Protein AF-A0A258K3G7-F1 (afdb_monomer_lite)

Structure (mmCIF, N/CA/C/O backbone):
data_AF-A0A258K3G7-F1
#
_entry.id   AF-A0A258K3G7-F1
#
loop_
_atom_site.group_PDB
_atom_site.id
_atom_site.type_symbol
_atom_site.label_atom_id
_atom_site.label_alt_id
_atom_site.label_comp_id
_atom_site.label_asym_id
_atom_site.label_entity_id
_atom_site.label_seq_id
_atom_site.pdbx_PDB_ins_code
_atom_site.Cartn_x
_atom_site.Cartn_y
_atom_site.Cartn_z
_atom_site.occupancy
_atom_site.B_iso_or_equiv
_atom_site.auth_seq_id
_atom_site.auth_comp_id
_atom_site.auth_asym_id
_atom_site.auth_atom_id
_atom_site.pdbx_PDB_model_num
ATOM 1 N N . MET A 1 1 ? 13.818 -11.674 21.798 1.00 24.27 1 MET A N 1
ATOM 2 C CA . MET A 1 1 ? 12.627 -12.262 22.446 1.00 24.27 1 MET A CA 1
ATOM 3 C C . MET A 1 1 ? 11.881 -11.131 23.137 1.00 24.27 1 MET A C 1
ATOM 5 O O . MET A 1 1 ? 12.417 -10.583 24.090 1.00 24.27 1 MET A O 1
ATOM 9 N N . GLY A 1 2 ? 10.735 -10.702 22.603 1.00 35.34 2 GLY A N 1
ATOM 10 C CA . GLY A 1 2 ? 9.877 -9.705 23.254 1.00 35.34 2 GLY A CA 1
ATOM 11 C C . GLY A 1 2 ? 8.913 -10.396 24.219 1.00 35.34 2 GLY A C 1
ATOM 12 O O . GLY A 1 2 ? 8.380 -11.451 23.889 1.00 35.34 2 GLY A O 1
ATOM 13 N N . ALA A 1 3 ? 8.723 -9.847 25.419 1.00 34.47 3 ALA A N 1
ATOM 14 C CA . ALA A 1 3 ? 7.771 -10.385 26.387 1.00 34.47 3 ALA A CA 1
ATOM 15 C C . ALA A 1 3 ? 6.338 -9.956 26.033 1.00 34.47 3 ALA A C 1
ATOM 17 O O . ALA A 1 3 ? 6.088 -8.784 25.748 1.00 34.47 3 ALA A O 1
ATOM 18 N N . VAL A 1 4 ? 5.387 -10.893 26.094 1.00 50.47 4 VAL A N 1
ATOM 19 C CA . VAL A 1 4 ? 3.956 -10.594 25.944 1.00 50.47 4 VAL A CA 1
ATOM 20 C C . VAL A 1 4 ? 3.478 -9.867 27.200 1.00 50.47 4 VAL A C 1
ATOM 22 O O . VAL A 1 4 ? 3.640 -10.368 28.316 1.00 50.47 4 VAL A O 1
ATOM 25 N N . LYS A 1 5 ? 2.855 -8.695 27.042 1.00 55.78 5 LYS A N 1
ATOM 26 C CA . LYS A 1 5 ? 2.140 -8.031 28.140 1.00 55.78 5 LYS A CA 1
ATOM 27 C C . LYS A 1 5 ? 0.898 -8.863 28.472 1.00 55.78 5 LYS A C 1
ATOM 29 O O . LYS A 1 5 ? -0.152 -8.658 27.882 1.00 55.78 5 LYS A O 1
ATOM 34 N N . GLN A 1 6 ? 1.022 -9.797 29.417 1.00 59.62 6 GLN A N 1
ATOM 35 C CA . GLN A 1 6 ? -0.018 -10.767 29.815 1.00 59.62 6 GLN A CA 1
ATOM 36 C C . GLN A 1 6 ? -1.412 -10.141 30.029 1.00 59.62 6 GLN A C 1
ATOM 38 O O . GLN A 1 6 ? -2.421 -10.747 29.690 1.00 59.62 6 GLN A O 1
ATOM 43 N N . LYS A 1 7 ? -1.473 -8.904 30.541 1.00 62.50 7 LYS A N 1
ATOM 44 C CA . LYS A 1 7 ? -2.731 -8.171 30.768 1.00 62.50 7 LYS A CA 1
ATOM 45 C C . LYS A 1 7 ? -3.399 -7.626 29.498 1.00 62.50 7 LYS A C 1
ATOM 47 O O . LYS A 1 7 ? -4.586 -7.347 29.523 1.00 62.50 7 LYS A O 1
ATOM 52 N N . GLN A 1 8 ? -2.648 -7.474 28.408 1.00 65.69 8 GLN A N 1
ATOM 53 C CA . GLN A 1 8 ? -3.107 -6.947 27.115 1.00 65.69 8 GLN A CA 1
ATOM 54 C C . GLN A 1 8 ? -3.177 -8.043 26.042 1.00 65.69 8 GLN A C 1
ATOM 56 O O . GLN A 1 8 ? -3.197 -7.760 24.846 1.00 65.69 8 GLN A O 1
ATOM 61 N N . HIS A 1 9 ? -3.180 -9.309 26.467 1.00 73.88 9 HIS A N 1
ATOM 62 C CA . HIS A 1 9 ? -3.226 -10.450 25.567 1.00 73.88 9 HIS A CA 1
ATOM 63 C C . HIS A 1 9 ? -4.454 -10.354 24.653 1.00 73.88 9 HIS A C 1
ATOM 65 O O . HIS A 1 9 ? -5.573 -10.212 25.135 1.00 73.88 9 HIS A O 1
ATOM 71 N N . PHE A 1 10 ? -4.215 -10.399 23.341 1.00 79.94 10 PHE A N 1
ATOM 72 C CA . PHE A 1 10 ? -5.225 -10.308 22.282 1.00 79.94 10 PHE A CA 1
ATOM 73 C C . PHE A 1 10 ? -6.012 -9.004 22.167 1.00 79.94 10 PHE A C 1
ATOM 75 O O . PHE A 1 10 ? -6.838 -8.925 21.271 1.00 79.94 10 PHE A O 1
ATOM 82 N N . LEU A 1 11 ? -5.704 -7.961 22.942 1.00 77.25 11 LEU A N 1
ATOM 83 C CA . LEU A 1 11 ? -6.427 -6.679 22.890 1.00 77.25 11 LEU A CA 1
ATOM 84 C C . LEU A 1 11 ? -6.026 -5.757 21.721 1.00 77.25 11 LEU A C 1
ATOM 86 O O . LEU A 1 11 ? -6.507 -4.629 21.629 1.00 77.25 11 LEU A O 1
ATOM 90 N N . GLY A 1 12 ? -5.165 -6.235 20.823 1.00 74.62 12 GLY A N 1
ATOM 91 C CA . GLY A 1 12 ? -4.580 -5.452 19.737 1.00 74.62 12 GLY A CA 1
ATOM 92 C C . GLY A 1 12 ? -3.230 -4.837 20.109 1.00 74.62 12 GLY A C 1
ATOM 93 O O . GLY A 1 12 ? -2.820 -4.838 21.273 1.00 74.62 12 GLY A O 1
ATOM 94 N N . ALA A 1 13 ? -2.506 -4.365 19.098 1.00 63.78 13 ALA A N 1
ATOM 95 C CA . ALA A 1 13 ? -1.185 -3.763 19.255 1.00 63.78 13 ALA A CA 1
ATOM 96 C C . ALA A 1 13 ? -0.819 -2.906 18.037 1.00 63.78 13 ALA A C 1
ATOM 98 O O . ALA A 1 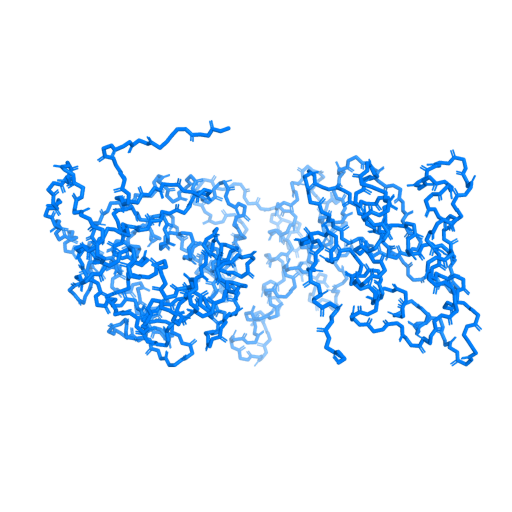13 ? -1.283 -3.169 16.929 1.00 63.78 13 ALA A O 1
ATOM 99 N N . ASP A 1 14 ? 0.065 -1.934 18.245 1.00 56.53 14 ASP A N 1
ATOM 100 C CA . ASP A 1 14 ? 0.797 -1.285 17.158 1.00 56.53 14 ASP A CA 1
ATOM 101 C C . ASP A 1 14 ? 1.883 -2.234 16.624 1.00 56.53 14 ASP A C 1
ATOM 103 O O . ASP A 1 14 ? 2.657 -2.802 17.404 1.00 56.53 14 ASP A O 1
ATOM 107 N N . ILE A 1 15 ? 1.897 -2.446 15.306 1.00 52.53 15 ILE A N 1
ATOM 108 C CA . ILE A 1 15 ? 2.850 -3.301 14.589 1.00 52.53 15 ILE A CA 1
ATOM 109 C C . ILE A 1 15 ? 3.230 -2.592 13.288 1.00 52.53 15 ILE A C 1
ATOM 111 O O . ILE A 1 15 ? 2.388 -2.427 12.408 1.00 52.53 15 ILE A O 1
ATOM 115 N N . ASP A 1 16 ? 4.490 -2.167 13.176 1.00 48.25 16 ASP A N 1
ATOM 116 C CA . ASP A 1 16 ? 5.057 -1.457 12.016 1.00 48.25 16 ASP A CA 1
ATOM 117 C C . ASP A 1 16 ? 4.177 -0.304 11.502 1.00 48.25 16 ASP A C 1
ATOM 119 O O . ASP A 1 16 ? 4.033 -0.081 10.299 1.00 48.25 16 ASP A O 1
ATOM 123 N N . GLY A 1 17 ? 3.553 0.421 12.434 1.00 41.38 17 GLY A N 1
ATOM 124 C CA . GLY A 1 17 ? 2.680 1.552 12.142 1.00 41.38 17 GLY A CA 1
ATOM 125 C C . GLY A 1 17 ? 1.256 1.217 11.709 1.00 41.38 17 GLY A C 1
ATOM 126 O O . GLY A 1 17 ? 0.490 2.104 11.330 1.00 41.38 17 GLY A O 1
ATOM 127 N N . TYR A 1 18 ? 0.880 -0.054 11.793 1.00 49.91 18 TYR A N 1
ATOM 128 C CA . TYR A 1 18 ? -0.493 -0.515 11.658 1.00 49.91 18 TYR A CA 1
ATOM 129 C C . TYR A 1 18 ? -1.047 -0.884 13.025 1.00 49.91 18 TYR A C 1
ATOM 131 O O . TYR A 1 18 ? -0.359 -1.471 13.860 1.00 49.91 18 TYR A O 1
ATOM 139 N N . TRP A 1 19 ? -2.332 -0.605 13.240 1.00 61.09 19 TRP A N 1
ATOM 140 C CA . TRP A 1 19 ? -3.005 -1.077 14.442 1.00 61.09 19 TRP A CA 1
ATOM 141 C C . TRP A 1 19 ? -3.653 -2.431 14.176 1.00 61.09 19 TRP A C 1
ATOM 143 O O . TRP A 1 19 ? -4.655 -2.520 13.454 1.00 61.09 19 TRP A O 1
ATOM 153 N N . ALA A 1 20 ? -3.101 -3.480 14.785 1.00 72.12 20 ALA A N 1
ATOM 154 C CA . ALA A 1 20 ? -3.717 -4.795 14.823 1.00 72.12 20 ALA A CA 1
ATOM 155 C C . ALA A 1 20 ? -4.981 -4.728 15.702 1.00 72.12 20 ALA A C 1
ATOM 157 O O . ALA A 1 20 ? -4.872 -4.407 16.891 1.00 72.12 20 ALA A O 1
ATOM 158 N N . PRO A 1 21 ? -6.181 -5.010 15.157 1.00 73.69 21 PRO A N 1
ATOM 159 C CA . PRO A 1 21 ? -7.409 -5.033 15.945 1.00 73.69 21 PRO A CA 1
ATOM 160 C C . PRO A 1 21 ? -7.351 -6.081 17.061 1.00 73.69 21 PRO A C 1
ATOM 162 O O . PRO A 1 21 ? -6.560 -7.024 17.001 1.00 73.69 21 PRO A O 1
ATOM 165 N N . SER A 1 22 ? -8.220 -5.936 18.065 1.00 82.38 22 SER A N 1
ATOM 166 C CA . SER A 1 22 ? -8.377 -6.979 19.078 1.00 82.38 22 SER A CA 1
ATOM 167 C C . SER A 1 22 ? -8.800 -8.291 18.416 1.00 82.38 22 SER A C 1
ATOM 169 O O . SER A 1 22 ? -9.716 -8.321 17.592 1.00 82.38 22 SER A O 1
ATOM 171 N N . ILE A 1 23 ? -8.119 -9.368 18.789 1.00 87.25 23 ILE A N 1
ATOM 172 C CA . ILE A 1 23 ? -8.393 -10.740 18.354 1.00 87.25 23 ILE A CA 1
ATOM 173 C C . ILE A 1 23 ? -8.880 -11.602 19.524 1.00 87.25 23 ILE A C 1
ATOM 175 O O . ILE A 1 23 ? -8.804 -12.828 19.469 1.00 87.25 23 ILE A O 1
ATOM 179 N N . ASP A 1 24 ? -9.362 -10.976 20.601 1.00 88.25 24 ASP A N 1
ATOM 180 C CA . ASP A 1 24 ? -10.015 -11.700 21.685 1.00 88.25 24 ASP A CA 1
ATOM 181 C C . ASP A 1 24 ? -11.343 -12.319 21.214 1.00 88.25 24 ASP A C 1
ATOM 183 O O . ASP A 1 24 ? -12.024 -11.808 20.320 1.00 88.25 24 ASP A O 1
ATOM 187 N N . ALA A 1 25 ? -11.728 -13.431 21.840 1.00 88.25 25 ALA A N 1
ATOM 188 C CA . ALA A 1 25 ? -12.890 -14.211 21.434 1.00 88.25 25 ALA A CA 1
ATOM 189 C C . ALA A 1 25 ? -14.202 -13.406 21.423 1.00 88.25 25 ALA A C 1
ATOM 191 O O . ALA A 1 25 ? -15.060 -13.643 20.568 1.00 88.25 25 ALA A O 1
ATOM 192 N N . ALA A 1 26 ? -14.388 -12.476 22.367 1.00 85.88 26 ALA A N 1
ATOM 193 C CA . ALA A 1 26 ? -15.618 -11.697 22.466 1.00 85.88 26 ALA A CA 1
ATOM 194 C C . ALA A 1 26 ? -15.691 -10.653 21.346 1.00 85.88 26 ALA A C 1
ATOM 196 O O . ALA A 1 26 ? -16.732 -10.537 20.690 1.00 85.88 26 ALA A O 1
ATOM 197 N N . GLN A 1 27 ? -14.588 -9.949 21.079 1.00 82.75 27 GLN A N 1
ATOM 198 C CA . GLN A 1 27 ? -14.530 -8.968 19.998 1.00 82.75 27 GLN A CA 1
ATOM 199 C C . GLN A 1 27 ? -14.632 -9.630 18.617 1.00 82.75 27 GLN A C 1
ATOM 201 O O . GLN A 1 27 ? -15.410 -9.166 17.785 1.00 82.75 27 GLN A O 1
ATOM 206 N N . LEU A 1 28 ? -13.961 -10.767 18.390 1.00 88.38 28 LEU A N 1
ATOM 207 C CA . LEU A 1 28 ? -14.083 -11.515 17.133 1.00 88.38 28 LEU A CA 1
ATOM 208 C C . LEU A 1 28 ? -15.541 -11.909 16.839 1.00 88.38 28 LEU A C 1
ATOM 210 O O . LEU A 1 28 ? -16.031 -11.695 15.728 1.00 88.38 28 LEU A O 1
ATOM 214 N N . LYS A 1 29 ? -16.258 -12.430 17.843 1.00 88.25 29 LYS A N 1
ATOM 215 C CA . LYS A 1 29 ? -17.682 -12.792 17.716 1.00 88.25 29 LYS A CA 1
ATOM 216 C C . LYS A 1 29 ? -18.556 -11.563 17.457 1.00 88.25 29 LYS A C 1
ATOM 218 O O . LYS A 1 29 ? -19.436 -11.616 16.599 1.00 88.25 29 LYS A O 1
ATOM 223 N N . LYS A 1 30 ? -18.294 -10.452 18.155 1.00 84.62 30 LYS A N 1
ATOM 224 C CA . LYS A 1 30 ? -19.000 -9.176 17.960 1.00 84.62 30 LYS A CA 1
ATOM 225 C C . LYS A 1 30 ? -18.816 -8.620 16.545 1.00 84.62 30 LYS A C 1
ATOM 227 O O . LYS A 1 30 ? -19.781 -8.139 15.960 1.00 84.62 30 LYS A O 1
ATOM 232 N N . ASP A 1 31 ? -17.623 -8.759 15.975 1.00 81.88 31 ASP A N 1
ATOM 233 C CA . ASP A 1 31 ? -17.304 -8.334 14.606 1.00 81.88 31 ASP A CA 1
ATOM 234 C C . ASP A 1 31 ? -17.783 -9.336 13.538 1.00 81.88 31 ASP A C 1
ATOM 236 O O . ASP A 1 31 ? -17.403 -9.244 12.366 1.00 81.88 31 ASP A O 1
ATOM 240 N N . GLY A 1 32 ? -18.599 -10.324 13.920 1.00 87.50 32 GLY A N 1
ATOM 241 C CA . GLY A 1 32 ? -19.203 -11.293 13.008 1.00 87.50 32 GLY A CA 1
ATOM 242 C C . GLY A 1 32 ? -18.212 -12.300 12.426 1.00 87.50 32 GLY A C 1
ATOM 243 O O . GLY A 1 32 ? -18.451 -12.837 11.343 1.00 87.50 32 GLY A O 1
ATOM 244 N N . TRP A 1 33 ? -17.077 -12.542 13.086 1.00 91.62 33 TRP A N 1
ATOM 245 C CA . TRP A 1 33 ? -16.173 -13.612 12.683 1.00 91.62 33 TRP A CA 1
ATOM 246 C C . TRP A 1 33 ? -16.719 -14.976 13.110 1.00 91.62 33 TRP A C 1
ATOM 248 O O . TRP A 1 33 ? -16.974 -15.240 14.283 1.00 91.62 33 TRP A O 1
ATOM 258 N N . THR A 1 34 ? -16.858 -15.862 12.132 1.00 93.00 34 THR A N 1
ATOM 259 C CA . THR A 1 34 ? -17.157 -17.286 12.309 1.00 93.00 34 THR A CA 1
ATOM 260 C C . THR A 1 34 ? -15.905 -18.122 12.066 1.00 93.00 34 THR A C 1
ATOM 262 O O . THR A 1 34 ? -14.943 -17.640 11.454 1.00 93.00 34 THR A O 1
ATOM 265 N N . LYS A 1 35 ? -15.940 -19.396 12.476 1.00 92.81 35 LYS A N 1
ATOM 266 C CA . LYS A 1 35 ? -14.863 -20.356 12.207 1.00 92.81 35 LYS A CA 1
ATOM 267 C C . LYS A 1 35 ? -14.519 -20.420 10.716 1.00 92.81 35 LYS A C 1
ATOM 269 O O . LYS A 1 35 ? -13.343 -20.375 10.363 1.00 92.81 35 LYS A O 1
ATOM 274 N N . ASP A 1 36 ? -15.530 -20.421 9.853 1.00 92.00 36 ASP A N 1
ATOM 275 C CA . ASP A 1 36 ? -15.345 -20.498 8.404 1.00 92.00 36 ASP A CA 1
ATOM 276 C C . ASP A 1 36 ? -14.707 -19.222 7.853 1.00 92.00 36 ASP A C 1
ATOM 278 O O . ASP A 1 36 ? -13.703 -19.287 7.148 1.00 92.00 36 ASP A O 1
ATOM 282 N N . THR A 1 37 ? -15.213 -18.046 8.244 1.00 92.44 37 THR A N 1
ATOM 283 C CA . THR A 1 37 ? -14.664 -16.766 7.760 1.00 92.44 37 THR A CA 1
ATOM 284 C C . THR A 1 37 ? -13.244 -16.500 8.263 1.00 92.44 37 THR A C 1
ATOM 286 O O . THR A 1 37 ? -12.428 -15.974 7.515 1.00 92.44 37 THR A O 1
ATOM 289 N N . LEU A 1 38 ? -12.910 -16.890 9.500 1.00 92.69 38 LEU A N 1
ATOM 290 C CA . LEU A 1 38 ? -11.546 -16.774 10.032 1.00 92.69 38 LEU A CA 1
ATOM 291 C C . LEU A 1 38 ? -10.601 -17.758 9.338 1.00 92.69 38 LEU A C 1
ATOM 293 O O . LEU A 1 38 ? -9.483 -17.392 8.986 1.00 92.69 38 LEU A O 1
ATOM 297 N N . THR A 1 39 ? -11.067 -18.982 9.078 1.00 93.19 39 THR A N 1
ATOM 298 C CA . THR A 1 39 ? -10.295 -19.974 8.319 1.00 93.19 39 THR A CA 1
ATOM 299 C C . THR A 1 39 ? -10.036 -19.483 6.897 1.00 93.19 39 THR A C 1
ATOM 301 O O . THR A 1 39 ? -8.902 -19.556 6.423 1.00 93.19 39 THR A O 1
ATOM 304 N N . GLN A 1 40 ? -11.049 -18.924 6.230 1.00 88.81 40 GLN A N 1
ATOM 305 C CA . GLN A 1 40 ? -10.908 -18.326 4.903 1.00 88.81 40 GLN A CA 1
ATOM 306 C C . GLN A 1 40 ? -9.926 -17.151 4.923 1.00 88.81 40 GLN A C 1
ATOM 308 O O . GLN A 1 40 ? -9.043 -17.085 4.071 1.00 88.81 40 GLN A O 1
ATOM 313 N N . PHE A 1 41 ? -10.018 -16.271 5.923 1.00 88.06 41 PHE A N 1
ATOM 314 C CA . PHE A 1 41 ? -9.089 -15.155 6.087 1.00 88.06 41 PHE A CA 1
ATOM 315 C C . PHE A 1 41 ? -7.642 -15.627 6.278 1.00 88.06 41 PHE A C 1
ATOM 317 O O . PHE A 1 41 ? -6.749 -15.116 5.613 1.00 88.06 41 PHE A O 1
ATOM 324 N N . PHE A 1 42 ? -7.403 -16.646 7.109 1.00 90.69 42 PHE A N 1
ATOM 325 C CA . PHE A 1 42 ? -6.067 -17.231 7.307 1.00 90.69 42 PHE A CA 1
ATOM 326 C C . PHE A 1 42 ? -5.553 -18.015 6.097 1.00 90.69 42 PHE A C 1
ATOM 328 O O . PHE A 1 42 ? -4.355 -18.259 6.004 1.00 90.69 42 PHE A O 1
ATOM 335 N N . THR A 1 43 ? -6.437 -18.415 5.183 1.00 84.12 43 THR A N 1
ATOM 336 C CA . THR A 1 43 ? -6.056 -19.141 3.963 1.00 84.12 43 THR A CA 1
ATOM 337 C C . THR A 1 43 ? -5.755 -18.178 2.816 1.00 84.12 43 THR A C 1
ATOM 339 O O . THR A 1 43 ? -4.728 -18.302 2.160 1.00 84.12 43 THR A O 1
ATOM 342 N N . ASN A 1 44 ? -6.632 -17.198 2.588 1.00 79.44 44 ASN A N 1
ATOM 343 C CA . ASN A 1 44 ? -6.625 -16.370 1.379 1.00 79.44 44 ASN A CA 1
ATOM 344 C C . ASN A 1 44 ? -6.183 -14.926 1.638 1.00 79.44 44 ASN A C 1
ATOM 346 O O . ASN A 1 44 ? -6.095 -14.129 0.705 1.00 79.44 44 ASN A O 1
ATOM 350 N N . GLY A 1 45 ? -6.037 -14.539 2.905 1.00 75.50 45 GLY A N 1
ATOM 351 C CA . GLY A 1 45 ? -5.874 -13.144 3.301 1.00 75.50 45 GLY A CA 1
ATOM 352 C C . GLY A 1 45 ? -7.114 -12.291 3.048 1.00 75.50 45 GLY A C 1
ATOM 353 O O . GLY A 1 45 ? -7.077 -11.095 3.273 1.00 75.50 45 GLY A O 1
ATOM 354 N N . SER A 1 46 ? -8.223 -12.857 2.580 1.00 80.25 46 SER A N 1
ATOM 355 C CA . SER A 1 46 ? -9.409 -12.090 2.206 1.00 80.25 46 SER A CA 1
ATOM 356 C C . SER A 1 46 ? -10.687 -12.865 2.488 1.00 80.25 46 SER A C 1
ATOM 358 O O . SER A 1 46 ? -10.749 -14.088 2.348 1.00 80.25 46 SER A O 1
ATOM 360 N N . VAL A 1 47 ? -11.714 -12.126 2.900 1.00 84.12 47 VAL A N 1
ATOM 361 C CA . VAL A 1 47 ? -13.085 -12.612 3.050 1.00 84.12 47 VAL A CA 1
ATOM 362 C C . VAL A 1 47 ? -13.989 -11.665 2.260 1.00 84.12 47 VAL A C 1
ATOM 364 O O . VAL A 1 47 ? -14.093 -10.484 2.626 1.00 84.12 47 VAL A O 1
ATOM 367 N N . PRO A 1 48 ? -14.631 -12.149 1.181 1.00 77.19 48 PRO A N 1
ATOM 368 C CA . PRO A 1 48 ? -15.524 -11.342 0.360 1.00 77.19 48 PRO A CA 1
ATOM 369 C C . PRO A 1 48 ? -16.595 -10.637 1.194 1.00 77.19 48 PRO A C 1
ATOM 371 O O . PRO A 1 48 ? -17.229 -11.248 2.053 1.00 77.19 48 PRO A O 1
ATOM 374 N N . GLY A 1 49 ? -16.776 -9.338 0.957 1.00 69.56 49 GLY A N 1
ATOM 375 C CA . GLY A 1 49 ? -17.769 -8.522 1.661 1.00 69.56 49 GLY A CA 1
ATOM 376 C C . GLY A 1 49 ? -17.445 -8.224 3.130 1.00 69.56 49 GLY A C 1
ATOM 377 O O . GLY A 1 49 ? -18.257 -7.587 3.796 1.00 69.56 49 GLY A O 1
ATOM 378 N N . LYS A 1 50 ? -16.280 -8.652 3.643 1.00 79.56 50 LYS A N 1
ATOM 379 C CA . LYS A 1 50 ? -15.845 -8.382 5.023 1.00 79.56 50 LYS A CA 1
ATOM 380 C C . LYS A 1 50 ? -14.558 -7.565 5.070 1.00 79.56 50 LYS A C 1
ATOM 382 O O . LYS A 1 50 ? -14.594 -6.419 5.503 1.00 79.56 50 LYS A O 1
ATOM 387 N N . THR A 1 51 ? -13.423 -8.143 4.663 1.00 76.25 51 THR A N 1
ATOM 388 C CA . THR A 1 51 ? -12.108 -7.475 4.727 1.00 76.25 51 THR A CA 1
ATOM 389 C C . THR A 1 51 ? -11.022 -8.227 3.939 1.00 76.25 51 THR A C 1
ATOM 391 O O . THR A 1 51 ? -11.227 -9.373 3.533 1.00 76.25 51 THR A O 1
ATOM 394 N N . GLU A 1 52 ? -9.868 -7.592 3.737 1.00 75.94 52 GLU A N 1
ATOM 395 C CA . GLU A 1 52 ? -8.627 -8.183 3.219 1.00 75.94 52 GLU A CA 1
ATOM 396 C C . GLU A 1 52 ? -7.434 -7.760 4.095 1.00 75.94 52 GLU A C 1
ATOM 398 O O . GLU A 1 52 ? -7.466 -6.722 4.753 1.00 75.94 52 GLU A O 1
ATOM 403 N N . VAL A 1 53 ? -6.394 -8.593 4.126 1.00 67.12 53 VAL A N 1
ATOM 404 C CA . VAL A 1 53 ? -5.110 -8.317 4.764 1.00 67.12 53 VAL A CA 1
ATOM 405 C C . VAL A 1 53 ? -4.340 -7.218 4.041 1.00 67.12 53 VAL A C 1
ATOM 407 O O . VAL A 1 53 ? -4.164 -7.230 2.828 1.00 67.12 53 VAL A O 1
ATOM 410 N N . PHE A 1 54 ? -3.785 -6.306 4.822 1.00 57.94 54 PHE A N 1
ATOM 411 C CA . PHE A 1 54 ? -2.849 -5.278 4.382 1.00 57.94 54 PHE A CA 1
ATOM 412 C C . PHE A 1 54 ? -1.808 -5.063 5.488 1.00 57.94 54 PHE A C 1
ATOM 414 O O . PHE A 1 54 ? -1.958 -5.580 6.602 1.00 57.94 54 PHE A O 1
ATOM 421 N N . GLY A 1 55 ? -0.735 -4.332 5.178 1.00 59.38 55 GLY A N 1
ATOM 422 C CA . GLY A 1 55 ? 0.365 -4.109 6.120 1.00 59.38 55 GLY A CA 1
ATOM 423 C C . GLY A 1 55 ? 1.014 -5.422 6.602 1.00 59.38 55 GLY A C 1
ATOM 424 O O . GLY A 1 55 ? 0.978 -6.420 5.879 1.00 59.38 55 GLY A O 1
ATOM 425 N N . PRO A 1 56 ? 1.560 -5.467 7.832 1.00 59.91 56 PRO A N 1
ATOM 426 C CA . PRO A 1 56 ? 2.239 -6.646 8.384 1.00 59.91 56 PRO A CA 1
ATOM 427 C C . PRO A 1 56 ? 1.370 -7.906 8.435 1.00 59.91 56 PRO A C 1
ATOM 429 O O . PRO A 1 56 ? 1.872 -9.021 8.314 1.00 59.91 56 PRO A O 1
ATOM 432 N N . MET A 1 57 ? 0.045 -7.763 8.563 1.00 75.88 57 MET A N 1
ATOM 433 C CA . MET A 1 57 ? -0.861 -8.917 8.559 1.00 75.88 57 MET A CA 1
ATOM 434 C C . MET A 1 57 ? -0.896 -9.617 7.192 1.00 75.88 57 MET A C 1
ATOM 436 O O . MET A 1 57 ? -1.139 -10.825 7.129 1.00 75.88 57 MET A O 1
ATOM 440 N N . ALA A 1 58 ? -0.631 -8.892 6.098 1.00 64.06 58 ALA A N 1
ATOM 441 C CA . ALA A 1 58 ? -0.514 -9.501 4.777 1.00 64.06 58 ALA A CA 1
ATOM 442 C C . ALA A 1 58 ? 0.673 -10.464 4.711 1.00 64.06 58 ALA A C 1
ATOM 444 O O . ALA A 1 58 ? 0.512 -11.562 4.183 1.00 64.06 58 ALA A O 1
ATOM 445 N N . GLU A 1 59 ? 1.809 -10.107 5.313 1.00 60.16 59 GLU A N 1
ATOM 446 C CA . GLU A 1 59 ? 2.962 -11.005 5.436 1.00 60.16 59 GLU A CA 1
ATOM 447 C C . GLU A 1 59 ? 2.635 -12.194 6.342 1.00 60.16 59 GLU A C 1
ATOM 449 O O . GLU A 1 59 ? 2.855 -13.337 5.963 1.00 60.16 59 GLU A O 1
ATOM 454 N N . VAL A 1 60 ? 2.013 -11.968 7.505 1.00 72.19 60 VAL A N 1
ATOM 455 C CA . VAL A 1 60 ? 1.644 -13.062 8.423 1.00 72.19 60 VAL A CA 1
ATOM 456 C C . VAL A 1 60 ? 0.724 -14.087 7.752 1.00 72.19 60 VAL A C 1
ATOM 458 O O . VAL A 1 60 ? 0.903 -15.292 7.943 1.00 72.19 60 VAL A O 1
ATOM 461 N N . VAL A 1 61 ? -0.253 -13.648 6.952 1.00 70.81 61 VAL A N 1
ATOM 462 C CA . VAL A 1 61 ? -1.105 -14.596 6.224 1.00 70.81 61 VAL A CA 1
ATOM 463 C C . VAL A 1 61 ? -0.357 -15.251 5.070 1.00 70.81 61 VAL A C 1
ATOM 465 O O . VAL A 1 61 ? -0.326 -16.479 5.011 1.00 70.81 61 VAL A O 1
ATOM 468 N N . ARG A 1 62 ? 0.252 -14.468 4.175 1.00 62.75 62 ARG A N 1
ATOM 469 C CA . ARG A 1 62 ? 0.855 -14.988 2.936 1.00 62.75 62 ARG A CA 1
ATOM 470 C C . ARG A 1 62 ? 2.110 -15.820 3.187 1.00 62.75 62 ARG A C 1
ATOM 472 O O . ARG A 1 62 ? 2.332 -16.782 2.465 1.00 62.75 62 ARG A O 1
ATOM 479 N N . GLU A 1 63 ? 2.866 -15.494 4.232 1.00 64.31 63 GLU A N 1
ATOM 480 C CA . GLU A 1 63 ? 4.170 -16.089 4.541 1.00 64.31 63 GLU A CA 1
ATOM 481 C C . GLU A 1 63 ? 4.126 -17.104 5.699 1.00 64.31 63 GLU A C 1
ATOM 483 O O . GLU A 1 63 ? 5.126 -17.761 5.984 1.00 64.31 63 GLU A O 1
ATOM 488 N N . SER A 1 64 ? 2.982 -17.266 6.380 1.00 83.56 64 SER A N 1
ATOM 489 C CA . SER A 1 64 ? 2.846 -18.215 7.498 1.00 83.56 64 SER A CA 1
ATOM 490 C C . SER A 1 64 ? 1.487 -18.915 7.533 1.00 83.56 64 SER A C 1
ATOM 492 O O . SER A 1 64 ? 1.406 -20.114 7.253 1.00 83.56 64 SER A O 1
ATOM 494 N N . LEU A 1 65 ? 0.397 -18.199 7.832 1.00 81.62 65 LEU A N 1
ATOM 495 C CA . LEU A 1 65 ? -0.896 -18.840 8.120 1.00 81.62 65 LEU A CA 1
ATOM 496 C C . LEU A 1 65 ? -1.490 -19.584 6.911 1.00 81.62 65 LEU A C 1
ATOM 498 O O . LEU A 1 65 ? -2.160 -20.609 7.091 1.00 81.62 65 LEU A O 1
ATOM 502 N N . ALA A 1 66 ? -1.194 -19.138 5.687 1.00 78.75 66 ALA A N 1
ATOM 503 C CA . ALA A 1 66 ? -1.605 -19.805 4.453 1.00 78.75 66 ALA A CA 1
ATOM 504 C C . ALA A 1 66 ? -0.916 -21.171 4.242 1.00 78.75 66 ALA A C 1
ATOM 506 O O . ALA A 1 66 ? -1.494 -22.051 3.601 1.00 78.75 66 ALA A O 1
ATOM 507 N N . TYR A 1 67 ? 0.251 -21.417 4.851 1.00 83.50 67 TYR A N 1
ATOM 508 C CA . TYR A 1 67 ? 0.999 -22.680 4.712 1.00 83.50 67 TYR A CA 1
ATOM 509 C C . TYR A 1 67 ? 0.651 -23.748 5.749 1.00 83.50 67 TYR A C 1
ATOM 511 O O . TYR A 1 67 ? 1.041 -24.905 5.600 1.00 83.50 67 TYR A O 1
ATOM 519 N N . LEU A 1 68 ? -0.090 -23.386 6.796 1.00 86.69 68 LEU A N 1
ATOM 520 C CA . LEU A 1 68 ? -0.549 -24.333 7.809 1.00 86.69 68 LEU A CA 1
ATOM 521 C C . LEU A 1 68 ? -1.398 -25.455 7.195 1.00 86.69 68 LEU A C 1
ATOM 523 O O . LEU A 1 68 ? -2.045 -25.290 6.156 1.00 86.69 68 LEU A O 1
ATOM 527 N N . THR A 1 69 ? -1.450 -26.612 7.853 1.00 94.19 69 THR A N 1
ATOM 528 C CA . THR A 1 69 ? -2.411 -27.641 7.445 1.00 94.19 69 THR A CA 1
ATOM 529 C C . THR A 1 69 ? -3.840 -27.161 7.737 1.00 94.19 69 THR A C 1
ATOM 531 O O . THR A 1 69 ? -4.047 -26.315 8.614 1.00 94.19 69 THR A O 1
ATOM 534 N N . PRO A 1 70 ? -4.869 -27.689 7.048 1.00 90.94 70 PRO A N 1
ATOM 535 C CA . PRO A 1 70 ? -6.257 -27.388 7.398 1.00 90.94 70 PRO A CA 1
ATOM 536 C C . PRO A 1 70 ? -6.577 -27.679 8.874 1.00 90.94 70 PRO A C 1
ATOM 538 O O . PRO A 1 70 ? -7.324 -26.925 9.499 1.00 90.94 70 PRO A O 1
ATOM 541 N N . ALA A 1 71 ? -5.976 -28.731 9.441 1.00 91.38 71 ALA A N 1
ATOM 542 C CA . ALA A 1 71 ? -6.125 -29.082 10.848 1.00 91.38 71 ALA A CA 1
ATOM 543 C C . ALA A 1 71 ? -5.510 -28.016 11.769 1.00 91.38 71 ALA A C 1
ATOM 545 O O . ALA A 1 71 ? -6.192 -27.551 12.682 1.00 91.38 71 ALA A O 1
ATOM 546 N N . ASP A 1 72 ? -4.284 -27.566 11.486 1.00 92.81 72 ASP A N 1
ATOM 547 C CA . ASP A 1 72 ? -3.599 -26.540 12.286 1.00 92.81 72 ASP A CA 1
ATOM 548 C C . ASP A 1 72 ? -4.296 -25.180 12.191 1.00 92.81 72 ASP A C 1
ATOM 550 O O . ASP A 1 72 ? -4.503 -24.518 13.209 1.00 92.81 72 ASP A O 1
ATOM 554 N N . ARG A 1 73 ? -4.748 -24.775 10.995 1.00 93.00 73 ARG A N 1
ATOM 555 C CA . ARG A 1 73 ? -5.578 -23.565 10.837 1.00 93.00 73 ARG A CA 1
ATOM 556 C C . ARG A 1 73 ? -6.853 -23.659 11.659 1.00 93.00 73 ARG A C 1
ATOM 558 O O . ARG A 1 73 ? -7.171 -22.731 12.396 1.00 93.00 73 ARG A O 1
ATOM 565 N N . SER A 1 74 ? -7.568 -24.780 11.565 1.00 89.00 74 SER A N 1
ATOM 566 C CA . SER A 1 74 ? -8.783 -25.000 12.352 1.00 89.00 74 SER A CA 1
ATOM 567 C C . SER A 1 74 ? -8.489 -24.975 13.856 1.00 89.00 74 SER A C 1
ATOM 569 O O . SER A 1 74 ? -9.289 -24.422 14.613 1.00 89.00 74 SER A O 1
ATOM 571 N N . ALA A 1 75 ? -7.351 -25.517 14.299 1.00 92.62 75 ALA A N 1
ATOM 572 C CA . ALA A 1 75 ? -6.928 -25.481 15.696 1.00 92.62 75 ALA A CA 1
ATOM 573 C C . ALA A 1 75 ? -6.635 -24.049 16.169 1.00 92.62 75 ALA A C 1
ATOM 575 O O . ALA A 1 75 ? -7.133 -23.661 17.222 1.00 92.62 75 ALA A O 1
ATOM 576 N N . LEU A 1 76 ? -5.926 -23.234 15.379 1.00 92.88 76 LEU A N 1
ATOM 577 C CA . LEU A 1 76 ? -5.693 -21.817 15.691 1.00 92.88 76 LEU A CA 1
ATOM 578 C C . LEU A 1 76 ? -6.992 -21.015 15.747 1.00 92.88 76 LEU A C 1
ATOM 580 O O . LEU A 1 76 ? -7.197 -20.239 16.676 1.00 92.88 76 LEU A O 1
ATOM 584 N N . VAL A 1 77 ? -7.886 -21.213 14.777 1.00 93.31 77 VAL A N 1
ATOM 585 C CA . VAL A 1 77 ? -9.186 -20.531 14.758 1.00 93.31 77 VAL A CA 1
ATOM 586 C C . VAL A 1 77 ? -10.028 -20.936 15.968 1.00 93.31 77 VAL A C 1
ATOM 588 O O . VAL A 1 77 ? -10.638 -20.078 16.601 1.00 93.31 77 VAL A O 1
ATOM 591 N N . THR A 1 78 ? -10.023 -22.223 16.324 1.00 92.31 78 THR A N 1
ATOM 592 C CA . THR A 1 78 ? -10.702 -22.725 17.529 1.00 92.31 78 THR A CA 1
ATOM 593 C C . THR A 1 78 ? -10.086 -22.100 18.780 1.00 92.31 78 THR A C 1
ATOM 595 O O . THR A 1 78 ? -10.804 -21.544 19.600 1.00 92.31 78 THR A O 1
ATOM 598 N N . TYR A 1 79 ? -8.755 -22.081 18.883 1.00 91.19 79 TYR A N 1
ATOM 599 C CA . TYR A 1 79 ? -8.048 -21.449 19.992 1.00 91.19 79 TYR A CA 1
ATOM 600 C C . TYR A 1 79 ? -8.407 -19.964 20.140 1.00 91.19 79 TYR A C 1
ATOM 602 O O . TYR A 1 79 ? -8.677 -19.527 21.254 1.00 91.19 79 TYR A O 1
ATOM 610 N N . LEU A 1 80 ? -8.478 -19.190 19.053 1.00 90.44 80 LEU A N 1
ATOM 611 C CA . LEU A 1 80 ? -8.852 -17.770 19.113 1.00 90.44 80 LEU A CA 1
ATOM 612 C C . LEU A 1 80 ? -10.318 -17.553 19.515 1.00 90.44 80 LEU A C 1
ATOM 614 O O . LEU A 1 80 ? -10.606 -16.663 20.312 1.00 90.44 80 LEU A O 1
ATOM 618 N N . LEU A 1 81 ? -11.244 -18.361 18.990 1.00 90.00 81 LEU A N 1
ATOM 619 C CA . LEU A 1 81 ? -12.680 -18.217 19.264 1.00 90.00 81 LEU A CA 1
ATOM 620 C C . LEU A 1 81 ? -13.110 -18.769 20.633 1.00 90.00 81 LEU A C 1
ATOM 622 O O . LEU A 1 81 ? -14.140 -18.328 21.160 1.00 90.00 81 LEU A O 1
ATOM 626 N N . ASP A 1 82 ? -12.324 -19.683 21.204 1.00 88.38 82 ASP A N 1
ATOM 627 C CA . ASP A 1 82 ? -12.599 -20.336 22.491 1.00 88.38 82 ASP A CA 1
ATOM 628 C C . ASP A 1 82 ? -11.656 -19.868 23.613 1.00 88.38 82 ASP A C 1
ATOM 630 O O . ASP A 1 82 ? -11.799 -20.287 24.764 1.00 88.38 82 ASP A O 1
ATOM 634 N N . SER A 1 83 ? -10.704 -18.978 23.310 1.00 82.88 83 SER A N 1
ATOM 635 C CA . SER A 1 83 ? -9.812 -18.400 24.318 1.00 82.88 83 SER A CA 1
ATOM 636 C C . SER A 1 83 ? -10.602 -17.658 25.402 1.00 82.88 83 SER A C 1
ATOM 638 O O . SER A 1 83 ? -11.523 -16.897 25.083 1.00 82.88 83 SER A O 1
ATOM 640 N N . PRO A 1 84 ? -10.239 -17.820 26.690 1.00 74.69 84 PRO A N 1
ATOM 641 C CA . PRO A 1 84 ? -10.890 -17.094 27.769 1.00 74.69 84 PRO A CA 1
ATOM 642 C C . PRO A 1 84 ? -10.690 -15.581 27.593 1.00 74.69 84 PRO A C 1
ATOM 644 O O . PRO A 1 84 ? -9.618 -15.151 27.152 1.00 74.69 84 PRO A O 1
ATOM 647 N N . PRO A 1 85 ? -11.698 -14.761 27.946 1.00 65.75 85 PRO A N 1
ATOM 648 C CA . PRO A 1 85 ? -11.606 -13.318 27.793 1.00 65.75 85 PRO A CA 1
ATOM 649 C C . PRO A 1 85 ? -10.447 -12.757 28.636 1.00 65.75 85 PRO A C 1
ATOM 651 O O . PRO A 1 85 ? -10.209 -13.236 29.753 1.00 65.75 85 PRO A O 1
ATOM 654 N N . PRO A 1 86 ? -9.722 -11.738 28.140 1.00 67.06 86 PRO A N 1
ATOM 655 C CA . PRO A 1 86 ? -8.694 -11.056 28.918 1.00 67.06 86 PRO A CA 1
ATOM 656 C C . PRO A 1 86 ? -9.287 -10.486 30.215 1.00 67.06 86 PRO A C 1
ATOM 658 O O . PRO A 1 86 ? -10.412 -9.995 30.230 1.00 67.06 86 PRO A O 1
ATOM 661 N N . LYS A 1 87 ? -8.541 -10.558 31.325 1.00 59.94 87 LYS A N 1
ATOM 662 C CA . LYS A 1 87 ? -9.052 -10.162 32.654 1.00 59.94 87 LYS A CA 1
ATOM 663 C C . LYS A 1 87 ? -9.238 -8.648 32.818 1.00 59.94 87 LYS A C 1
ATOM 665 O O . LYS A 1 87 ? -10.070 -8.240 33.616 1.00 59.94 87 LYS A O 1
ATOM 670 N N . ASP A 1 88 ? -8.504 -7.852 32.039 1.00 63.06 88 ASP A N 1
ATOM 671 C CA . ASP A 1 88 ? -8.462 -6.389 32.120 1.00 63.06 88 ASP A CA 1
ATOM 672 C C . ASP A 1 88 ? -8.776 -5.766 30.741 1.00 63.06 88 ASP A C 1
ATOM 674 O O . ASP A 1 88 ? -7.938 -5.079 30.157 1.00 63.06 88 ASP A O 1
ATOM 678 N N . VAL A 1 89 ? -9.964 -6.034 30.178 1.00 57.72 89 VAL A N 1
ATOM 679 C CA . VAL A 1 89 ? -10.432 -5.338 28.962 1.00 57.72 89 VAL A CA 1
ATOM 680 C C . VAL A 1 89 ? -10.809 -3.901 29.347 1.00 57.72 89 VAL A C 1
ATOM 682 O O . VAL A 1 89 ? -11.708 -3.730 30.175 1.00 57.72 89 VAL A O 1
ATOM 685 N N . PRO A 1 90 ? -10.166 -2.856 28.788 1.00 55.66 90 PRO A N 1
ATOM 686 C CA . PRO A 1 90 ? -10.612 -1.484 28.997 1.00 55.66 90 PRO A CA 1
ATOM 687 C C . PRO A 1 90 ? -12.079 -1.349 28.586 1.00 55.66 90 PRO A C 1
ATOM 689 O O . PRO A 1 90 ? -12.487 -1.887 27.554 1.00 55.66 90 PRO A O 1
ATOM 692 N N . ALA A 1 91 ? -12.880 -0.642 29.387 1.00 51.44 91 ALA A N 1
ATOM 693 C CA . ALA A 1 91 ? -14.262 -0.369 29.018 1.00 51.44 91 ALA A CA 1
ATOM 694 C C . ALA A 1 91 ? -14.288 0.292 27.628 1.00 51.44 91 ALA A C 1
ATOM 696 O O . ALA A 1 91 ? -13.463 1.177 27.379 1.00 51.44 91 ALA A O 1
ATOM 697 N N . PRO A 1 92 ? -15.204 -0.110 26.724 1.00 49.47 92 PRO A N 1
ATOM 698 C CA . PRO A 1 92 ? -15.363 0.569 25.450 1.00 49.47 92 PRO A CA 1
ATOM 699 C C . PRO A 1 92 ? -15.549 2.059 25.721 1.00 49.47 92 PRO A C 1
ATOM 701 O O . PRO A 1 92 ? -16.513 2.454 26.382 1.00 49.47 92 PRO A O 1
ATOM 704 N N . GLN A 1 93 ? -14.618 2.885 25.244 1.00 46.78 93 GLN A N 1
ATOM 705 C CA . GLN A 1 93 ? -14.824 4.325 25.253 1.00 46.78 93 GLN A CA 1
ATOM 706 C C . GLN A 1 93 ? -16.115 4.565 24.458 1.00 46.78 93 GLN A C 1
ATOM 708 O O . GLN A 1 93 ? -16.261 4.044 23.350 1.00 46.78 93 GLN A O 1
ATOM 713 N N . ALA A 1 94 ? -17.093 5.271 25.024 1.00 46.31 94 ALA A N 1
ATOM 714 C CA . ALA A 1 94 ? -18.288 5.617 24.265 1.00 46.31 94 ALA A CA 1
ATOM 715 C C . ALA A 1 94 ? -17.845 6.425 23.039 1.00 46.31 94 ALA A C 1
ATOM 717 O O . ALA A 1 94 ? -17.083 7.379 23.184 1.00 46.31 94 ALA A O 1
ATOM 718 N N . ALA A 1 95 ? -18.259 6.006 21.841 1.00 53.78 95 ALA A N 1
ATOM 719 C CA . ALA A 1 95 ? -17.987 6.760 20.626 1.00 53.78 95 ALA A CA 1
ATOM 720 C C . ALA A 1 95 ? -18.618 8.142 20.766 1.00 53.78 95 ALA A C 1
ATOM 722 O O . ALA A 1 95 ? -19.843 8.274 20.787 1.00 53.78 95 ALA A O 1
ATOM 723 N N . SER A 1 96 ? -17.781 9.166 20.897 1.00 55.97 96 SER A N 1
ATOM 724 C CA . SER A 1 96 ? -18.254 10.537 20.771 1.00 55.97 96 SER A CA 1
ATOM 725 C C . SER A 1 96 ? -18.669 10.742 19.314 1.00 55.97 96 SER A C 1
ATOM 727 O O . SER A 1 96 ? -17.882 10.425 18.419 1.00 55.97 96 SER A O 1
ATOM 729 N N . PRO A 1 97 ? -19.884 11.236 19.032 1.00 65.31 97 PRO A N 1
ATOM 730 C CA . PRO A 1 97 ? -20.241 11.600 17.669 1.00 65.31 97 PRO A CA 1
ATOM 731 C C . PRO A 1 97 ? -19.276 12.683 17.172 1.00 65.31 97 PRO A C 1
ATOM 733 O O . PRO A 1 97 ? -18.866 13.551 17.948 1.00 65.31 97 PRO A O 1
ATOM 736 N N . LEU A 1 98 ? -18.908 12.647 15.885 1.00 76.94 98 LEU A N 1
ATOM 737 C CA . LEU A 1 98 ? -18.201 13.783 15.294 1.00 76.94 98 LEU A CA 1
ATOM 738 C C . LEU A 1 98 ? -19.030 15.049 15.488 1.00 76.94 98 LEU A C 1
ATOM 740 O O . LEU A 1 98 ? -20.258 15.021 15.363 1.00 76.94 98 LEU A O 1
ATOM 744 N N . ALA A 1 99 ? -18.344 16.164 15.726 1.00 81.06 99 ALA A N 1
ATOM 745 C CA . ALA A 1 99 ? -19.003 17.455 15.741 1.00 81.06 99 ALA A CA 1
ATOM 746 C C . ALA A 1 99 ? -19.740 17.676 14.397 1.00 81.06 99 ALA A C 1
ATOM 748 O O . ALA A 1 99 ? -19.184 17.331 13.344 1.00 81.06 99 ALA A O 1
ATOM 749 N N . PRO A 1 100 ? -20.987 18.188 14.400 1.00 77.06 100 PRO A N 1
ATOM 750 C CA . PRO A 1 100 ? -21.846 18.223 13.212 1.00 77.06 100 PRO A CA 1
ATOM 751 C C . PRO A 1 100 ? -21.199 18.867 11.981 1.00 77.06 100 PRO A C 1
ATOM 753 O O . PRO A 1 100 ? -21.341 18.368 10.865 1.00 77.06 100 PRO A O 1
ATOM 756 N N . GLU A 1 101 ? -20.443 19.941 12.177 1.00 75.12 101 GLU A N 1
ATOM 757 C CA . GLU A 1 101 ? -19.718 20.652 11.128 1.00 75.12 101 GLU A CA 1
ATOM 758 C C . GLU A 1 101 ? -18.576 19.823 10.525 1.00 75.12 101 GLU A C 1
ATOM 760 O O . GLU A 1 101 ? -18.343 19.871 9.314 1.00 75.12 101 GLU A O 1
ATOM 765 N N . VAL A 1 102 ? -17.893 19.017 11.346 1.00 77.38 102 VAL A N 1
ATOM 766 C CA . VAL A 1 102 ? -16.861 18.078 10.888 1.00 77.38 102 VAL A CA 1
ATOM 767 C C . VAL A 1 102 ? -17.516 16.943 10.111 1.00 77.38 102 VAL A C 1
ATOM 769 O O . VAL A 1 102 ? -17.063 16.589 9.025 1.00 77.38 102 VAL A O 1
ATOM 772 N N . PHE A 1 103 ? -18.628 16.415 10.625 1.00 81.06 103 PHE A N 1
ATOM 773 C CA . PHE A 1 103 ? -19.382 15.364 9.955 1.00 81.06 103 PHE A CA 1
ATOM 774 C C . PHE A 1 103 ? -19.865 15.814 8.572 1.00 81.06 103 PHE A C 1
ATOM 776 O O . PHE A 1 103 ? -19.669 15.094 7.598 1.00 81.06 103 PHE A O 1
ATOM 783 N N . GLN A 1 104 ? -20.453 17.008 8.454 1.00 74.25 104 GLN A N 1
ATOM 784 C CA . GLN A 1 104 ? -20.971 17.508 7.177 1.00 74.25 104 GLN A CA 1
ATOM 785 C C . GLN A 1 104 ? -19.867 17.734 6.138 1.00 74.25 104 GLN A C 1
ATOM 787 O O . GLN A 1 104 ? -20.005 17.289 4.994 1.00 74.25 104 GLN A O 1
ATOM 792 N N . ARG A 1 105 ? -18.755 18.383 6.515 1.00 76.38 105 ARG A N 1
ATOM 793 C CA . ARG A 1 105 ? -17.651 18.625 5.569 1.00 76.38 105 ARG A CA 1
ATOM 794 C C . ARG A 1 105 ? -16.954 17.326 5.157 1.00 76.38 105 ARG A C 1
ATOM 796 O O . ARG A 1 105 ? -16.641 17.152 3.980 1.00 76.38 105 ARG A O 1
ATOM 803 N N . ALA A 1 106 ? -16.777 16.391 6.091 1.00 79.75 106 ALA A N 1
ATOM 804 C CA . ALA A 1 106 ? -16.185 15.091 5.810 1.00 79.75 106 ALA A CA 1
ATOM 805 C C . ALA A 1 106 ? -17.111 14.215 4.957 1.00 79.75 106 ALA A C 1
ATOM 807 O O . ALA A 1 106 ? -16.638 13.576 4.024 1.00 79.75 106 ALA A O 1
ATOM 808 N N . ALA A 1 107 ? -18.427 14.246 5.199 1.00 73.44 107 ALA A N 1
ATOM 809 C CA . ALA A 1 107 ? -19.419 13.562 4.370 1.00 73.44 107 ALA A CA 1
ATOM 810 C C . ALA A 1 107 ? -19.385 14.068 2.926 1.00 73.44 107 ALA A C 1
ATOM 812 O O . ALA A 1 107 ? -19.368 13.271 1.991 1.00 73.44 107 ALA A O 1
ATOM 813 N N . LYS A 1 108 ? -19.318 15.391 2.732 1.00 67.25 108 LYS A N 1
ATOM 814 C CA . LYS A 1 108 ? -19.156 15.975 1.399 1.00 67.25 108 LYS A CA 1
ATOM 815 C C . LYS A 1 108 ? -17.858 15.506 0.741 1.00 67.25 108 LYS A C 1
ATOM 817 O O . LYS A 1 108 ? -17.890 15.023 -0.386 1.00 67.25 108 LYS A O 1
ATOM 822 N N . SER A 1 109 ? -16.741 15.590 1.463 1.00 74.06 109 SER A N 1
ATOM 823 C CA . SER A 1 109 ? -15.449 15.107 0.968 1.00 74.06 109 SER A CA 1
ATOM 824 C C . SER A 1 109 ? -15.496 13.613 0.616 1.00 74.06 109 SER A C 1
ATOM 826 O O . SER A 1 109 ? -14.958 13.201 -0.407 1.00 74.06 109 SER A O 1
ATOM 828 N N . TYR A 1 110 ? -16.203 12.798 1.398 1.00 79.25 110 TYR A N 1
ATOM 829 C CA . TYR A 1 110 ? -16.373 11.371 1.141 1.00 79.25 110 TYR A CA 1
ATOM 830 C C . TYR A 1 110 ? -17.155 11.116 -0.150 1.00 79.25 110 TYR A C 1
ATOM 832 O O . TYR A 1 110 ? -16.752 10.276 -0.954 1.00 79.25 110 TYR A O 1
ATOM 840 N N . ILE A 1 111 ? -18.245 11.854 -0.375 1.00 70.19 111 ILE A N 1
ATOM 841 C CA . ILE A 1 111 ? -19.021 11.770 -1.618 1.00 70.19 111 ILE A CA 1
ATOM 842 C C . ILE A 1 111 ? -18.161 12.148 -2.830 1.00 70.19 111 ILE A C 1
ATOM 844 O O . ILE A 1 111 ? -18.192 11.444 -3.837 1.00 70.19 111 ILE A O 1
ATOM 848 N N . ASP A 1 112 ? -17.351 13.199 -2.706 1.00 64.38 112 ASP A N 1
ATOM 849 C CA . ASP A 1 112 ? -16.535 13.725 -3.804 1.00 64.38 112 ASP A CA 1
ATOM 850 C C . ASP A 1 112 ? -15.307 12.837 -4.127 1.00 64.38 112 ASP A C 1
ATOM 852 O O . ASP A 1 112 ? -14.807 12.852 -5.256 1.00 64.38 112 ASP A O 1
ATOM 856 N N . ASN A 1 113 ? -14.800 12.067 -3.153 1.00 69.00 113 ASN A N 1
ATOM 857 C CA . ASN A 1 113 ? -13.523 11.346 -3.273 1.00 69.00 113 ASN A CA 1
ATOM 858 C C . ASN A 1 113 ? -13.632 9.815 -3.191 1.00 69.00 113 ASN A C 1
ATOM 860 O O . ASN A 1 113 ? -12.882 9.115 -3.867 1.00 69.00 113 ASN A O 1
ATOM 864 N N . CYS A 1 114 ? -14.524 9.282 -2.356 1.00 79.81 114 CYS A N 1
ATOM 865 C CA . CYS A 1 114 ? -14.498 7.876 -1.933 1.00 79.81 114 CYS A CA 1
ATOM 866 C C . CYS A 1 114 ? -15.747 7.098 -2.375 1.00 79.81 114 CYS A C 1
ATOM 868 O O . CYS A 1 114 ? -15.662 5.916 -2.724 1.00 79.81 114 CYS A O 1
ATOM 870 N N . ALA A 1 115 ? -16.909 7.757 -2.379 1.00 70.81 115 ALA A N 1
ATOM 871 C CA . ALA A 1 115 ? -18.192 7.154 -2.729 1.00 70.81 115 ALA A CA 1
ATOM 872 C C . ALA A 1 115 ? -18.275 6.566 -4.152 1.00 70.81 115 ALA A C 1
ATOM 874 O O . ALA A 1 115 ? -18.988 5.572 -4.296 1.00 70.81 115 ALA A O 1
ATOM 875 N N . PRO A 1 116 ? -17.559 7.072 -5.183 1.00 79.31 116 PRO A N 1
ATOM 876 C CA . PRO A 1 116 ? -17.568 6.442 -6.506 1.00 79.31 116 PRO A CA 1
ATOM 877 C C . PRO A 1 116 ? -17.144 4.966 -6.500 1.00 79.31 116 PRO A C 1
ATOM 879 O O . PRO A 1 116 ? -17.629 4.197 -7.324 1.00 79.31 116 PRO A O 1
ATOM 882 N N . CYS A 1 117 ? -16.288 4.558 -5.554 1.00 73.12 117 CYS A N 1
ATOM 883 C CA . CYS A 1 117 ? -15.860 3.164 -5.405 1.00 73.12 117 CYS A CA 1
ATOM 884 C C . CYS A 1 117 ? -16.554 2.462 -4.228 1.00 73.12 117 CYS A C 1
ATOM 886 O O . CYS A 1 117 ? -17.027 1.336 -4.369 1.00 73.12 117 CYS A O 1
ATOM 888 N N . HIS A 1 118 ? -16.626 3.110 -3.059 1.00 84.62 118 HIS A N 1
ATOM 889 C CA . HIS A 1 118 ? -17.132 2.484 -1.826 1.00 84.62 118 HIS A CA 1
ATOM 890 C C . HIS A 1 118 ? -18.652 2.627 -1.625 1.00 84.62 118 HIS A C 1
ATOM 892 O O . HIS A 1 118 ? -19.210 2.042 -0.692 1.00 84.62 118 HIS A O 1
ATOM 898 N N . GLY A 1 119 ? -19.328 3.376 -2.500 1.00 77.81 119 GLY A N 1
ATOM 899 C CA . GLY A 1 119 ? -20.747 3.707 -2.403 1.00 77.81 119 GLY A CA 1
ATOM 900 C C . GLY A 1 119 ? -21.045 4.737 -1.309 1.00 77.81 119 GLY A C 1
ATOM 901 O O . GLY A 1 119 ? -20.327 4.853 -0.324 1.00 77.81 119 GLY A O 1
ATOM 902 N N . SER A 1 120 ? -22.151 5.473 -1.430 1.00 78.31 120 SER A N 1
ATOM 903 C CA . SER A 1 120 ? -22.561 6.481 -0.430 1.00 78.31 120 SER A CA 1
ATOM 904 C C . SER A 1 120 ? -22.818 5.894 0.968 1.00 78.31 120 SER A C 1
ATOM 906 O O . SER A 1 120 ? -22.668 6.578 1.979 1.00 78.31 120 SER A O 1
ATOM 908 N N . GLY A 1 121 ? -23.192 4.613 1.028 1.00 78.69 121 GLY A N 1
ATOM 909 C CA . GLY A 1 121 ? -23.404 3.852 2.260 1.00 78.69 121 GLY A CA 1
ATOM 910 C C . GLY A 1 121 ? -22.174 3.103 2.784 1.00 78.69 121 GLY A C 1
ATOM 911 O O . GLY A 1 121 ? -22.328 2.305 3.709 1.00 78.69 121 GLY A O 1
ATOM 912 N N . GLY A 1 122 ? -20.997 3.266 2.166 1.00 80.38 122 GLY A N 1
ATOM 913 C CA . GLY A 1 122 ? -19.777 2.550 2.554 1.00 80.38 122 GLY A CA 1
ATOM 914 C C . GLY A 1 122 ? -19.862 1.028 2.404 1.00 80.38 122 GLY A C 1
ATOM 915 O O . GLY A 1 122 ? -19.116 0.308 3.065 1.00 80.38 122 GLY A O 1
ATOM 916 N N . ALA A 1 123 ? -20.788 0.522 1.588 1.00 84.56 123 ALA A N 1
ATOM 917 C CA . ALA A 1 123 ? -21.043 -0.909 1.429 1.00 84.56 123 ALA A CA 1
ATOM 918 C C . ALA A 1 123 ? -20.038 -1.606 0.497 1.00 84.56 123 ALA A C 1
ATOM 920 O O . ALA A 1 123 ? -19.893 -2.824 0.568 1.00 84.56 123 ALA A O 1
ATOM 921 N N . GLY A 1 124 ? -19.334 -0.850 -0.350 1.00 87.25 124 GLY A N 1
ATOM 922 C CA . GLY A 1 124 ? -18.419 -1.409 -1.341 1.00 87.25 124 GLY A CA 1
ATOM 923 C C . GLY A 1 124 ? -19.122 -2.253 -2.411 1.00 87.25 124 GLY A C 1
ATOM 924 O O . GLY A 1 124 ? -20.316 -2.107 -2.675 1.00 87.25 124 GLY A O 1
ATOM 925 N N . SER A 1 125 ? -18.351 -3.128 -3.052 1.00 82.88 125 SER A N 1
ATOM 926 C CA . SER A 1 125 ? -18.793 -4.084 -4.072 1.00 82.88 125 SER A CA 1
ATOM 927 C C . SER A 1 125 ? -17.934 -5.358 -4.015 1.00 82.88 125 SER A C 1
ATOM 929 O O . SER A 1 125 ? -17.054 -5.486 -3.172 1.00 82.88 125 SER A O 1
ATOM 931 N N . ALA A 1 126 ? -18.131 -6.314 -4.928 1.00 77.75 126 ALA A N 1
ATOM 932 C CA . ALA A 1 126 ? -17.290 -7.517 -4.976 1.00 77.75 126 ALA A CA 1
ATOM 933 C C . ALA A 1 126 ? -15.789 -7.204 -5.170 1.00 77.75 126 ALA A C 1
ATOM 935 O O . ALA A 1 126 ? -14.944 -7.922 -4.643 1.00 77.75 126 ALA A O 1
ATOM 936 N N . ALA A 1 127 ? -15.474 -6.119 -5.887 1.00 78.00 127 ALA A N 1
ATOM 937 C CA . ALA A 1 127 ? -14.108 -5.682 -6.174 1.00 78.00 127 ALA A CA 1
ATOM 938 C C . ALA A 1 127 ? -13.632 -4.516 -5.288 1.00 78.00 127 ALA A C 1
ATOM 940 O O . ALA A 1 127 ? -12.489 -4.087 -5.429 1.00 78.00 127 ALA A O 1
ATOM 941 N N . ILE A 1 128 ? -14.471 -4.013 -4.372 1.00 79.69 128 ILE A N 1
ATOM 942 C CA . ILE A 1 128 ? -14.148 -2.894 -3.474 1.00 79.69 128 ILE A CA 1
ATOM 943 C C . ILE A 1 128 ? -14.615 -3.226 -2.050 1.00 79.69 128 ILE A C 1
ATOM 945 O O . ILE A 1 128 ? -15.812 -3.429 -1.854 1.00 79.69 128 ILE A O 1
ATOM 949 N N . PRO A 1 129 ? -13.743 -3.234 -1.030 1.00 84.88 129 PRO A N 1
ATOM 950 C CA . PRO A 1 129 ? -14.139 -3.643 0.313 1.00 84.88 129 PRO A CA 1
ATOM 951 C C . PRO A 1 129 ? -15.183 -2.701 0.931 1.00 84.88 129 PRO A C 1
ATOM 953 O O . PRO A 1 129 ? -15.189 -1.485 0.694 1.00 84.88 129 PRO A O 1
ATOM 956 N N . ALA A 1 130 ? -16.044 -3.270 1.779 1.00 89.25 130 ALA A N 1
ATOM 957 C CA . ALA A 1 130 ? -16.948 -2.501 2.622 1.00 89.25 130 ALA A CA 1
ATOM 958 C C . ALA A 1 130 ? -16.146 -1.687 3.651 1.00 89.25 130 ALA A C 1
ATOM 960 O O . ALA A 1 130 ? -15.180 -2.177 4.237 1.00 89.25 130 ALA A O 1
ATOM 961 N N . LEU A 1 131 ? -16.558 -0.441 3.881 1.00 92.62 131 LEU A N 1
ATOM 962 C CA . LEU A 1 131 ? -16.076 0.409 4.976 1.00 92.62 131 LEU A CA 1
ATOM 963 C C . LEU A 1 131 ? -17.014 0.324 6.186 1.00 92.62 131 LEU A C 1
ATOM 965 O O . LEU A 1 131 ? -16.584 0.426 7.336 1.00 92.62 131 LEU A O 1
ATOM 969 N N . LYS A 1 132 ? -18.307 0.108 5.930 1.00 88.38 132 LYS A N 1
ATOM 970 C CA . LYS A 1 132 ? -19.311 -0.160 6.957 1.00 88.38 132 LYS A CA 1
ATOM 971 C C . LYS A 1 132 ? -19.019 -1.496 7.646 1.00 88.38 132 LYS A C 1
ATOM 973 O O . LYS A 1 132 ? -18.914 -2.525 6.987 1.00 88.38 132 LYS A O 1
ATOM 978 N N . GLY A 1 133 ? -18.909 -1.474 8.971 1.00 80.88 133 GLY A N 1
ATOM 979 C CA . GLY A 1 133 ? -18.638 -2.635 9.818 1.00 80.88 133 GLY A CA 1
ATOM 980 C C . GLY A 1 133 ? -17.244 -3.238 9.643 1.00 80.88 133 GLY A C 1
ATOM 981 O O . GLY A 1 133 ? -17.000 -4.334 10.141 1.00 80.88 133 GLY A O 1
ATOM 982 N N . ASN A 1 134 ? -16.337 -2.569 8.925 1.00 85.50 134 ASN A N 1
ATOM 983 C CA . ASN A 1 134 ? -15.013 -3.111 8.659 1.00 85.50 134 ASN A CA 1
ATOM 984 C C . ASN A 1 134 ? -14.122 -2.989 9.910 1.00 85.50 134 ASN A C 1
ATOM 986 O O . ASN A 1 134 ? -13.845 -1.864 10.332 1.00 85.50 134 ASN A O 1
ATOM 990 N N . PRO A 1 135 ? -13.602 -4.102 10.468 1.00 78.06 135 PRO A N 1
ATOM 991 C CA . PRO A 1 135 ? -12.782 -4.071 11.681 1.00 78.06 135 PRO A CA 1
ATOM 992 C C . PRO A 1 135 ? -11.498 -3.245 11.549 1.00 78.06 135 PRO A C 1
ATOM 994 O O . PRO A 1 135 ? -11.030 -2.673 12.530 1.00 78.06 135 PRO A O 1
ATOM 997 N N . ALA A 1 136 ? -10.934 -3.143 10.340 1.00 78.88 136 ALA A N 1
ATOM 998 C CA . ALA A 1 136 ? -9.782 -2.284 10.072 1.00 78.88 136 ALA A CA 1
ATOM 999 C C . ALA A 1 136 ? -10.129 -0.797 10.198 1.00 78.88 136 ALA A C 1
ATOM 1001 O O . ALA A 1 136 ? -9.295 -0.002 10.627 1.00 78.88 136 ALA A O 1
ATOM 1002 N N . VAL A 1 137 ? -11.362 -0.435 9.834 1.00 88.00 137 VAL A N 1
ATOM 1003 C CA . VAL A 1 137 ? -11.883 0.924 9.962 1.00 88.00 137 VAL A CA 1
ATOM 1004 C C . VAL A 1 137 ? -12.231 1.194 11.420 1.00 88.00 137 VAL A C 1
ATOM 1006 O O . VAL A 1 137 ? -11.780 2.193 11.959 1.00 88.00 137 VAL A O 1
ATOM 1009 N N . THR A 1 138 ? -12.963 0.304 12.092 1.00 81.69 138 THR A N 1
ATOM 1010 C CA . THR A 1 138 ? -13.492 0.532 13.451 1.00 81.69 138 THR A CA 1
ATOM 1011 C C . THR A 1 138 ? -12.527 0.196 14.587 1.00 81.69 138 THR A C 1
ATOM 1013 O O . THR A 1 138 ? -12.932 0.209 15.748 1.00 81.69 138 THR A O 1
ATOM 1016 N N . ALA A 1 139 ? -11.266 -0.109 14.277 1.00 71.50 139 ALA A N 1
ATOM 1017 C CA . ALA A 1 139 ? -10.237 -0.406 15.266 1.00 71.50 139 ALA A CA 1
ATOM 1018 C C . ALA A 1 139 ? -10.045 0.737 16.283 1.00 71.50 139 ALA A C 1
ATOM 1020 O O . ALA A 1 139 ? -10.361 1.890 15.993 1.00 71.50 139 ALA A O 1
ATOM 1021 N N . ALA A 1 140 ? -9.500 0.438 17.467 1.00 66.56 140 ALA A N 1
ATOM 1022 C CA . ALA A 1 140 ? -9.319 1.431 18.533 1.00 66.56 140 ALA A CA 1
ATOM 1023 C C . ALA A 1 140 ? -8.518 2.661 18.062 1.00 66.56 140 ALA A C 1
ATOM 1025 O O . ALA A 1 140 ? -8.973 3.793 18.229 1.00 66.56 140 ALA A O 1
ATOM 1026 N N . GLU A 1 141 ? -7.399 2.438 17.372 1.00 67.75 141 GLU A N 1
ATOM 1027 C CA . GLU A 1 141 ? -6.580 3.502 16.785 1.00 67.75 141 GLU A CA 1
ATOM 1028 C C . GLU A 1 141 ? -6.934 3.769 15.307 1.00 67.75 141 GLU A C 1
ATOM 1030 O O . GLU A 1 141 ? -7.357 2.853 14.592 1.00 67.75 141 GLU A O 1
ATOM 1035 N N . PRO A 1 142 ? -6.762 5.011 14.814 1.00 73.44 142 PRO A N 1
ATOM 1036 C CA . PRO A 1 142 ? -7.153 5.416 13.462 1.00 73.44 142 PRO A CA 1
ATOM 1037 C C . PRO A 1 142 ? -6.065 5.180 12.397 1.00 73.44 142 PRO A C 1
ATOM 1039 O O . PRO A 1 142 ? -6.197 5.667 11.276 1.00 73.44 142 PRO A O 1
ATOM 1042 N N . TYR A 1 143 ? -4.984 4.458 12.707 1.00 71.88 143 TYR A N 1
ATOM 1043 C CA . TYR A 1 143 ? -3.803 4.382 11.831 1.00 71.88 143 TYR A CA 1
ATOM 1044 C C . TYR A 1 143 ? -4.106 3.718 10.486 1.00 71.88 143 TYR A C 1
ATOM 1046 O O . TYR A 1 143 ? -3.686 4.214 9.446 1.00 71.88 143 TYR A O 1
ATOM 1054 N N . ASN A 1 144 ? -4.916 2.656 10.491 1.00 74.88 144 ASN A N 1
ATOM 1055 C CA . ASN A 1 144 ? -5.276 1.921 9.278 1.00 74.88 144 ASN A CA 1
ATOM 1056 C C . ASN A 1 144 ? -5.973 2.818 8.231 1.00 74.88 144 ASN A C 1
ATOM 1058 O O . ASN A 1 144 ? -5.458 2.918 7.118 1.00 74.88 144 ASN A O 1
ATOM 1062 N N . PRO A 1 145 ? -7.093 3.515 8.534 1.00 85.44 145 PRO A N 1
ATOM 1063 C CA . PRO A 1 145 ? -7.709 4.410 7.557 1.00 85.44 145 PRO A CA 1
ATOM 1064 C C . PRO A 1 145 ? -6.804 5.585 7.164 1.00 85.44 145 PRO A C 1
ATOM 1066 O O . PRO A 1 145 ? -6.817 5.963 5.997 1.00 85.44 145 PRO A O 1
ATOM 1069 N N . ILE A 1 146 ? -5.984 6.129 8.073 1.00 78.25 146 ILE A N 1
ATOM 1070 C CA . ILE A 1 146 ? -5.028 7.199 7.730 1.00 78.25 146 ILE A CA 1
ATOM 1071 C C . ILE A 1 146 ? -4.021 6.708 6.682 1.00 78.25 146 ILE A C 1
ATOM 1073 O O . ILE A 1 146 ? -3.866 7.337 5.636 1.00 78.25 146 ILE A O 1
ATOM 1077 N N . MET A 1 147 ? -3.379 5.566 6.929 1.00 66.94 147 MET A N 1
ATOM 1078 C CA . MET A 1 147 ? -2.362 5.005 6.038 1.00 66.94 147 MET A CA 1
ATOM 1079 C C . MET A 1 147 ? -2.932 4.612 4.679 1.00 66.94 147 MET A C 1
ATOM 1081 O O . MET A 1 147 ? -2.299 4.858 3.658 1.00 66.94 147 MET A O 1
ATOM 1085 N N . VAL A 1 148 ? -4.142 4.060 4.648 1.00 79.50 148 VAL A N 1
ATOM 1086 C CA . VAL A 1 148 ? -4.808 3.669 3.401 1.00 79.50 148 VAL A CA 1
ATOM 1087 C C . VAL A 1 148 ? -5.244 4.891 2.582 1.00 79.50 148 VAL A C 1
ATOM 1089 O O . VAL A 1 148 ? -5.073 4.895 1.366 1.00 79.50 148 VAL A O 1
ATOM 1092 N N . ILE A 1 149 ? -5.749 5.956 3.219 1.00 85.38 149 ILE A N 1
ATOM 1093 C CA . ILE A 1 149 ? -6.098 7.207 2.521 1.00 85.38 149 ILE A CA 1
ATOM 1094 C C . ILE A 1 149 ? -4.837 7.886 1.974 1.00 85.38 149 ILE A C 1
ATOM 1096 O O . ILE A 1 149 ? -4.825 8.346 0.832 1.00 85.38 149 ILE A O 1
ATOM 1100 N N . LEU A 1 150 ? -3.765 7.935 2.766 1.00 67.81 150 LEU A N 1
ATOM 1101 C CA . LEU A 1 150 ? -2.506 8.536 2.345 1.00 67.81 150 LEU A CA 1
ATOM 1102 C C . LEU A 1 150 ? -1.824 7.701 1.254 1.00 67.81 150 LEU A C 1
ATOM 1104 O O . LEU A 1 150 ? -1.550 8.223 0.180 1.00 67.81 150 LEU A O 1
ATOM 1108 N N . GLY A 1 151 ? -1.546 6.424 1.501 1.00 62.28 151 GLY A N 1
ATOM 1109 C CA . GLY A 1 151 ? -0.717 5.575 0.639 1.00 62.28 151 GLY A CA 1
ATOM 1110 C C . GLY A 1 151 ? -1.449 4.870 -0.501 1.00 62.28 151 GLY A C 1
ATOM 1111 O O . GLY A 1 151 ? -0.805 4.469 -1.469 1.00 62.28 151 GLY A O 1
ATOM 1112 N N . GLY A 1 152 ? -2.774 4.734 -0.422 1.00 70.81 152 GLY A N 1
ATOM 1113 C CA . GLY A 1 152 ? -3.509 3.812 -1.285 1.00 70.81 152 GLY A CA 1
ATOM 1114 C C . GLY A 1 152 ? -3.176 2.347 -0.979 1.00 70.81 152 GLY A C 1
ATOM 1115 O O . GLY A 1 152 ? -2.465 2.030 -0.023 1.00 70.81 152 GLY A O 1
ATOM 1116 N N . LEU A 1 153 ? -3.701 1.436 -1.797 1.00 64.62 153 LEU A N 1
ATOM 1117 C CA . LEU A 1 153 ? -3.450 -0.004 -1.693 1.00 64.62 153 LEU A CA 1
ATOM 1118 C C . LEU A 1 153 ? -3.257 -0.614 -3.089 1.00 64.62 153 LEU A C 1
ATOM 1120 O O . LEU A 1 153 ? -3.991 -0.257 -4.014 1.00 64.62 153 LEU A O 1
ATOM 1124 N N . PRO A 1 154 ? -2.308 -1.550 -3.272 1.00 53.22 154 PRO A N 1
ATOM 1125 C CA . PRO A 1 154 ? -2.228 -2.331 -4.501 1.00 53.22 154 PRO A CA 1
ATOM 1126 C C . PRO A 1 154 ? -3.435 -3.274 -4.622 1.00 53.22 154 PRO A C 1
ATOM 1128 O O . PRO A 1 154 ? -4.131 -3.539 -3.646 1.00 53.22 154 PRO A O 1
ATOM 1131 N N . ALA A 1 155 ? -3.664 -3.814 -5.820 1.00 58.69 155 ALA A N 1
ATOM 1132 C CA . ALA A 1 155 ? -4.658 -4.869 -6.005 1.00 58.69 155 ALA A CA 1
ATOM 1133 C C . ALA A 1 155 ? -4.268 -6.1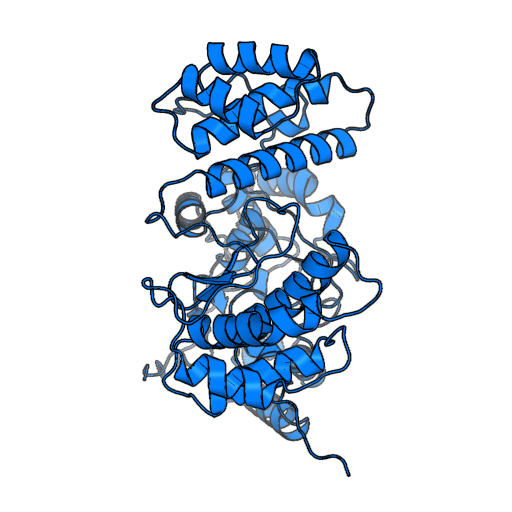31 -5.211 1.00 58.69 155 ALA A C 1
ATOM 1135 O O . ALA A 1 155 ? -3.085 -6.490 -5.145 1.00 58.69 155 ALA A O 1
ATOM 1136 N N . GLY A 1 156 ? -5.255 -6.822 -4.646 1.00 50.09 156 GLY A N 1
ATOM 1137 C CA . GLY A 1 156 ? -5.052 -8.002 -3.806 1.00 50.09 156 GLY A CA 1
ATOM 1138 C C . GLY A 1 156 ? -6.317 -8.852 -3.714 1.00 50.09 156 GLY A C 1
ATOM 1139 O O . GLY A 1 156 ? -7.423 -8.336 -3.831 1.00 50.09 156 GLY A O 1
ATOM 1140 N N . GLY A 1 157 ? -6.164 -10.176 -3.584 1.00 67.44 157 GLY A N 1
ATOM 1141 C CA . GLY A 1 157 ? -7.296 -11.098 -3.459 1.00 67.44 157 GLY A CA 1
ATOM 1142 C C . GLY A 1 157 ? -8.339 -10.908 -4.569 1.00 67.44 157 GLY A C 1
ATOM 1143 O O . GLY A 1 157 ? -8.045 -11.111 -5.746 1.00 67.44 157 GLY A O 1
ATOM 1144 N N . THR A 1 158 ? -9.560 -10.523 -4.182 1.00 66.12 158 THR A N 1
ATOM 1145 C CA . THR A 1 158 ? -10.654 -10.155 -5.100 1.00 66.12 158 THR A CA 1
ATOM 1146 C C . THR A 1 158 ? -10.829 -8.643 -5.282 1.00 66.12 158 THR A C 1
ATOM 1148 O O . THR A 1 158 ? -11.706 -8.232 -6.041 1.00 66.12 158 THR A O 1
ATOM 1151 N N . TYR A 1 159 ? -10.050 -7.811 -4.586 1.00 67.94 159 TYR A N 1
ATOM 1152 C CA . TYR A 1 159 ? -10.195 -6.358 -4.562 1.00 67.94 159 TYR A CA 1
ATOM 1153 C C . TYR A 1 159 ? -9.219 -5.643 -5.518 1.00 67.94 159 TYR A C 1
ATOM 1155 O O . TYR A 1 159 ? -8.060 -6.026 -5.700 1.00 67.94 159 TYR A O 1
ATOM 1163 N N . GLY A 1 160 ? -9.718 -4.585 -6.165 1.00 62.12 160 GLY A N 1
ATOM 1164 C CA . GLY A 1 160 ? -8.933 -3.713 -7.043 1.00 62.12 160 GLY A CA 1
ATOM 1165 C C . GLY A 1 160 ? -8.027 -2.746 -6.267 1.00 62.12 160 GLY A C 1
ATOM 1166 O O . GLY A 1 160 ? -8.167 -2.612 -5.051 1.00 62.12 160 GLY A O 1
ATOM 1167 N N . PRO A 1 161 ? -7.101 -2.048 -6.950 1.00 64.81 161 PRO A N 1
ATOM 1168 C CA . PRO A 1 161 ? -6.214 -1.099 -6.290 1.00 64.81 161 PRO A CA 1
ATOM 1169 C C . PRO A 1 161 ? -6.992 0.121 -5.772 1.00 64.81 161 PRO A C 1
ATOM 1171 O O . PRO A 1 161 ? -7.902 0.620 -6.440 1.00 64.81 161 PRO A O 1
ATOM 1174 N N . MET A 1 162 ? -6.592 0.642 -4.612 1.00 75.56 162 MET A N 1
ATOM 1175 C CA . MET A 1 162 ? -7.078 1.911 -4.071 1.00 75.56 162 MET A CA 1
ATOM 1176 C C . MET A 1 162 ? -6.060 3.025 -4.363 1.00 75.56 162 MET A C 1
ATOM 1178 O O . MET A 1 162 ? -4.884 2.865 -4.029 1.00 75.56 162 MET A O 1
ATOM 1182 N N . PRO A 1 163 ? -6.474 4.160 -4.955 1.00 64.94 163 PRO A N 1
ATOM 1183 C CA . PRO A 1 163 ? -5.566 5.274 -5.207 1.00 64.94 163 PRO A CA 1
ATOM 1184 C C . PRO A 1 163 ? -5.129 5.963 -3.906 1.00 64.94 163 PRO A C 1
ATOM 1186 O O . PRO A 1 163 ? -5.857 5.973 -2.915 1.00 64.94 163 PRO A O 1
ATOM 1189 N N . SER A 1 164 ? -3.950 6.585 -3.944 1.00 70.38 164 SER A N 1
ATOM 1190 C CA . SER A 1 164 ? -3.484 7.509 -2.907 1.00 70.38 164 SER A CA 1
ATOM 1191 C C . SER A 1 164 ? -4.237 8.840 -2.986 1.00 70.38 164 SER A C 1
ATOM 1193 O O . SER A 1 164 ? -4.491 9.358 -4.076 1.00 70.38 164 SER A O 1
ATOM 1195 N N . PHE A 1 165 ? -4.544 9.419 -1.824 1.00 71.62 165 PHE A N 1
ATOM 1196 C CA . PHE A 1 165 ? -5.113 10.763 -1.702 1.00 71.62 165 PHE A CA 1
ATOM 1197 C C . PHE A 1 165 ? -4.169 11.754 -1.014 1.00 71.62 165 PHE A C 1
ATOM 1199 O O . PHE A 1 165 ? -4.569 12.892 -0.769 1.00 71.62 165 PHE A O 1
ATOM 1206 N N . ALA A 1 166 ? -2.920 11.368 -0.731 1.00 64.38 166 ALA A N 1
ATOM 1207 C CA . ALA A 1 166 ? -1.959 12.234 -0.051 1.00 64.38 166 ALA A CA 1
ATOM 1208 C C . ALA A 1 166 ? -1.758 13.564 -0.791 1.00 64.38 166 ALA A C 1
ATOM 1210 O O . ALA A 1 166 ? -1.778 14.617 -0.166 1.00 64.38 166 ALA A O 1
ATOM 1211 N N . GLY A 1 167 ? -1.649 13.560 -2.119 1.00 57.12 167 GLY A N 1
ATOM 1212 C CA . GLY A 1 167 ? -1.551 14.812 -2.872 1.00 57.12 167 GLY A CA 1
ATOM 1213 C C . GLY A 1 167 ? -2.854 15.611 -2.965 1.00 57.12 167 GLY A C 1
ATOM 1214 O O . GLY A 1 167 ? -2.793 16.803 -3.237 1.00 57.12 167 GLY A O 1
ATOM 1215 N N . ARG A 1 168 ? -4.022 14.988 -2.747 1.00 60.66 168 ARG A N 1
ATOM 1216 C CA . ARG A 1 168 ? -5.352 15.598 -2.957 1.00 60.66 168 ARG A CA 1
ATOM 1217 C C . ARG A 1 168 ? -5.942 16.236 -1.713 1.00 60.66 168 ARG A C 1
ATOM 1219 O O . ARG A 1 168 ? -6.730 17.172 -1.836 1.00 60.66 168 ARG A O 1
ATOM 1226 N N . LEU A 1 169 ? -5.596 15.693 -0.554 1.00 72.00 169 LEU A N 1
ATOM 1227 C CA . LEU A 1 169 ? -6.191 16.039 0.724 1.00 72.00 169 LEU A CA 1
ATOM 1228 C C . LEU A 1 169 ? -5.112 16.532 1.684 1.00 72.00 169 LEU A C 1
ATOM 1230 O O . LEU A 1 169 ? -4.055 15.906 1.809 1.00 72.00 169 LEU A O 1
ATOM 1234 N N . ASP A 1 170 ? -5.388 17.633 2.377 1.00 71.94 170 ASP A N 1
ATOM 1235 C CA . ASP A 1 170 ? -4.549 18.093 3.481 1.00 71.94 170 ASP A CA 1
ATOM 1236 C C . ASP A 1 170 ? -4.708 17.194 4.724 1.00 71.94 170 ASP A C 1
ATOM 1238 O O . ASP A 1 170 ? -5.560 16.302 4.791 1.00 71.94 170 ASP A O 1
ATOM 1242 N N . ASP A 1 171 ? -3.858 17.410 5.726 1.00 75.00 171 ASP A N 1
ATOM 1243 C CA . ASP A 1 171 ? -3.834 16.571 6.925 1.00 75.00 171 ASP A CA 1
ATOM 1244 C C . ASP A 1 171 ? -5.134 16.632 7.737 1.00 75.00 171 ASP A C 1
ATOM 1246 O O . ASP A 1 171 ? -5.541 15.635 8.340 1.00 75.00 171 ASP A O 1
ATOM 1250 N N . GLN A 1 172 ? -5.820 17.777 7.720 1.00 82.69 172 GLN A N 1
ATOM 1251 C CA . GLN A 1 172 ? -7.102 17.942 8.395 1.00 82.69 172 GLN A CA 1
ATOM 1252 C C . GLN A 1 172 ? -8.214 17.206 7.643 1.00 82.69 172 GLN A C 1
ATOM 1254 O O . GLN A 1 172 ? -9.021 16.519 8.265 1.00 82.69 172 GLN A O 1
ATOM 1259 N N . GLN A 1 173 ? -8.234 17.285 6.316 1.00 84.56 173 GLN A N 1
ATOM 1260 C CA . GLN A 1 173 ? -9.201 16.601 5.461 1.00 84.56 173 GLN A CA 1
ATOM 1261 C C . GLN A 1 173 ? -9.067 15.079 5.555 1.00 84.56 173 GLN A C 1
ATOM 1263 O O . GLN A 1 173 ? -10.080 14.379 5.611 1.00 84.56 173 GLN A O 1
ATOM 1268 N N . VAL A 1 174 ? -7.839 14.558 5.616 1.00 84.25 174 VAL A N 1
ATOM 1269 C CA . VAL A 1 174 ? -7.591 13.124 5.835 1.00 84.25 174 VAL A CA 1
ATOM 1270 C C . VAL A 1 174 ? -8.042 12.699 7.234 1.00 84.25 174 VAL A C 1
ATOM 1272 O O . VAL A 1 174 ? -8.713 11.675 7.360 1.00 84.25 174 VAL A O 1
ATOM 1275 N N . ALA A 1 175 ? -7.734 13.480 8.277 1.00 83.38 175 ALA A N 1
ATOM 1276 C CA . ALA A 1 175 ? -8.182 13.185 9.640 1.00 83.38 175 ALA A CA 1
ATOM 1277 C C . ALA A 1 175 ? -9.717 13.190 9.748 1.00 83.38 175 ALA A C 1
ATOM 1279 O O . ALA A 1 175 ? -10.310 12.276 10.324 1.00 83.38 175 ALA A O 1
ATOM 1280 N N . ASP A 1 176 ? -10.367 14.178 9.137 1.00 89.56 176 ASP A N 1
ATOM 1281 C CA . ASP A 1 176 ? -11.821 14.305 9.102 1.00 89.56 176 ASP A CA 1
ATOM 1282 C C . ASP A 1 176 ? -12.475 13.134 8.354 1.00 89.56 176 ASP A C 1
ATOM 1284 O O . ASP A 1 176 ? -13.461 12.577 8.837 1.00 89.56 176 ASP A O 1
ATOM 1288 N N . LEU A 1 177 ? -11.915 12.713 7.213 1.00 94.25 177 LEU A N 1
ATOM 1289 C CA . LEU A 1 177 ? -12.390 11.546 6.463 1.00 94.25 177 LEU A CA 1
ATOM 1290 C C . LEU A 1 177 ? -12.192 10.241 7.230 1.00 94.25 177 LEU A C 1
ATOM 1292 O O . LEU A 1 177 ? -13.118 9.432 7.277 1.00 94.25 177 LEU A O 1
ATOM 1296 N N . ALA A 1 178 ? -11.024 10.046 7.849 1.00 91.88 178 ALA A N 1
ATOM 1297 C CA . ALA A 1 178 ? -10.751 8.884 8.686 1.00 91.88 178 ALA A CA 1
ATOM 1298 C C . ALA A 1 178 ? -11.764 8.803 9.836 1.00 91.88 178 ALA A C 1
ATOM 1300 O O . ALA A 1 178 ? -12.381 7.759 10.041 1.00 91.88 178 ALA A O 1
ATOM 1301 N N . ASN A 1 179 ? -12.010 9.914 10.533 1.00 90.12 179 ASN A N 1
ATOM 1302 C CA . ASN A 1 179 ? -13.010 9.979 11.595 1.00 90.12 179 ASN A CA 1
ATOM 1303 C C . ASN A 1 179 ? -14.430 9.737 11.059 1.00 90.12 179 ASN A C 1
ATOM 1305 O O . ASN A 1 179 ? -15.177 8.959 11.649 1.00 90.12 179 ASN A O 1
ATOM 1309 N N . TYR A 1 180 ? -14.789 10.323 9.915 1.00 91.62 180 TYR A N 1
ATOM 1310 C CA . TYR A 1 180 ? -16.099 10.124 9.299 1.00 91.62 180 TYR A CA 1
ATOM 1311 C C . TYR A 1 180 ? -16.373 8.654 8.983 1.00 91.62 180 TYR A C 1
ATOM 1313 O O . TYR A 1 180 ? -17.382 8.121 9.440 1.00 91.62 180 TYR A O 1
ATOM 1321 N N . VAL A 1 181 ? -15.473 7.960 8.275 1.00 94.06 181 VAL A N 1
ATOM 1322 C CA . VAL A 1 181 ? -15.683 6.538 7.940 1.00 94.06 181 VAL A CA 1
ATOM 1323 C C . VAL A 1 181 ? -15.686 5.645 9.183 1.00 94.06 181 VAL A C 1
ATOM 1325 O O . VAL A 1 181 ? -16.318 4.592 9.177 1.00 94.06 181 VAL A O 1
ATOM 1328 N N . ARG A 1 182 ? -15.030 6.068 10.270 1.00 90.88 182 ARG A N 1
ATOM 1329 C CA . ARG A 1 182 ? -14.993 5.362 11.561 1.00 90.88 182 ARG A CA 1
ATOM 1330 C C . ARG A 1 182 ? -16.292 5.439 12.351 1.00 90.88 182 ARG A C 1
ATOM 1332 O O . ARG A 1 182 ? -16.541 4.540 13.150 1.00 90.88 182 ARG A O 1
ATOM 1339 N N . THR A 1 183 ? -17.113 6.459 12.120 1.00 89.62 183 THR A N 1
ATOM 1340 C CA . THR A 1 183 ? -18.368 6.678 12.864 1.00 89.62 183 THR A CA 1
ATOM 1341 C C . THR A 1 183 ? -19.621 6.638 11.987 1.00 89.62 183 THR A C 1
ATOM 1343 O O . THR A 1 183 ? -20.740 6.569 12.494 1.00 89.62 183 THR A O 1
ATOM 1346 N N . ALA A 1 184 ? -19.471 6.740 10.665 1.00 84.94 184 ALA A N 1
ATOM 1347 C CA . ALA A 1 184 ? -20.584 6.704 9.724 1.00 84.94 184 ALA A CA 1
ATOM 1348 C C . ALA A 1 184 ? -21.223 5.310 9.663 1.00 84.94 184 ALA A C 1
ATOM 1350 O O . ALA A 1 184 ? -20.609 4.297 9.990 1.00 84.94 184 ALA A O 1
ATOM 1351 N N . TRP A 1 185 ? -22.484 5.255 9.228 1.00 88.38 185 TRP A N 1
ATOM 1352 C CA . TRP A 1 185 ? -23.218 4.004 8.987 1.00 88.38 185 TRP A CA 1
ATOM 1353 C C . TRP A 1 185 ? -23.307 3.055 10.198 1.00 88.38 185 TRP A C 1
ATOM 1355 O O . TRP A 1 185 ? -23.415 1.842 10.017 1.00 88.38 185 TRP A O 1
ATOM 1365 N N . HIS A 1 186 ? -23.314 3.615 11.414 1.00 83.25 186 HIS A N 1
ATOM 1366 C CA . HIS A 1 186 ? -23.277 2.897 12.699 1.00 83.25 186 HIS A CA 1
ATOM 1367 C C . HIS A 1 186 ? -21.955 2.183 13.002 1.00 83.25 186 HIS A C 1
ATOM 1369 O O . HIS A 1 186 ? -21.913 1.284 13.842 1.00 83.25 186 HIS A O 1
ATOM 1375 N N . ASN A 1 187 ? -20.868 2.593 12.352 1.00 84.88 187 ASN A N 1
ATOM 1376 C CA . ASN A 1 187 ? -19.538 2.177 12.755 1.00 84.88 187 ASN A CA 1
ATOM 1377 C C . ASN A 1 187 ? -19.243 2.665 14.184 1.00 84.88 187 ASN A C 1
ATOM 1379 O O . ASN A 1 187 ? -19.534 3.804 14.542 1.00 84.88 187 ASN A O 1
ATOM 1383 N N . GLY A 1 188 ? -18.684 1.778 15.009 1.00 77.88 188 GLY A N 1
ATOM 1384 C CA . GLY A 1 188 ? -18.398 2.034 16.425 1.00 77.88 188 GLY A CA 1
ATOM 1385 C C . GLY A 1 188 ? -16.976 2.523 16.707 1.00 77.88 188 GLY A C 1
ATOM 1386 O O . GLY A 1 188 ? -16.494 2.333 17.822 1.00 77.88 188 GLY A O 1
ATOM 1387 N N . GLY A 1 189 ? -16.277 3.069 15.708 1.00 77.62 189 GLY A N 1
ATOM 1388 C CA . GLY A 1 189 ? -14.927 3.604 15.881 1.00 77.62 189 GLY A CA 1
ATOM 1389 C C . GLY A 1 189 ? -14.926 4.931 16.645 1.00 77.62 189 GLY A C 1
ATOM 1390 O O . GLY A 1 189 ? -15.926 5.644 16.684 1.00 77.62 189 GLY A O 1
ATOM 1391 N N . GLN A 1 190 ? -13.786 5.283 17.240 1.00 76.88 190 GLN A N 1
ATOM 1392 C CA . GLN A 1 190 ? -13.597 6.593 17.870 1.00 76.88 190 GLN A CA 1
ATOM 1393 C C . GLN A 1 190 ? -13.133 7.627 16.836 1.00 76.88 190 GLN A C 1
ATOM 1395 O O . GLN A 1 190 ? -12.281 7.292 16.007 1.00 76.88 190 GLN A O 1
ATOM 1400 N N . PRO A 1 191 ? -13.609 8.884 16.880 1.00 81.25 191 PRO A N 1
ATOM 1401 C CA . PRO A 1 191 ? -13.097 9.955 16.028 1.00 81.25 191 PRO A CA 1
ATOM 1402 C C . PRO A 1 191 ? -11.788 10.541 16.596 1.00 81.25 191 PRO A C 1
ATOM 1404 O O . PRO A 1 191 ? -11.716 11.713 16.957 1.00 81.25 191 PRO A O 1
ATOM 1407 N N . ASN A 1 192 ? -10.760 9.704 16.741 1.00 74.06 192 ASN A N 1
ATOM 1408 C CA . ASN A 1 192 ? -9.478 10.037 17.371 1.00 74.06 192 ASN A CA 1
ATOM 1409 C C . ASN A 1 192 ? -8.334 10.317 16.378 1.00 74.06 192 ASN A C 1
ATOM 1411 O O . ASN A 1 192 ? -7.184 10.434 16.800 1.00 74.06 192 ASN A O 1
ATOM 1415 N N . ALA A 1 193 ? -8.614 10.455 15.078 1.00 76.81 193 ALA A N 1
ATOM 1416 C CA . ALA A 1 193 ? -7.633 10.962 14.119 1.00 76.81 193 ALA A CA 1
ATOM 1417 C C . ALA A 1 193 ? -7.456 12.480 14.283 1.00 76.81 193 ALA A C 1
ATOM 1419 O O . ALA A 1 193 ? -8.442 13.217 14.353 1.00 76.81 193 ALA A O 1
ATOM 1420 N N . SER A 1 194 ? -6.208 12.952 14.290 1.00 73.38 194 SER A N 1
ATOM 1421 C CA . SER A 1 194 ? -5.862 14.379 14.304 1.00 73.38 194 SER A CA 1
ATOM 1422 C C . SER A 1 194 ? -5.007 14.750 13.093 1.00 73.38 194 SER A C 1
ATOM 1424 O O . SER A 1 194 ? -4.248 13.925 12.586 1.00 73.38 194 SER A O 1
ATOM 1426 N N . ALA A 1 195 ? -5.059 16.014 12.667 1.00 66.75 195 ALA A N 1
ATOM 1427 C CA . ALA A 1 195 ? -4.194 16.511 11.595 1.00 66.75 195 ALA A CA 1
ATOM 1428 C C . ALA A 1 195 ? -2.700 16.329 11.924 1.00 66.75 195 ALA A C 1
ATOM 1430 O O . ALA A 1 195 ? -1.920 15.934 11.068 1.00 66.75 195 ALA A O 1
ATOM 1431 N N . SER A 1 196 ? -2.298 16.525 13.185 1.00 49.66 196 SER A N 1
ATOM 1432 C CA . SER A 1 196 ? -0.914 16.295 13.625 1.00 49.66 196 SER A CA 1
ATOM 1433 C C . SER A 1 196 ? -0.465 14.838 13.474 1.00 49.66 196 SER A C 1
ATOM 1435 O O . SER A 1 196 ? 0.681 14.581 13.114 1.00 49.66 196 SER A O 1
ATOM 1437 N N . MET A 1 197 ? -1.367 13.884 13.716 1.00 58.25 197 MET A N 1
ATOM 1438 C CA . MET A 1 197 ? -1.101 12.461 13.520 1.00 58.25 197 MET A CA 1
ATOM 1439 C C . MET A 1 197 ? -0.945 12.139 12.032 1.00 58.25 197 MET A C 1
ATOM 1441 O O . MET A 1 197 ? -0.014 11.433 11.656 1.00 58.25 197 MET A O 1
ATOM 1445 N N . VAL A 1 198 ? -1.806 12.696 11.176 1.00 65.31 198 VAL A N 1
ATOM 1446 C CA . VAL A 1 198 ? -1.696 12.532 9.719 1.00 65.31 198 VAL A CA 1
ATOM 1447 C C . VAL A 1 198 ? -0.397 13.143 9.190 1.00 65.31 198 VAL A C 1
ATOM 1449 O O 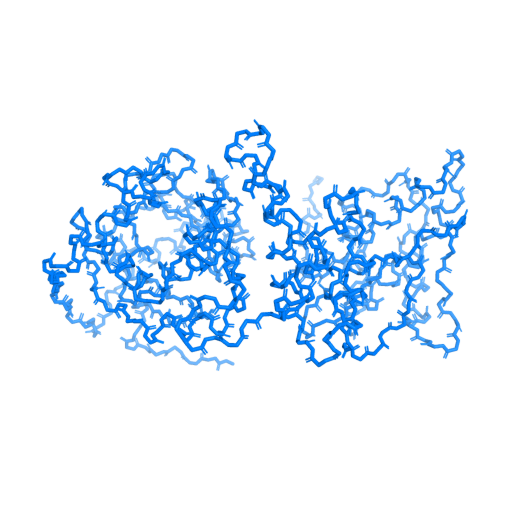. VAL A 1 198 ? 0.294 12.491 8.412 1.00 65.31 198 VAL A O 1
ATOM 1452 N N . ALA A 1 199 ? -0.016 14.336 9.655 1.00 56.19 199 ALA A N 1
ATOM 1453 C CA . ALA A 1 199 ? 1.241 14.984 9.284 1.00 56.19 199 ALA A CA 1
ATOM 1454 C C . ALA A 1 199 ? 2.460 14.114 9.641 1.00 56.19 199 ALA A C 1
ATOM 1456 O O . ALA A 1 199 ? 3.381 13.959 8.836 1.00 56.19 199 ALA A O 1
ATOM 1457 N N . ALA A 1 200 ? 2.446 13.493 10.827 1.00 50.41 200 ALA A N 1
ATOM 1458 C CA . ALA A 1 200 ? 3.497 12.574 11.257 1.00 50.41 200 ALA A CA 1
ATOM 1459 C C . ALA A 1 200 ? 3.583 11.333 10.351 1.00 50.41 200 ALA A C 1
ATOM 1461 O O . ALA A 1 200 ? 4.682 10.957 9.935 1.00 50.41 200 ALA A O 1
ATOM 1462 N N . TRP A 1 201 ? 2.442 10.737 9.988 1.00 56.00 201 TRP A N 1
ATOM 1463 C CA . TRP A 1 201 ? 2.377 9.611 9.047 1.00 56.00 201 TRP A CA 1
ATOM 1464 C C . TRP A 1 201 ? 2.840 9.992 7.643 1.00 56.00 201 TRP A C 1
ATOM 1466 O O . TRP A 1 201 ? 3.619 9.270 7.027 1.00 56.00 201 TRP A O 1
ATOM 1476 N N . ARG A 1 202 ? 2.433 11.161 7.151 1.00 63.59 202 ARG A N 1
ATOM 1477 C CA . ARG A 1 202 ? 2.853 11.688 5.850 1.00 63.59 202 ARG A CA 1
ATOM 1478 C C . ARG A 1 202 ? 4.373 11.868 5.772 1.00 63.59 202 ARG A C 1
ATOM 1480 O O . ARG A 1 202 ? 4.967 11.530 4.752 1.00 63.59 202 ARG A O 1
ATOM 1487 N N . ALA A 1 203 ? 4.996 12.346 6.851 1.00 51.91 203 ALA A N 1
ATOM 1488 C CA . ALA A 1 203 ? 6.444 12.527 6.936 1.00 51.91 203 ALA A CA 1
ATOM 1489 C C . ALA A 1 203 ? 7.222 11.202 7.053 1.00 51.91 203 ALA A C 1
ATOM 1491 O O . ALA A 1 203 ? 8.344 11.107 6.566 1.00 51.91 203 ALA A O 1
ATOM 1492 N N . THR A 1 204 ? 6.647 10.183 7.696 1.00 43.53 204 THR A N 1
ATOM 1493 C CA . THR A 1 204 ? 7.330 8.903 7.965 1.00 43.53 204 THR A CA 1
ATOM 1494 C C . THR A 1 204 ? 7.112 7.846 6.885 1.00 43.53 204 THR A C 1
ATOM 1496 O O . THR A 1 204 ? 7.996 7.024 6.657 1.00 43.53 204 THR A O 1
ATOM 1499 N N . ALA A 1 205 ? 5.978 7.873 6.182 1.00 45.16 205 ALA A N 1
ATOM 1500 C CA . ALA A 1 205 ? 5.613 6.864 5.189 1.00 45.16 205 ALA A CA 1
ATOM 1501 C C . ALA A 1 205 ? 6.077 7.182 3.749 1.00 45.16 205 ALA A C 1
ATOM 1503 O O . ALA A 1 205 ? 5.737 6.433 2.836 1.00 45.16 205 ALA A O 1
ATOM 1504 N N . ASN A 1 206 ? 6.847 8.265 3.529 1.00 46.03 206 ASN A N 1
ATOM 1505 C CA . ASN A 1 206 ? 7.327 8.715 2.205 1.00 46.03 206 ASN A CA 1
ATOM 1506 C C . ASN A 1 206 ? 6.223 8.705 1.134 1.00 46.03 206 ASN A C 1
ATOM 1508 O O . ASN A 1 206 ? 6.395 8.212 0.017 1.00 46.03 206 ASN A O 1
ATOM 1512 N N . VAL A 1 207 ? 5.053 9.215 1.511 1.00 45.25 207 VAL A N 1
ATOM 1513 C CA . VAL A 1 207 ? 3.846 9.101 0.700 1.00 45.25 207 VAL A CA 1
ATOM 1514 C C . VAL A 1 207 ? 3.938 10.041 -0.506 1.00 45.25 207 VAL A C 1
ATOM 1516 O O . VAL A 1 207 ? 4.241 11.222 -0.319 1.00 45.25 207 VAL A O 1
ATOM 1519 N N . PRO A 1 208 ? 3.679 9.578 -1.740 1.00 41.91 208 PRO A N 1
ATOM 1520 C CA . PRO A 1 208 ? 3.806 10.435 -2.912 1.00 41.91 208 PRO A CA 1
ATOM 1521 C C . PRO A 1 208 ? 2.826 11.624 -2.887 1.00 41.91 208 PRO A C 1
ATOM 1523 O O . PRO A 1 208 ? 1.632 11.448 -2.657 1.00 41.91 208 PRO A O 1
ATOM 1526 N N . VAL A 1 209 ? 3.312 12.841 -3.164 1.00 43.97 209 VAL A N 1
ATOM 1527 C CA . VAL A 1 209 ? 2.541 14.104 -3.050 1.00 43.97 209 VAL A CA 1
ATOM 1528 C C . VAL A 1 209 ? 1.717 14.449 -4.306 1.00 43.97 209 VAL A C 1
ATOM 1530 O O . VAL A 1 209 ? 1.208 15.559 -4.439 1.00 43.97 209 VAL A O 1
ATOM 1533 N N . TYR A 1 210 ? 1.559 13.530 -5.263 1.00 44.28 210 TYR A N 1
ATOM 1534 C CA . TYR A 1 210 ? 0.827 13.838 -6.497 1.00 44.28 210 TYR A CA 1
ATOM 1535 C C . TYR A 1 210 ? -0.701 13.807 -6.297 1.00 44.28 210 TYR A C 1
ATOM 1537 O O . TYR A 1 210 ? -1.238 12.877 -5.700 1.00 44.28 210 TYR A O 1
ATOM 1545 N N . GLY A 1 211 ? -1.408 14.820 -6.829 1.00 41.56 211 GLY A N 1
ATOM 1546 C CA . GLY A 1 211 ? -2.876 14.817 -6.959 1.00 41.56 211 GLY A CA 1
ATOM 1547 C C . GLY A 1 211 ? -3.667 15.977 -6.335 1.00 41.56 211 GLY A C 1
ATOM 1548 O O . GLY A 1 211 ? -4.792 15.731 -5.916 1.00 41.56 211 GLY A O 1
ATOM 1549 N N . THR A 1 212 ? -3.153 17.213 -6.266 1.00 46.72 212 THR A N 1
ATOM 1550 C CA . THR A 1 212 ? -3.894 18.339 -5.652 1.00 46.72 212 THR A CA 1
ATOM 1551 C C . THR A 1 212 ? -5.245 18.622 -6.318 1.00 46.72 212 THR A C 1
ATOM 1553 O O . THR A 1 212 ? -5.462 18.347 -7.498 1.00 46.72 212 THR A O 1
ATOM 1556 N N . GLN A 1 213 ? -6.160 19.240 -5.565 1.00 38.31 213 GLN A N 1
ATOM 1557 C CA . GLN A 1 213 ? -7.463 19.708 -6.054 1.00 38.31 213 GLN A CA 1
ATOM 1558 C C . GLN A 1 213 ? -7.330 20.666 -7.265 1.00 38.31 213 GLN A C 1
ATOM 1560 O O . GLN A 1 213 ? -8.206 20.695 -8.129 1.00 38.31 213 GLN A O 1
ATOM 1565 N N . GLN A 1 214 ? -6.198 21.376 -7.392 1.00 38.47 214 GLN A N 1
ATOM 1566 C CA . GLN A 1 214 ? -5.870 22.197 -8.568 1.00 38.47 214 GLN A CA 1
ATOM 1567 C C . GLN A 1 214 ? -5.558 21.354 -9.819 1.00 38.47 214 GLN A C 1
ATOM 1569 O O . GLN A 1 214 ? -6.003 21.688 -10.915 1.00 38.47 214 GLN A O 1
ATOM 1574 N N . ALA A 1 215 ? -4.883 20.209 -9.665 1.00 37.84 215 ALA A N 1
ATOM 1575 C CA . ALA A 1 215 ? -4.607 19.292 -10.775 1.00 37.84 215 ALA A CA 1
ATOM 1576 C C . ALA A 1 215 ? -5.889 18.661 -11.358 1.00 37.84 215 ALA A C 1
ATOM 1578 O O . ALA A 1 215 ? -5.928 18.338 -12.543 1.00 37.84 215 ALA A O 1
ATOM 1579 N N . SER A 1 216 ? -6.958 18.538 -10.559 1.00 38.28 216 SER A N 1
ATOM 1580 C CA . SER A 1 216 ? -8.263 18.030 -11.015 1.00 38.28 216 SER A CA 1
ATOM 1581 C C . SER A 1 216 ? -9.142 19.050 -11.751 1.00 38.28 216 SER A C 1
ATOM 1583 O O . SER A 1 216 ? -10.123 18.650 -12.370 1.00 38.28 216 SER A O 1
ATOM 1585 N N . ALA A 1 217 ? -8.804 20.344 -11.712 1.00 46.44 217 ALA A N 1
ATOM 1586 C CA . ALA A 1 217 ? -9.541 21.400 -12.417 1.00 46.44 217 ALA A CA 1
ATOM 1587 C C . ALA A 1 217 ? -8.875 21.834 -13.737 1.00 46.44 217 ALA A C 1
ATOM 1589 O O . ALA A 1 217 ? -9.402 22.704 -14.425 1.00 46.44 217 ALA A O 1
ATOM 1590 N N . PHE A 1 218 ? -7.695 21.289 -14.063 1.00 50.69 218 PHE A N 1
ATOM 1591 C CA . PHE A 1 218 ? -6.780 21.806 -15.097 1.00 50.69 218 PHE A CA 1
ATOM 1592 C C . PHE A 1 218 ? -6.390 23.283 -14.934 1.00 50.69 218 PHE A C 1
ATOM 1594 O O . PHE A 1 218 ? -5.750 23.852 -15.817 1.00 50.69 218 PHE A O 1
ATOM 1601 N N . ASP A 1 219 ? -6.704 23.886 -13.786 1.00 51.69 219 ASP A N 1
ATOM 1602 C CA . ASP A 1 219 ? -6.154 25.164 -13.360 1.00 51.69 219 ASP A CA 1
ATOM 1603 C C . ASP A 1 219 ? -4.782 24.875 -12.746 1.00 51.69 219 ASP A C 1
ATOM 1605 O O . ASP A 1 219 ? -4.617 24.705 -11.535 1.00 51.69 219 ASP A O 1
ATOM 1609 N N . CYS A 1 220 ? -3.817 24.645 -13.638 1.00 56.19 220 CYS A N 1
ATOM 1610 C CA . CYS A 1 220 ? -2.469 24.226 -13.287 1.00 56.19 220 CYS A CA 1
ATOM 1611 C C . CYS A 1 220 ? -1.898 25.151 -12.211 1.00 56.19 220 CYS A C 1
ATOM 1613 O O . CYS A 1 220 ? -1.966 26.373 -12.378 1.00 56.19 220 CYS A O 1
ATOM 1615 N N . PRO A 1 221 ? -1.355 24.605 -11.105 1.00 47.53 221 PRO A N 1
ATOM 1616 C CA . PRO A 1 221 ? -0.964 25.421 -9.970 1.00 47.53 221 PRO A CA 1
ATOM 1617 C C . PRO A 1 221 ? -0.025 26.533 -10.433 1.00 47.53 221 PRO A C 1
ATOM 1619 O O . PRO A 1 221 ? 0.987 26.271 -11.088 1.00 47.53 221 PRO A O 1
ATOM 1622 N N . LYS A 1 222 ? -0.336 27.782 -10.059 1.00 50.34 222 LYS A N 1
ATOM 1623 C CA . LYS A 1 222 ? 0.697 28.816 -10.013 1.00 50.34 222 LYS A CA 1
ATOM 1624 C C . LYS A 1 222 ? 1.770 28.277 -9.080 1.00 50.34 222 LYS A C 1
ATOM 1626 O O . LYS A 1 222 ? 1.482 27.922 -7.939 1.00 50.34 222 LYS A O 1
ATOM 1631 N N . VAL A 1 223 ? 2.962 28.123 -9.627 1.00 47.06 223 VAL A N 1
ATOM 1632 C CA . VAL A 1 223 ? 4.129 27.512 -8.999 1.00 47.06 223 VAL A CA 1
ATOM 1633 C C . VAL A 1 223 ? 4.249 27.979 -7.530 1.00 47.06 223 VAL A C 1
ATOM 1635 O O . VAL A 1 223 ? 4.389 29.174 -7.292 1.00 47.06 223 VAL A O 1
ATOM 1638 N N . GLY A 1 224 ? 4.093 27.068 -6.550 1.00 47.34 224 GLY A N 1
ATOM 1639 C CA . GLY A 1 224 ? 4.180 27.372 -5.101 1.00 47.34 224 GLY A CA 1
ATOM 1640 C C . GLY A 1 224 ? 2.898 27.739 -4.333 1.00 47.34 224 GLY A C 1
ATOM 1641 O O . GLY A 1 224 ? 2.953 28.566 -3.430 1.00 47.34 224 GLY A O 1
ATOM 1642 N N . GLY A 1 225 ? 1.745 27.148 -4.652 1.00 37.12 225 GLY A N 1
ATOM 1643 C CA . GLY A 1 225 ? 0.437 27.577 -4.125 1.00 37.12 225 GLY A CA 1
ATOM 1644 C C . GLY A 1 225 ? -0.031 27.037 -2.761 1.00 37.12 225 GLY A C 1
ATOM 1645 O O . GLY A 1 225 ? -1.225 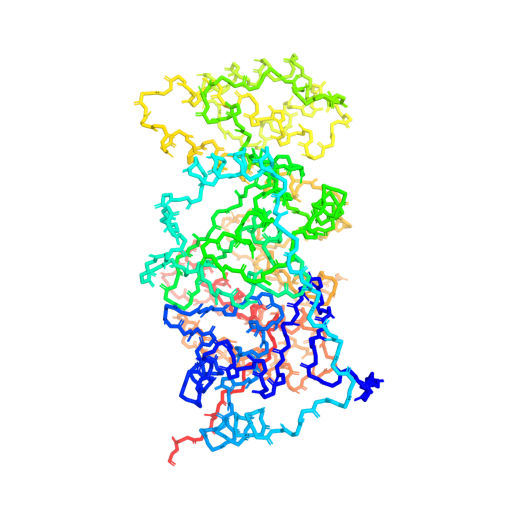27.137 -2.478 1.00 37.12 225 GLY A O 1
ATOM 1646 N N . GLY A 1 226 ? 0.831 26.446 -1.930 1.00 37.53 226 GLY A N 1
ATOM 1647 C CA . GLY A 1 226 ? 0.471 26.114 -0.545 1.00 37.53 226 GLY A CA 1
ATOM 1648 C C . GLY A 1 226 ? 0.735 27.302 0.391 1.00 37.53 226 GLY A C 1
ATOM 1649 O O . GLY A 1 226 ? 1.738 27.994 0.198 1.00 37.53 226 GLY A O 1
ATOM 1650 N N . PRO A 1 227 ? -0.094 27.562 1.423 1.00 30.72 227 PRO A N 1
ATOM 1651 C CA . PRO A 1 227 ? 0.256 28.542 2.449 1.00 30.72 227 PRO A CA 1
ATOM 1652 C C . PRO A 1 227 ? 1.628 28.187 3.049 1.00 30.72 227 PRO A C 1
ATOM 1654 O O . PRO A 1 227 ? 1.793 27.109 3.613 1.00 30.72 227 PRO A O 1
ATOM 1657 N N . ASN A 1 228 ? 2.603 29.090 2.900 1.00 40.91 228 ASN A N 1
ATOM 1658 C CA . ASN A 1 228 ? 4.012 28.955 3.311 1.00 40.91 228 ASN A CA 1
ATOM 1659 C C . ASN A 1 228 ? 4.920 28.023 2.472 1.00 40.91 228 ASN A C 1
ATOM 1661 O O . ASN A 1 228 ? 5.983 27.645 2.962 1.00 40.91 228 ASN A O 1
ATOM 1665 N N . SER A 1 229 ? 4.584 27.679 1.219 1.00 44.91 229 SER A N 1
ATOM 1666 C CA . SER A 1 229 ? 5.520 26.943 0.342 1.00 44.91 229 SER A CA 1
ATOM 1667 C C . SER A 1 229 ? 6.366 27.868 -0.543 1.00 44.91 229 SER A C 1
ATOM 1669 O O . SER A 1 229 ? 5.816 28.653 -1.313 1.00 44.91 229 SER A O 1
ATOM 1671 N N . THR A 1 230 ? 7.693 27.721 -0.516 1.00 53.34 230 THR A N 1
ATOM 1672 C CA . THR A 1 230 ? 8.584 28.201 -1.588 1.00 53.34 230 THR A CA 1
ATOM 1673 C C . THR A 1 230 ? 8.503 27.207 -2.746 1.00 53.34 230 THR A C 1
ATOM 1675 O O . THR A 1 230 ? 9.178 26.180 -2.737 1.00 53.34 230 THR A O 1
ATOM 1678 N N . GLY A 1 231 ? 7.586 27.442 -3.684 1.00 52.88 231 GLY A N 1
ATOM 1679 C CA . GLY A 1 231 ? 7.429 26.579 -4.855 1.00 52.88 231 GLY A CA 1
ATOM 1680 C C . GLY A 1 231 ? 8.634 26.580 -5.801 1.00 52.88 231 GLY A C 1
ATOM 1681 O O . GLY A 1 231 ? 9.559 27.365 -5.610 1.00 52.88 231 GLY A O 1
ATOM 1682 N N . PRO A 1 232 ? 8.600 25.723 -6.839 1.00 61.97 232 PRO A N 1
ATOM 1683 C CA . PRO A 1 232 ? 9.606 25.717 -7.901 1.00 61.97 232 PRO A CA 1
ATOM 1684 C C . PRO A 1 232 ? 9.771 27.099 -8.573 1.00 61.97 232 PRO A C 1
ATOM 1686 O O . PRO A 1 232 ? 8.843 27.911 -8.555 1.00 61.97 232 PRO A O 1
ATOM 1689 N N . ASP A 1 233 ? 10.927 27.377 -9.186 1.00 68.56 233 ASP A N 1
ATOM 1690 C CA . ASP A 1 233 ? 11.208 28.669 -9.835 1.00 68.56 233 ASP A CA 1
ATOM 1691 C C . ASP A 1 233 ? 10.212 28.940 -10.992 1.00 68.56 233 ASP A C 1
ATOM 1693 O O . ASP A 1 233 ? 10.182 28.198 -11.985 1.00 68.56 233 ASP A O 1
ATOM 1697 N N . PRO A 1 234 ? 9.405 30.021 -10.928 1.00 66.62 234 PRO A N 1
ATOM 1698 C CA . PRO A 1 234 ? 8.437 30.366 -11.968 1.00 66.62 234 PRO A CA 1
ATOM 1699 C C . PRO A 1 234 ? 9.034 30.585 -13.370 1.00 66.62 234 PRO A C 1
ATOM 1701 O O . PRO A 1 234 ? 8.370 30.294 -14.376 1.00 66.62 234 PRO A O 1
ATOM 1704 N N . GLN A 1 235 ? 10.265 31.097 -13.474 1.00 72.12 235 GLN A N 1
ATOM 1705 C CA . GLN A 1 235 ? 10.938 31.329 -14.758 1.00 72.12 235 GLN A CA 1
ATOM 1706 C C . GLN A 1 235 ? 11.412 30.013 -15.386 1.00 72.12 235 GLN A C 1
ATOM 1708 O O . GLN A 1 235 ? 11.227 29.804 -16.595 1.00 72.12 235 GLN A O 1
ATOM 1713 N N . ALA A 1 236 ? 11.940 29.101 -14.565 1.00 76.44 236 ALA A N 1
ATOM 1714 C CA . ALA A 1 236 ? 12.319 27.754 -14.985 1.00 76.44 236 ALA A CA 1
ATOM 1715 C C . ALA A 1 236 ? 11.094 26.981 -15.501 1.00 76.44 236 ALA A C 1
ATOM 1717 O O . ALA A 1 236 ? 11.098 26.464 -16.624 1.00 76.44 236 ALA A O 1
ATOM 1718 N N . VAL A 1 237 ? 9.994 26.998 -14.740 1.00 76.12 237 VAL A N 1
ATOM 1719 C CA . VAL A 1 237 ? 8.728 26.347 -15.118 1.00 76.12 237 VAL A CA 1
ATOM 1720 C C . VAL A 1 237 ? 8.160 26.913 -16.423 1.00 76.12 237 VAL A C 1
ATOM 1722 O O . VAL A 1 237 ? 7.728 26.151 -17.294 1.00 76.12 237 VAL A O 1
ATOM 1725 N N . THR A 1 238 ? 8.208 28.233 -16.619 1.00 77.75 238 THR A N 1
ATOM 1726 C CA . THR A 1 238 ? 7.738 28.876 -17.861 1.00 77.75 238 THR A CA 1
ATOM 1727 C C . THR A 1 238 ? 8.562 28.442 -19.078 1.00 77.75 238 THR A C 1
ATOM 1729 O O . THR A 1 238 ? 8.007 28.166 -20.146 1.00 77.75 238 THR A O 1
ATOM 1732 N N . SER A 1 239 ? 9.884 28.356 -18.933 1.00 81.31 239 SER A N 1
ATOM 1733 C CA . SER A 1 239 ? 10.790 27.950 -20.017 1.00 81.31 239 SER A CA 1
ATOM 1734 C C . SER A 1 239 ? 10.585 26.485 -20.408 1.00 81.31 239 SER A C 1
ATOM 1736 O O . SER A 1 239 ? 10.458 26.161 -21.592 1.00 81.31 239 SER A O 1
ATOM 1738 N N . LEU A 1 240 ? 10.437 25.608 -19.416 1.00 83.00 240 LEU A N 1
ATOM 1739 C CA . LEU A 1 240 ? 10.161 24.185 -19.621 1.00 83.00 240 LEU A CA 1
ATOM 1740 C C . LEU A 1 240 ? 8.779 23.943 -20.225 1.00 83.00 240 LEU A C 1
ATOM 1742 O O . LEU A 1 240 ? 8.637 23.093 -21.103 1.00 83.00 240 LEU A O 1
ATOM 1746 N N . THR A 1 241 ? 7.784 24.743 -19.838 1.00 82.75 241 THR A N 1
ATOM 1747 C CA . THR A 1 241 ? 6.451 24.703 -20.454 1.00 82.75 241 THR A CA 1
ATOM 1748 C C . THR A 1 241 ? 6.549 24.933 -21.963 1.00 82.75 241 THR A C 1
ATOM 1750 O O . THR A 1 241 ? 5.981 24.166 -22.739 1.00 82.75 241 THR A O 1
ATOM 1753 N N . LYS A 1 242 ? 7.329 25.929 -22.411 1.00 85.56 242 LYS A N 1
ATOM 1754 C CA . LYS A 1 242 ? 7.549 26.192 -23.846 1.00 85.56 242 LYS A CA 1
ATOM 1755 C C . LYS A 1 242 ? 8.271 25.040 -24.547 1.00 85.56 242 LYS A C 1
ATOM 1757 O O . LYS A 1 242 ? 7.875 24.660 -25.647 1.00 85.56 242 LYS A O 1
ATOM 1762 N N . MET A 1 243 ? 9.289 24.449 -23.914 1.00 84.19 243 MET A N 1
ATOM 1763 C CA . MET A 1 243 ? 9.979 23.269 -24.459 1.00 84.19 243 MET A CA 1
ATOM 1764 C C . MET A 1 243 ? 9.001 22.109 -24.679 1.00 84.19 243 MET A C 1
ATOM 1766 O O . MET A 1 243 ? 9.006 21.472 -25.735 1.00 84.19 243 MET A O 1
ATOM 1770 N N . MET A 1 244 ? 8.122 21.859 -23.707 1.00 86.88 244 MET A N 1
ATOM 1771 C CA . MET A 1 244 ? 7.114 20.807 -23.799 1.00 86.88 244 MET A CA 1
ATOM 1772 C C . MET A 1 244 ? 5.989 21.161 -24.793 1.00 86.88 244 MET A C 1
ATOM 1774 O O . MET A 1 244 ? 5.510 20.285 -25.512 1.00 86.88 244 MET A O 1
ATOM 1778 N N . GLN A 1 245 ? 5.604 22.425 -24.952 1.00 83.62 245 GLN A N 1
ATOM 1779 C CA . GLN A 1 245 ? 4.704 22.835 -26.043 1.00 83.62 245 GLN A CA 1
ATOM 1780 C C . GLN A 1 245 ? 5.331 22.589 -27.426 1.00 83.62 245 GLN A C 1
ATOM 1782 O O . GLN A 1 245 ? 4.641 22.154 -28.341 1.00 83.62 245 GLN A O 1
ATOM 1787 N N . GLY A 1 246 ? 6.652 22.758 -27.553 1.00 81.62 246 GLY A N 1
ATOM 1788 C CA . GLY A 1 246 ? 7.431 22.418 -28.751 1.00 81.62 246 GLY A CA 1
ATOM 1789 C C . GLY A 1 246 ? 7.666 20.917 -28.980 1.00 81.62 246 GLY A C 1
ATOM 1790 O O . GLY A 1 246 ? 8.424 20.554 -29.874 1.00 81.62 246 GLY A O 1
ATOM 1791 N N . GLY A 1 247 ? 7.048 20.037 -28.183 1.00 75.62 247 GLY A N 1
ATOM 1792 C CA . GLY A 1 247 ? 7.122 18.581 -28.351 1.00 75.62 247 GLY A CA 1
ATOM 1793 C C . GLY A 1 247 ? 8.243 17.883 -27.574 1.00 75.62 247 GLY A C 1
ATOM 1794 O O . GLY A 1 247 ? 8.343 16.658 -27.636 1.00 75.62 247 GLY A O 1
ATOM 1795 N N . GLN A 1 248 ? 9.056 18.604 -26.794 1.00 79.75 248 GLN A N 1
ATOM 1796 C CA . GLN A 1 248 ? 10.089 17.973 -25.969 1.00 79.75 248 GLN A CA 1
ATOM 1797 C C . GLN A 1 248 ? 9.452 17.144 -24.842 1.00 79.75 248 GLN A C 1
ATOM 1799 O O . GLN A 1 248 ? 8.637 17.647 -24.068 1.00 79.75 248 GLN A O 1
ATOM 1804 N N . ARG A 1 249 ? 9.819 15.865 -24.740 1.00 76.81 249 ARG A N 1
ATOM 1805 C CA . ARG A 1 249 ? 9.319 14.925 -23.716 1.00 76.81 249 ARG A CA 1
ATOM 1806 C C . ARG A 1 249 ? 10.430 14.129 -23.031 1.00 76.81 249 ARG A C 1
ATOM 1808 O O . ARG A 1 249 ? 10.141 13.329 -22.148 1.00 76.81 249 ARG A O 1
ATOM 1815 N N . GLN A 1 250 ? 11.691 14.318 -23.423 1.00 80.12 250 GLN A N 1
ATOM 1816 C CA . GLN A 1 250 ? 12.813 13.586 -22.837 1.00 80.12 250 GLN A CA 1
ATOM 1817 C C . GLN A 1 250 ? 13.087 14.082 -21.413 1.00 80.12 250 GLN A C 1
ATOM 1819 O O . GLN A 1 250 ? 13.601 15.183 -21.219 1.00 80.12 250 GLN A O 1
ATOM 1824 N N . THR A 1 251 ? 12.760 13.255 -20.419 1.00 75.19 251 THR A N 1
ATOM 1825 C CA . THR A 1 251 ? 12.861 13.591 -18.990 1.00 75.19 251 THR A CA 1
ATOM 1826 C C . THR A 1 251 ? 14.267 14.023 -18.592 1.00 75.19 251 THR A C 1
ATOM 1828 O O . THR A 1 251 ? 14.407 15.034 -17.918 1.00 75.19 251 THR A O 1
ATOM 1831 N N . ASN A 1 252 ? 15.313 13.354 -19.083 1.00 75.94 252 ASN A N 1
ATOM 1832 C CA . ASN A 1 252 ? 16.705 13.702 -18.767 1.00 75.94 252 ASN A CA 1
ATOM 1833 C C . ASN A 1 252 ? 17.092 15.122 -19.216 1.00 75.94 252 ASN A C 1
ATOM 1835 O O . ASN A 1 252 ? 17.757 15.836 -18.472 1.00 75.94 252 ASN A O 1
ATOM 1839 N N . LEU A 1 253 ? 16.649 15.551 -20.405 1.00 79.88 253 LEU A N 1
ATOM 1840 C CA . LEU A 1 253 ? 16.912 16.906 -20.905 1.00 79.88 253 LEU A CA 1
ATOM 1841 C C . LEU A 1 253 ? 16.127 17.958 -20.125 1.00 79.88 253 LEU A C 1
ATOM 1843 O O . LEU A 1 253 ? 16.635 19.039 -19.856 1.00 79.88 253 LEU A O 1
ATOM 1847 N N . LEU A 1 254 ? 14.892 17.633 -19.754 1.00 84.06 254 LEU A N 1
ATOM 1848 C CA . LEU A 1 254 ? 14.028 18.519 -18.986 1.00 84.06 254 LEU A CA 1
ATOM 1849 C C . LEU A 1 254 ? 14.532 18.682 -17.539 1.00 84.06 254 LEU A C 1
ATOM 1851 O O . LEU A 1 254 ? 14.530 19.789 -17.013 1.00 84.06 254 LEU A O 1
ATOM 1855 N N . ILE A 1 255 ? 15.032 17.604 -16.926 1.00 82.06 255 ILE A N 1
ATOM 1856 C CA . ILE A 1 255 ? 15.681 17.613 -15.605 1.00 82.06 255 ILE A CA 1
ATOM 1857 C C . ILE A 1 255 ? 16.960 18.449 -15.636 1.00 82.06 255 ILE A C 1
ATOM 1859 O O . ILE A 1 255 ? 17.162 19.267 -14.742 1.00 82.06 255 ILE A O 1
ATOM 1863 N N . ALA A 1 256 ? 17.808 18.267 -16.655 1.00 83.88 256 ALA A N 1
ATOM 1864 C CA . ALA A 1 256 ? 19.020 19.066 -16.822 1.00 83.88 256 ALA A CA 1
ATOM 1865 C C . ALA A 1 256 ? 18.686 20.554 -17.006 1.00 83.88 256 ALA A C 1
ATOM 1867 O O . ALA A 1 256 ? 19.222 21.389 -16.291 1.00 83.88 256 ALA A O 1
ATOM 1868 N N . ALA A 1 257 ? 17.726 20.877 -17.877 1.00 85.00 257 ALA A N 1
ATOM 1869 C CA . ALA A 1 257 ? 17.291 22.253 -18.107 1.00 85.00 257 ALA A CA 1
ATOM 1870 C C . ALA A 1 257 ? 16.683 22.913 -16.856 1.00 85.00 257 ALA A C 1
ATOM 1872 O O . ALA A 1 257 ? 16.867 24.110 -16.655 1.00 85.00 257 ALA A O 1
ATOM 1873 N N . TYR A 1 258 ? 15.980 22.155 -16.005 1.00 83.88 258 TYR A N 1
ATOM 1874 C CA . TYR A 1 258 ? 15.501 22.672 -14.720 1.00 83.88 258 TYR A CA 1
ATOM 1875 C C . TYR A 1 258 ? 16.671 22.948 -13.760 1.00 83.88 258 TYR A C 1
ATOM 1877 O O . TYR A 1 258 ? 16.732 24.020 -13.172 1.00 83.88 258 TYR A O 1
ATOM 1885 N N . LYS A 1 259 ? 17.617 22.008 -13.623 1.00 81.44 259 LYS A N 1
ATOM 1886 C CA . LYS A 1 259 ? 18.788 22.151 -12.734 1.00 81.44 259 LYS A CA 1
ATOM 1887 C C . LYS A 1 259 ? 19.767 23.244 -13.179 1.00 81.44 259 LYS A C 1
ATOM 1889 O O . LYS A 1 259 ? 20.423 23.835 -12.335 1.00 81.44 259 LYS A O 1
ATOM 1894 N N . ASP A 1 260 ? 19.857 23.529 -14.475 1.00 85.62 260 ASP A N 1
ATOM 1895 C CA . ASP A 1 260 ? 20.638 24.665 -14.984 1.00 85.62 260 ASP A CA 1
ATOM 1896 C C . ASP A 1 260 ? 20.007 26.013 -14.596 1.00 85.62 260 ASP A C 1
ATOM 1898 O O . ASP A 1 260 ? 20.717 27.006 -14.449 1.00 85.62 260 ASP A O 1
ATOM 1902 N N . ALA A 1 261 ? 18.679 26.055 -14.436 1.00 79.56 261 ALA A N 1
ATOM 1903 C CA . ALA A 1 261 ? 17.949 27.252 -14.024 1.00 79.56 261 ALA A CA 1
ATOM 1904 C C . ALA A 1 261 ? 17.929 27.431 -12.495 1.00 79.56 261 ALA A C 1
ATOM 1906 O O . ALA A 1 261 ? 18.005 28.556 -12.012 1.00 79.56 261 ALA A O 1
ATOM 1907 N N . ASP A 1 262 ? 17.859 26.326 -11.752 1.00 77.31 262 ASP A N 1
ATOM 1908 C CA . ASP A 1 262 ? 17.861 26.282 -10.290 1.00 77.31 262 ASP A CA 1
ATOM 1909 C C . ASP A 1 262 ? 18.782 25.144 -9.820 1.00 77.31 262 ASP A C 1
ATOM 1911 O O . ASP A 1 262 ? 18.373 23.987 -9.673 1.00 77.31 262 ASP A O 1
ATOM 1915 N N . SER A 1 263 ? 20.064 25.472 -9.635 1.00 77.62 263 SER A N 1
ATOM 1916 C CA . SER A 1 263 ? 21.112 24.498 -9.300 1.00 77.62 263 SER A CA 1
ATOM 1917 C C . SER A 1 263 ? 20.998 23.933 -7.886 1.00 77.62 263 SER A C 1
ATOM 1919 O O . SER A 1 263 ? 21.529 22.852 -7.624 1.00 77.62 263 SER A O 1
ATOM 1921 N N . ASP A 1 264 ? 20.298 24.640 -6.996 1.00 74.19 264 ASP A N 1
ATOM 1922 C CA . ASP A 1 264 ? 20.086 24.249 -5.599 1.00 74.19 264 ASP A CA 1
ATOM 1923 C C . ASP A 1 264 ? 18.759 23.492 -5.402 1.00 74.19 264 ASP A C 1
ATOM 1925 O O . ASP A 1 264 ? 18.438 23.054 -4.291 1.00 74.19 264 ASP A O 1
ATOM 1929 N N . ALA A 1 265 ? 17.993 23.293 -6.481 1.00 66.50 265 ALA A N 1
ATOM 1930 C CA . ALA A 1 265 ? 16.717 22.600 -6.454 1.00 66.50 265 ALA A CA 1
ATOM 1931 C C . ALA A 1 265 ? 16.841 21.189 -5.870 1.00 66.50 265 ALA A C 1
ATOM 1933 O O . ALA A 1 265 ? 17.550 20.314 -6.386 1.00 66.50 265 ALA A O 1
ATOM 1934 N N . SER A 1 266 ? 16.056 20.925 -4.825 1.00 67.19 266 SER A N 1
ATOM 1935 C CA . SER A 1 266 ? 15.929 19.576 -4.286 1.00 67.19 266 SER A CA 1
ATOM 1936 C C . SER A 1 266 ? 15.308 18.626 -5.326 1.00 67.19 266 SER A C 1
ATOM 1938 O O . SER A 1 266 ? 14.577 19.061 -6.217 1.00 67.19 266 SER A O 1
ATOM 1940 N N . PRO A 1 267 ? 15.510 17.305 -5.204 1.00 62.19 267 PRO A N 1
ATOM 1941 C CA . PRO A 1 267 ? 14.887 16.314 -6.086 1.00 62.19 267 PRO A CA 1
ATOM 1942 C C . PRO A 1 267 ? 13.370 16.470 -6.190 1.00 62.19 267 PRO A C 1
ATOM 1944 O O . PRO A 1 267 ? 12.815 16.382 -7.281 1.00 62.19 267 PRO A O 1
ATOM 1947 N N . ALA A 1 268 ? 12.717 16.750 -5.059 1.00 55.56 268 ALA A N 1
ATOM 1948 C CA . ALA A 1 268 ? 11.289 17.027 -4.999 1.00 55.56 268 ALA A CA 1
ATOM 1949 C C . ALA A 1 268 ? 10.942 18.314 -5.763 1.00 55.56 268 ALA A C 1
ATOM 1951 O O . ALA A 1 268 ? 10.048 18.300 -6.601 1.00 55.56 268 ALA A O 1
ATOM 1952 N N . THR A 1 269 ? 11.728 19.381 -5.583 1.00 67.38 269 THR A N 1
ATOM 1953 C CA . THR A 1 269 ? 11.567 20.656 -6.303 1.00 67.38 269 THR A CA 1
ATOM 1954 C C . THR A 1 269 ? 11.649 20.477 -7.821 1.00 67.38 269 THR A C 1
ATOM 1956 O O . THR A 1 269 ? 10.857 21.070 -8.550 1.00 67.38 269 THR A O 1
ATOM 1959 N N . VAL A 1 270 ? 12.556 19.626 -8.314 1.00 71.75 270 VAL A N 1
ATOM 1960 C CA . VAL A 1 270 ? 12.680 19.339 -9.754 1.00 71.75 270 VAL A CA 1
ATOM 1961 C C . VAL A 1 270 ? 11.478 18.533 -10.273 1.00 71.75 270 VAL A C 1
ATOM 1963 O O . VAL A 1 270 ? 10.959 18.841 -11.349 1.00 71.75 270 VAL A O 1
ATOM 1966 N N . VAL A 1 271 ? 10.996 17.529 -9.523 1.00 69.31 271 VAL A N 1
ATOM 1967 C CA . VAL A 1 271 ? 9.768 16.777 -9.870 1.00 69.31 271 VAL A CA 1
ATOM 1968 C C . VAL A 1 271 ? 8.564 17.716 -9.943 1.00 69.31 271 VAL A C 1
ATOM 1970 O O . VAL A 1 271 ? 7.798 17.671 -10.913 1.00 69.31 271 VAL A O 1
ATOM 1973 N N . ASP A 1 272 ? 8.418 18.575 -8.940 1.00 66.56 272 ASP A N 1
ATOM 1974 C CA . ASP A 1 272 ? 7.306 19.510 -8.818 1.00 66.56 272 ASP A CA 1
ATOM 1975 C C . ASP A 1 272 ? 7.352 20.564 -9.927 1.00 66.56 272 ASP A C 1
ATOM 1977 O O . ASP A 1 272 ? 6.337 20.828 -10.574 1.00 66.56 272 ASP A O 1
ATOM 1981 N N . GLY A 1 273 ? 8.534 21.109 -10.218 1.00 75.19 273 GLY A N 1
ATOM 1982 C CA . GLY A 1 273 ? 8.734 22.090 -11.280 1.00 75.19 273 GLY A CA 1
ATOM 1983 C C . GLY A 1 273 ? 8.433 21.535 -12.671 1.00 75.19 273 GLY A C 1
ATOM 1984 O O . GLY A 1 273 ? 7.743 22.174 -13.469 1.00 75.19 273 GLY A O 1
ATOM 1985 N N . LEU A 1 274 ? 8.869 20.309 -12.960 1.00 78.94 274 LEU A N 1
ATOM 1986 C CA . LEU A 1 274 ? 8.579 19.656 -14.237 1.00 78.94 274 LEU A CA 1
ATOM 1987 C C . LEU A 1 274 ? 7.115 19.250 -14.380 1.00 78.94 274 LEU A C 1
ATOM 1989 O O . LEU A 1 274 ? 6.538 19.398 -15.458 1.00 78.94 274 LEU A O 1
ATOM 1993 N N . THR A 1 275 ? 6.493 18.783 -13.301 1.00 76.12 275 THR A N 1
ATOM 1994 C CA . THR A 1 275 ? 5.060 18.464 -13.285 1.00 76.12 275 THR A CA 1
ATOM 1995 C C . THR A 1 275 ? 4.218 19.725 -13.489 1.00 76.12 275 THR A C 1
ATOM 1997 O O . THR A 1 275 ? 3.283 19.717 -14.295 1.00 76.12 275 THR A O 1
ATOM 2000 N N . ALA A 1 276 ? 4.590 20.831 -12.837 1.00 74.12 276 ALA A N 1
ATOM 2001 C CA . ALA A 1 276 ? 3.960 22.133 -13.033 1.00 74.12 276 ALA A CA 1
ATOM 2002 C C . ALA A 1 276 ? 4.111 22.633 -14.480 1.00 74.12 276 ALA A C 1
ATOM 2004 O O . ALA A 1 276 ? 3.152 23.159 -15.042 1.00 74.12 276 ALA A O 1
ATOM 2005 N N . ALA A 1 277 ? 5.270 22.406 -15.108 1.00 81.25 277 ALA A N 1
ATOM 2006 C CA . ALA A 1 277 ? 5.515 22.774 -16.503 1.00 81.25 277 ALA A CA 1
ATOM 2007 C C . ALA A 1 277 ? 4.726 21.918 -17.512 1.00 81.25 277 ALA A C 1
ATOM 2009 O O . ALA A 1 277 ? 4.330 22.413 -18.570 1.00 81.25 277 ALA A O 1
ATOM 2010 N N . TYR A 1 278 ? 4.474 20.640 -17.202 1.00 83.31 278 TYR A N 1
ATOM 2011 C CA . TYR A 1 278 ? 3.752 19.740 -18.108 1.00 83.31 278 TYR A CA 1
ATOM 2012 C C . TYR A 1 278 ? 2.233 19.868 -18.020 1.00 83.31 278 TYR A C 1
ATOM 2014 O O . TYR A 1 278 ? 1.538 19.708 -19.026 1.00 83.31 278 TYR A O 1
ATOM 2022 N N . CYS A 1 279 ? 1.710 20.207 -16.842 1.00 77.88 279 CYS A N 1
ATOM 2023 C CA . CYS A 1 279 ? 0.281 20.400 -16.619 1.00 77.88 279 CYS A CA 1
ATOM 2024 C C . CYS A 1 279 ? -0.418 21.255 -17.703 1.00 77.88 279 CYS A C 1
ATOM 2026 O O . CYS A 1 279 ? -1.390 20.764 -18.282 1.00 77.88 279 CYS A O 1
ATOM 2028 N N . PRO A 1 280 ? 0.050 22.472 -18.063 1.00 79.00 280 PRO A N 1
ATOM 2029 C CA . PRO A 1 280 ? -0.627 23.296 -19.070 1.00 79.00 280 PRO A CA 1
ATOM 2030 C C . PRO A 1 280 ? -0.597 22.677 -20.474 1.00 79.00 280 PRO A C 1
ATOM 2032 O O . PRO A 1 280 ? -1.486 22.944 -21.279 1.00 79.00 280 PRO A O 1
ATOM 2035 N N . VAL A 1 281 ? 0.391 21.830 -20.775 1.00 84.12 281 VAL A N 1
ATOM 2036 C CA . VAL A 1 281 ? 0.486 21.107 -22.053 1.00 84.12 281 VAL A CA 1
ATOM 2037 C C . VAL A 1 281 ? -0.579 20.017 -22.138 1.00 84.12 281 VAL A C 1
ATOM 2039 O O . VAL A 1 281 ? -1.248 19.880 -23.159 1.00 84.12 281 VAL A O 1
ATOM 2042 N N . VAL A 1 282 ? -0.779 19.279 -21.046 1.00 77.56 282 VAL A N 1
ATOM 2043 C CA . VAL A 1 282 ? -1.819 18.247 -20.947 1.00 77.56 282 VAL A CA 1
ATOM 2044 C C . VAL A 1 282 ? -3.217 18.874 -20.893 1.00 77.56 282 VAL A C 1
ATOM 2046 O O . VAL A 1 282 ? -4.147 18.367 -21.521 1.00 77.56 282 VAL A O 1
ATOM 2049 N N . ALA A 1 283 ? -3.371 20.010 -20.207 1.00 76.94 283 ALA A N 1
ATOM 2050 C CA . ALA A 1 283 ? -4.632 20.746 -20.118 1.00 76.94 283 ALA A CA 1
ATOM 2051 C C . ALA A 1 283 ? -5.161 21.196 -21.495 1.00 76.94 283 ALA A C 1
ATOM 2053 O O . ALA A 1 283 ? -6.368 21.141 -21.731 1.00 76.94 283 ALA A O 1
ATOM 2054 N N . GLN A 1 284 ? -4.262 21.569 -22.417 1.00 81.50 284 GLN A N 1
ATOM 2055 C CA . GLN A 1 284 ? -4.589 21.973 -23.794 1.00 81.50 284 GLN A CA 1
ATOM 2056 C C . GLN A 1 284 ? -4.987 20.802 -24.716 1.00 81.50 284 GLN A C 1
ATOM 2058 O O . GLN A 1 284 ? -5.457 21.032 -25.830 1.00 81.50 284 GLN A O 1
ATOM 2063 N N . SER A 1 285 ? -4.821 19.550 -24.277 1.00 78.50 285 SER A N 1
ATOM 2064 C CA . SER A 1 285 ? -5.243 18.369 -25.036 1.00 78.50 285 SER A CA 1
ATOM 2065 C C . SER A 1 285 ? -6.771 18.293 -25.170 1.00 78.50 285 SER A C 1
ATOM 2067 O O . SER A 1 285 ? -7.513 18.667 -24.261 1.00 78.50 285 SER A O 1
ATOM 2069 N N . GLN A 1 286 ? -7.260 17.732 -26.280 1.00 81.81 286 GLN A N 1
ATOM 2070 C CA . GLN A 1 286 ? -8.681 17.394 -26.455 1.00 81.81 286 GLN A CA 1
ATOM 2071 C C . GLN A 1 286 ? -9.076 16.077 -25.758 1.00 81.81 286 GLN A C 1
ATOM 2073 O O . GLN A 1 286 ? -10.227 15.656 -25.845 1.00 81.81 286 GLN A O 1
ATOM 2078 N N . ALA A 1 287 ? -8.135 15.409 -25.082 1.00 60.25 287 ALA A N 1
ATOM 2079 C CA . ALA A 1 287 ? -8.399 14.162 -24.377 1.00 60.25 287 ALA A CA 1
ATOM 2080 C C . ALA A 1 287 ? -9.408 14.346 -23.220 1.00 60.25 287 ALA A C 1
ATOM 2082 O O . ALA A 1 287 ? -9.445 15.413 -22.599 1.00 60.25 287 ALA A O 1
ATOM 2083 N N . PRO A 1 288 ? -10.196 13.312 -22.881 1.00 49.12 288 PRO A N 1
ATOM 2084 C CA . PRO A 1 288 ? -11.042 13.324 -21.691 1.00 49.12 288 PRO A CA 1
ATOM 2085 C C . PRO A 1 288 ? -10.230 13.495 -20.397 1.00 49.12 288 PRO A C 1
ATOM 2087 O O . PRO A 1 288 ? -9.076 13.071 -20.314 1.00 49.12 288 PRO A O 1
ATOM 2090 N N . ASP A 1 289 ? -10.854 14.037 -19.354 1.00 47.53 289 ASP A N 1
ATOM 2091 C CA . ASP A 1 289 ? -10.175 14.425 -18.108 1.00 47.53 289 ASP A CA 1
ATOM 2092 C C . ASP A 1 289 ? -9.427 13.277 -17.415 1.00 47.53 289 ASP A C 1
ATOM 2094 O O . ASP A 1 289 ? -8.318 13.461 -16.916 1.00 47.53 289 ASP A O 1
ATOM 2098 N N . TRP A 1 290 ? -9.982 12.062 -17.447 1.00 45.69 290 TRP A N 1
ATOM 2099 C CA . TRP A 1 290 ? -9.331 10.869 -16.896 1.00 45.69 290 TRP A CA 1
ATOM 2100 C C . TRP A 1 290 ? -8.023 10.527 -17.624 1.00 45.69 290 TRP A C 1
ATOM 2102 O O . TRP A 1 290 ? -7.057 10.073 -17.008 1.00 45.69 290 TRP A O 1
ATOM 2112 N N . GLN A 1 291 ? -7.970 10.773 -18.934 1.00 48.16 291 GLN A N 1
ATOM 2113 C CA . GLN A 1 291 ? -6.805 10.503 -19.766 1.00 48.16 291 GLN A CA 1
ATOM 2114 C C . GLN A 1 291 ? -5.743 11.587 -19.569 1.00 48.16 291 GLN A C 1
ATOM 2116 O O . GLN A 1 291 ? -4.563 11.264 -19.450 1.00 48.16 291 GLN A O 1
ATOM 2121 N N . LYS A 1 292 ? -6.162 12.850 -19.428 1.00 52.88 292 LYS A N 1
ATOM 2122 C CA . LYS A 1 292 ? -5.282 13.957 -19.031 1.00 52.88 292 LYS A CA 1
ATOM 2123 C C . LYS A 1 292 ? -4.644 13.708 -17.659 1.00 52.88 292 LYS A C 1
ATOM 2125 O O . LYS A 1 292 ? -3.430 13.824 -17.509 1.00 52.88 292 LYS A O 1
ATOM 2130 N N . ALA A 1 293 ? -5.436 13.290 -16.671 1.00 48.25 293 ALA A N 1
ATOM 2131 C CA . ALA A 1 293 ? -4.938 12.955 -15.337 1.00 48.25 293 ALA A CA 1
ATOM 2132 C C . ALA A 1 293 ? -3.940 11.782 -15.369 1.00 48.25 293 ALA A C 1
ATOM 2134 O O . ALA A 1 293 ? -2.878 11.855 -14.751 1.00 48.25 293 ALA A O 1
ATOM 2135 N N . SER A 1 294 ? -4.244 10.728 -16.134 1.00 48.09 294 SER A N 1
ATOM 2136 C CA . SER A 1 294 ? -3.347 9.581 -16.324 1.00 48.09 294 SER A CA 1
ATOM 2137 C C . SER A 1 294 ? -2.033 9.974 -17.010 1.00 48.09 294 SER A C 1
ATOM 2139 O O . SER A 1 294 ? -0.959 9.516 -16.614 1.00 48.09 294 SER A O 1
ATOM 2141 N N . GLU A 1 295 ? -2.093 10.856 -18.008 1.00 60.53 295 GLU A N 1
ATOM 2142 C CA . GLU A 1 295 ? -0.921 11.322 -18.744 1.00 60.53 295 GLU A CA 1
ATOM 2143 C C . GLU A 1 295 ? 0.006 12.180 -17.879 1.00 60.53 295 GLU A C 1
ATOM 2145 O O . GLU A 1 295 ? 1.218 11.945 -17.868 1.00 60.53 295 GLU A O 1
ATOM 2150 N N . LEU A 1 296 ? -0.564 13.119 -17.117 1.00 60.84 296 LEU A N 1
ATOM 2151 C CA . LEU A 1 296 ? 0.180 13.940 -16.166 1.00 60.84 296 LEU A CA 1
ATOM 2152 C C . LEU A 1 296 ? 0.826 13.067 -15.082 1.00 60.84 296 LEU A C 1
ATOM 2154 O O . LEU A 1 296 ? 2.021 13.189 -14.826 1.00 60.84 296 LEU A O 1
ATOM 2158 N N . HIS A 1 297 ? 0.071 12.121 -14.517 1.00 52.00 297 HIS A N 1
ATOM 2159 C CA . HIS A 1 297 ? 0.568 11.189 -13.505 1.00 52.00 297 HIS A CA 1
ATOM 2160 C C . HIS A 1 297 ? 1.726 10.323 -14.022 1.00 52.00 297 HIS A C 1
ATOM 2162 O O . HIS A 1 297 ? 2.768 10.215 -13.374 1.00 52.00 297 HIS A O 1
ATOM 2168 N N . ARG A 1 298 ? 1.584 9.748 -15.221 1.00 59.03 298 ARG A N 1
ATOM 2169 C CA . ARG A 1 298 ? 2.641 8.953 -15.859 1.00 59.03 298 ARG A CA 1
ATOM 2170 C C . ARG A 1 298 ? 3.912 9.774 -16.074 1.00 59.03 298 ARG A C 1
ATOM 2172 O O . ARG A 1 298 ? 5.001 9.268 -15.818 1.00 59.03 298 ARG A O 1
ATOM 2179 N N . PHE A 1 299 ? 3.783 11.021 -16.524 1.00 69.69 299 PHE A N 1
ATOM 2180 C CA . PHE A 1 299 ? 4.926 11.913 -16.715 1.00 69.69 299 PHE A CA 1
ATOM 2181 C C . PHE A 1 299 ? 5.634 12.227 -15.389 1.00 69.69 299 PHE A C 1
ATOM 2183 O O . PHE A 1 299 ? 6.852 12.081 -15.296 1.00 69.69 299 PHE A O 1
ATOM 2190 N N . THR A 1 300 ? 4.884 12.569 -14.339 1.00 58.44 300 THR A N 1
ATOM 2191 C CA . THR A 1 300 ? 5.442 12.815 -13.000 1.00 58.44 300 THR A CA 1
ATOM 2192 C C . THR A 1 300 ? 6.204 11.602 -12.467 1.00 58.44 300 THR A C 1
ATOM 2194 O O . THR A 1 300 ? 7.314 11.752 -11.957 1.00 58.44 300 THR A O 1
ATOM 2197 N N . LEU A 1 301 ? 5.667 10.389 -12.645 1.00 49.31 301 LEU A N 1
ATOM 2198 C CA . LEU A 1 301 ? 6.357 9.154 -12.259 1.00 49.31 301 LEU A CA 1
ATOM 2199 C C . LEU A 1 301 ? 7.649 8.925 -13.056 1.00 49.31 301 LEU A C 1
ATOM 2201 O O . LEU A 1 301 ? 8.654 8.507 -12.483 1.00 49.31 301 LEU A O 1
ATOM 2205 N N . GLN A 1 302 ? 7.653 9.226 -14.356 1.00 59.34 302 GLN A N 1
ATOM 2206 C CA . GLN A 1 302 ? 8.849 9.115 -15.198 1.00 59.34 302 GLN A CA 1
ATOM 2207 C C . GLN A 1 302 ? 9.945 10.103 -14.778 1.00 59.34 302 GLN A C 1
ATOM 2209 O O . GLN A 1 302 ? 11.123 9.750 -14.768 1.00 59.34 302 GLN A O 1
ATOM 2214 N N . VAL A 1 303 ? 9.566 11.326 -14.402 1.00 59.81 303 VAL A N 1
ATOM 2215 C CA . VAL A 1 303 ? 10.495 12.340 -13.890 1.00 59.81 303 VAL A CA 1
ATOM 2216 C C . VAL A 1 303 ? 11.051 11.934 -12.523 1.00 59.81 303 VAL A C 1
ATOM 2218 O O . VAL A 1 303 ? 12.263 11.983 -12.322 1.00 59.81 303 VAL A O 1
ATOM 2221 N N . ALA A 1 304 ? 10.198 11.475 -11.602 1.00 51.94 304 ALA A N 1
ATOM 2222 C CA . ALA A 1 304 ? 10.620 11.019 -10.277 1.00 51.94 304 ALA A CA 1
ATOM 2223 C C . ALA A 1 304 ? 11.567 9.811 -10.347 1.00 51.94 304 ALA A C 1
ATOM 2225 O O . ALA A 1 304 ? 12.565 9.771 -9.623 1.00 51.94 304 ALA A O 1
ATOM 2226 N N . ALA A 1 305 ? 11.301 8.861 -11.249 1.00 49.53 305 ALA A N 1
ATOM 2227 C CA . ALA A 1 305 ? 12.194 7.736 -11.514 1.00 49.53 305 ALA A CA 1
ATOM 2228 C C . ALA A 1 305 ? 13.558 8.212 -12.043 1.00 49.53 305 ALA A C 1
ATOM 2230 O O . ALA A 1 305 ? 14.587 7.871 -11.464 1.00 49.53 305 ALA A O 1
ATOM 2231 N N . ALA A 1 306 ? 13.571 9.080 -13.059 1.00 59.12 306 ALA A N 1
ATOM 2232 C CA . ALA A 1 306 ? 14.807 9.611 -13.638 1.00 59.12 306 ALA A CA 1
ATOM 2233 C C . ALA A 1 306 ? 15.632 10.448 -12.638 1.00 59.12 306 ALA A C 1
ATOM 2235 O O . ALA A 1 306 ? 16.861 10.387 -12.624 1.00 59.12 306 ALA A O 1
ATOM 2236 N N . ILE A 1 307 ? 14.978 11.206 -11.752 1.00 60.59 307 ILE A N 1
ATOM 2237 C CA . ILE A 1 307 ? 15.664 11.957 -10.692 1.00 60.59 307 ILE A CA 1
ATOM 2238 C C . ILE A 1 307 ? 16.228 11.013 -9.635 1.00 60.59 307 ILE A C 1
ATOM 2240 O O . ILE A 1 307 ? 17.371 11.200 -9.218 1.00 60.59 307 ILE A O 1
ATOM 2244 N N . SER A 1 308 ? 15.470 9.991 -9.240 1.00 50.97 308 SER A N 1
ATOM 2245 C CA . SER A 1 308 ? 15.924 8.976 -8.285 1.00 50.97 308 SER A CA 1
ATOM 2246 C C . SER A 1 308 ? 17.138 8.204 -8.808 1.00 50.97 308 SER A C 1
ATOM 2248 O O . SER A 1 308 ? 18.048 7.903 -8.041 1.00 50.97 308 SER A O 1
ATOM 2250 N N . GLU A 1 309 ? 17.207 7.961 -10.118 1.00 50.16 309 GLU A N 1
ATOM 2251 C CA . GLU A 1 309 ? 18.388 7.404 -10.793 1.00 50.16 309 GLU A CA 1
ATOM 2252 C C . GLU A 1 309 ? 19.597 8.363 -10.795 1.00 50.16 309 GLU A C 1
ATOM 2254 O O . GLU A 1 309 ? 20.734 7.912 -10.929 1.00 50.16 309 GLU A O 1
ATOM 2259 N N . SER A 1 310 ? 19.369 9.672 -10.619 1.00 48.53 310 SER A N 1
ATOM 2260 C CA . SER A 1 310 ? 20.392 10.731 -10.670 1.00 48.53 310 SER A CA 1
ATOM 2261 C C . SER A 1 310 ? 20.929 11.192 -9.305 1.00 48.53 310 SER A C 1
ATOM 2263 O O . SER A 1 310 ? 21.863 11.996 -9.264 1.00 48.53 310 SER A O 1
ATOM 2265 N N . LEU A 1 311 ? 20.344 10.735 -8.189 1.00 45.00 311 LEU A N 1
ATOM 2266 C CA . LEU A 1 311 ? 20.741 11.166 -6.846 1.00 45.00 311 LEU A CA 1
ATOM 2267 C C . LEU A 1 311 ? 22.009 10.458 -6.351 1.00 45.00 311 LEU A C 1
ATOM 2269 O O . LEU A 1 311 ? 22.136 9.245 -6.530 1.00 45.00 311 LEU A O 1
ATOM 2273 N N . PRO A 1 312 ? 22.926 11.164 -5.657 1.00 38.91 312 PRO A N 1
ATOM 2274 C CA . PRO A 1 312 ? 24.130 10.557 -5.114 1.00 38.91 312 PRO A CA 1
ATOM 2275 C C . PRO A 1 312 ? 23.804 9.800 -3.818 1.00 38.91 312 PRO A C 1
ATOM 2277 O O . PRO A 1 312 ? 24.120 10.232 -2.714 1.00 38.91 312 PRO A O 1
ATOM 2280 N N . GLY A 1 313 ? 23.188 8.627 -3.947 1.00 33.72 313 GLY A N 1
ATOM 2281 C CA . GLY A 1 313 ? 23.507 7.523 -3.044 1.00 33.72 313 GLY A CA 1
ATOM 2282 C C . GLY A 1 313 ? 24.909 7.033 -3.395 1.00 33.72 313 GLY A C 1
ATOM 2283 O O . GLY A 1 313 ? 25.253 7.058 -4.577 1.00 33.72 313 GLY A O 1
ATOM 2284 N N . ALA A 1 314 ? 25.720 6.653 -2.394 1.00 33.03 314 ALA A N 1
ATOM 2285 C CA . ALA A 1 314 ? 27.101 6.175 -2.554 1.00 33.03 314 ALA A CA 1
ATOM 2286 C C . ALA A 1 314 ? 27.307 5.533 -3.932 1.00 33.03 314 ALA A C 1
ATOM 2288 O O . ALA A 1 314 ? 26.662 4.522 -4.209 1.00 33.03 314 ALA A O 1
ATOM 2289 N N . ALA A 1 315 ? 28.100 6.177 -4.801 1.00 39.50 315 ALA A N 1
ATOM 2290 C CA . ALA A 1 315 ? 28.152 5.859 -6.225 1.00 39.50 315 ALA A CA 1
ATOM 2291 C C . ALA A 1 315 ? 28.395 4.360 -6.417 1.00 39.50 315 ALA A C 1
ATOM 2293 O O . ALA A 1 315 ? 29.509 3.858 -6.257 1.00 39.50 315 ALA A O 1
ATOM 2294 N N . MET A 1 316 ? 27.319 3.636 -6.714 1.00 41.94 316 MET A N 1
ATOM 2295 C CA . MET A 1 316 ? 27.393 2.209 -6.951 1.00 41.94 316 MET A CA 1
ATOM 2296 C C . MET A 1 316 ? 27.789 2.020 -8.408 1.00 41.94 316 MET A C 1
ATOM 2298 O O . MET A 1 316 ? 27.139 2.605 -9.281 1.00 41.94 316 MET A O 1
ATOM 2302 N N . PRO A 1 317 ? 28.820 1.209 -8.694 1.00 49.72 317 PRO A N 1
ATOM 2303 C CA . PRO A 1 317 ? 29.347 1.058 -10.041 1.00 49.72 317 PRO A CA 1
ATOM 2304 C C . PRO A 1 317 ? 28.230 0.717 -11.035 1.00 49.72 317 PRO A C 1
ATOM 2306 O O . PRO A 1 317 ? 27.253 0.036 -10.691 1.00 49.72 317 PRO A O 1
ATOM 2309 N N . ALA A 1 318 ? 28.360 1.238 -12.257 1.00 55.50 318 ALA A N 1
ATOM 2310 C CA . ALA A 1 318 ? 27.468 0.900 -13.355 1.00 55.50 318 ALA A CA 1
ATOM 2311 C C . ALA A 1 318 ? 27.468 -0.621 -13.557 1.00 55.50 318 ALA A C 1
ATOM 2313 O O . ALA A 1 318 ? 28.524 -1.256 -13.561 1.00 55.50 318 ALA A O 1
ATOM 2314 N N . VAL A 1 319 ? 26.279 -1.201 -13.703 1.00 59.88 319 VAL A N 1
ATOM 2315 C CA . VAL A 1 319 ? 26.106 -2.638 -13.925 1.00 59.88 319 VAL A CA 1
ATOM 2316 C C . VAL A 1 319 ? 25.796 -2.864 -15.400 1.00 59.88 319 VAL A C 1
ATOM 2318 O O . VAL A 1 319 ? 24.927 -2.208 -15.968 1.00 59.88 319 VAL A O 1
ATOM 2321 N N . SER A 1 320 ? 26.541 -3.756 -16.054 1.00 70.19 320 SER A N 1
ATOM 2322 C CA . SER A 1 320 ? 26.386 -4.044 -17.490 1.00 70.19 320 SER A CA 1
ATOM 2323 C C . SER A 1 320 ? 25.168 -4.921 -17.806 1.00 70.19 320 SER A C 1
ATOM 2325 O O . SER A 1 320 ? 24.805 -5.092 -18.971 1.00 70.19 320 SER A O 1
ATOM 2327 N N . THR A 1 321 ? 24.553 -5.494 -16.768 1.00 75.81 321 THR A N 1
ATOM 2328 C CA . THR A 1 321 ? 23.422 -6.428 -16.809 1.00 75.81 321 THR A CA 1
ATOM 2329 C C . THR A 1 321 ? 22.568 -6.245 -15.552 1.00 75.81 321 THR A C 1
ATOM 2331 O O . THR A 1 321 ? 22.916 -5.435 -14.691 1.00 75.81 321 THR A O 1
ATOM 2334 N N . ILE A 1 322 ? 21.457 -6.978 -15.438 1.00 79.19 322 ILE A N 1
ATOM 2335 C CA . ILE A 1 322 ? 20.674 -6.995 -14.201 1.00 79.19 322 ILE A CA 1
ATOM 2336 C C . ILE A 1 322 ? 21.550 -7.364 -12.997 1.00 79.19 322 ILE A C 1
ATOM 2338 O O . ILE A 1 322 ? 22.372 -8.272 -13.080 1.00 79.19 322 ILE A O 1
ATOM 2342 N N . TRP A 1 323 ? 21.377 -6.667 -11.875 1.00 83.31 323 TRP A N 1
ATOM 2343 C CA . TRP A 1 323 ? 22.227 -6.846 -10.703 1.00 83.31 323 TRP A CA 1
ATOM 2344 C C . TRP A 1 323 ? 21.465 -6.672 -9.393 1.00 83.31 323 TRP A C 1
ATOM 2346 O O . TRP A 1 323 ? 20.680 -5.737 -9.228 1.00 83.31 323 TRP A O 1
ATOM 2356 N N . ALA A 1 324 ? 21.729 -7.549 -8.432 1.00 76.19 324 ALA A N 1
ATOM 2357 C CA . ALA A 1 324 ? 21.180 -7.475 -7.089 1.00 76.19 324 ALA A CA 1
ATOM 2358 C C . ALA A 1 324 ? 21.983 -6.486 -6.248 1.00 76.19 324 ALA A C 1
ATOM 2360 O O . ALA A 1 324 ? 23.202 -6.624 -6.100 1.00 76.19 324 ALA A O 1
ATOM 2361 N N . THR A 1 325 ? 21.296 -5.506 -5.668 1.00 64.62 325 THR A N 1
ATOM 2362 C CA . THR A 1 325 ? 21.921 -4.478 -4.836 1.00 64.62 325 THR A CA 1
ATOM 2363 C C . THR A 1 325 ? 21.317 -4.483 -3.438 1.00 64.62 325 THR A C 1
ATOM 2365 O O . THR A 1 325 ? 20.094 -4.424 -3.319 1.00 64.62 325 THR A O 1
ATOM 2368 N N . PRO A 1 326 ? 22.135 -4.566 -2.376 1.00 51.97 326 PRO A N 1
ATOM 2369 C CA . PRO A 1 326 ? 21.628 -4.513 -1.015 1.00 51.97 326 PRO A CA 1
ATOM 2370 C C . PRO A 1 326 ? 21.151 -3.098 -0.665 1.00 51.97 326 PRO A C 1
ATOM 2372 O O . PRO A 1 326 ? 21.869 -2.121 -0.879 1.00 51.97 326 PRO A O 1
ATOM 2375 N N . THR A 1 327 ? 19.958 -3.002 -0.083 1.00 46.56 327 THR A N 1
ATOM 2376 C CA . THR A 1 327 ? 19.380 -1.763 0.456 1.00 46.56 327 THR A CA 1
ATOM 2377 C C . THR A 1 327 ? 18.835 -2.050 1.855 1.00 46.56 327 THR A C 1
ATOM 2379 O O . THR A 1 327 ? 17.750 -2.615 2.010 1.00 46.56 327 THR A O 1
ATOM 2382 N N . GLY A 1 328 ? 19.613 -1.726 2.892 1.00 48.88 328 GLY A N 1
ATOM 2383 C CA . GLY A 1 328 ? 19.305 -2.156 4.259 1.00 48.88 328 GLY A CA 1
ATOM 2384 C C . GLY A 1 328 ? 19.314 -3.687 4.377 1.00 48.88 328 GLY A C 1
ATOM 2385 O O . GLY A 1 328 ? 20.303 -4.328 4.027 1.00 48.88 328 GLY A O 1
ATOM 2386 N N . THR A 1 329 ? 18.213 -4.276 4.848 1.00 46.62 329 THR A N 1
ATOM 2387 C CA . THR A 1 329 ? 18.000 -5.738 4.918 1.00 46.62 329 THR A CA 1
ATOM 2388 C C . THR A 1 329 ? 17.372 -6.330 3.649 1.00 46.62 329 THR A C 1
ATOM 2390 O O . THR A 1 329 ? 17.212 -7.548 3.562 1.00 46.62 329 THR A O 1
ATOM 2393 N N . SER A 1 330 ? 17.030 -5.490 2.667 1.00 46.84 330 SER A N 1
ATOM 2394 C CA . SER A 1 330 ? 16.336 -5.868 1.433 1.00 46.84 330 SER A CA 1
ATOM 2395 C C . SER A 1 330 ? 17.276 -5.900 0.218 1.00 46.84 330 SER A C 1
ATOM 2397 O O . SER A 1 330 ? 18.442 -5.495 0.289 1.00 46.84 330 SER A O 1
ATOM 2399 N N . LEU A 1 331 ? 16.760 -6.392 -0.909 1.00 53.53 331 LEU A N 1
ATOM 2400 C CA . LEU A 1 331 ? 17.422 -6.374 -2.210 1.00 53.53 331 LEU A CA 1
ATOM 2401 C C . LEU A 1 331 ? 16.617 -5.529 -3.193 1.00 53.53 331 LEU A C 1
ATOM 2403 O O . LEU A 1 331 ? 15.395 -5.612 -3.233 1.00 53.53 331 LEU A O 1
ATOM 2407 N N . VAL A 1 332 ? 17.318 -4.776 -4.034 1.00 53.81 332 VAL A N 1
ATOM 2408 C CA . VAL A 1 332 ? 16.736 -4.089 -5.188 1.00 53.81 332 VAL A CA 1
ATOM 2409 C C . VAL A 1 332 ? 17.404 -4.606 -6.454 1.00 53.81 332 VAL A C 1
ATOM 2411 O O . VAL A 1 332 ? 18.634 -4.699 -6.535 1.00 53.81 332 VAL A O 1
ATOM 2414 N N . ALA A 1 333 ? 16.589 -4.944 -7.452 1.00 60.16 333 ALA A N 1
ATOM 2415 C CA . ALA A 1 333 ? 17.069 -5.270 -8.785 1.00 60.16 333 ALA A CA 1
ATOM 2416 C C . ALA A 1 333 ? 17.430 -3.983 -9.536 1.00 60.16 333 ALA A C 1
ATOM 2418 O O . ALA A 1 333 ? 16.567 -3.152 -9.810 1.00 60.16 333 ALA A O 1
ATOM 2419 N N . ARG A 1 334 ? 18.705 -3.832 -9.898 1.00 69.81 334 ARG A N 1
ATOM 2420 C CA . ARG A 1 334 ? 19.180 -2.765 -10.786 1.00 69.81 334 ARG A CA 1
ATOM 2421 C C . ARG A 1 334 ? 19.250 -3.293 -12.208 1.00 69.81 334 ARG A C 1
ATOM 2423 O O . ARG A 1 334 ? 19.837 -4.344 -12.442 1.00 69.81 334 ARG A O 1
ATOM 2430 N N . GLN A 1 335 ? 18.655 -2.568 -13.144 1.00 69.94 335 GLN A N 1
ATOM 2431 C CA . GLN A 1 335 ? 18.800 -2.830 -14.575 1.00 69.94 335 GLN A CA 1
ATOM 2432 C C . GLN A 1 335 ? 20.077 -2.162 -15.107 1.00 69.94 335 GLN A C 1
ATOM 2434 O O . GLN A 1 335 ? 20.577 -1.221 -14.478 1.00 69.94 335 GLN A O 1
ATOM 2439 N N . PRO A 1 336 ? 20.618 -2.619 -16.249 1.00 64.56 336 PRO A N 1
ATOM 2440 C CA . PRO A 1 336 ? 21.694 -1.899 -16.912 1.00 64.56 336 PRO A CA 1
ATOM 2441 C C . PRO A 1 336 ? 21.230 -0.491 -17.291 1.00 64.56 336 PRO A C 1
ATOM 2443 O O . PRO A 1 336 ? 20.139 -0.315 -17.828 1.00 64.56 336 PRO A O 1
ATOM 2446 N N . THR A 1 337 ? 22.072 0.511 -17.035 1.00 55.56 337 THR A N 1
ATOM 2447 C CA . THR A 1 337 ? 21.767 1.919 -17.345 1.00 55.56 337 THR A CA 1
ATOM 2448 C C . THR A 1 337 ? 21.651 2.174 -18.848 1.00 55.56 337 THR A C 1
ATOM 2450 O O . THR A 1 337 ? 20.974 3.112 -19.260 1.00 55.56 337 THR A O 1
ATOM 2453 N N . GLN A 1 338 ? 22.287 1.335 -19.673 1.00 66.31 338 GLN A N 1
ATOM 2454 C CA . GLN A 1 338 ? 22.146 1.313 -21.128 1.00 66.31 338 GLN A CA 1
ATOM 2455 C C . GLN A 1 338 ? 22.252 -0.125 -21.652 1.00 66.31 338 GLN A C 1
ATOM 2457 O O . GLN A 1 338 ? 23.094 -0.902 -21.197 1.00 66.31 338 GLN A O 1
ATOM 2462 N N . ILE A 1 339 ? 21.420 -0.475 -22.637 1.00 70.88 339 ILE A N 1
ATOM 2463 C CA . ILE A 1 339 ? 21.548 -1.739 -23.372 1.00 70.88 339 ILE A CA 1
ATOM 2464 C C . ILE A 1 339 ? 22.685 -1.576 -24.380 1.00 70.88 339 ILE A C 1
ATOM 2466 O O . ILE A 1 339 ? 22.574 -0.810 -25.337 1.00 70.88 339 ILE A O 1
ATOM 2470 N N . ALA A 1 340 ? 23.791 -2.280 -24.153 1.00 75.50 340 ALA A N 1
ATOM 2471 C CA . ALA A 1 340 ? 24.924 -2.252 -25.063 1.00 75.50 340 ALA A CA 1
ATOM 2472 C C . ALA A 1 340 ? 24.597 -3.007 -26.361 1.00 75.50 340 ALA A C 1
ATOM 2474 O O . ALA A 1 340 ? 23.798 -3.943 -26.376 1.00 75.50 340 ALA A O 1
ATOM 2475 N N . ALA A 1 341 ? 25.294 -2.655 -27.448 1.00 80.75 341 ALA A N 1
ATOM 2476 C CA . ALA A 1 341 ? 25.190 -3.350 -28.737 1.00 80.75 341 ALA A CA 1
ATOM 2477 C C . ALA A 1 341 ? 25.536 -4.851 -28.651 1.00 80.75 341 ALA A C 1
ATOM 2479 O O . ALA A 1 341 ? 25.229 -5.615 -29.561 1.00 80.75 341 ALA A O 1
ATOM 2480 N N . LYS A 1 342 ? 26.173 -5.275 -27.556 1.00 83.38 342 LYS A N 1
ATOM 2481 C CA . LYS A 1 342 ? 26.436 -6.667 -27.212 1.00 83.38 342 LYS A CA 1
ATOM 2482 C C . LYS A 1 342 ? 26.284 -6.846 -25.705 1.00 83.38 342 LYS A C 1
ATOM 2484 O O . LYS A 1 342 ? 26.843 -6.063 -24.938 1.00 83.38 342 LYS A O 1
ATOM 2489 N N . LEU A 1 343 ? 25.582 -7.900 -25.291 1.00 83.50 343 LEU A N 1
ATOM 2490 C CA . LEU A 1 343 ? 25.531 -8.304 -23.891 1.00 83.50 343 LEU A CA 1
ATOM 2491 C C . LEU A 1 343 ? 26.933 -8.743 -23.431 1.00 83.50 343 LEU A C 1
ATOM 2493 O O . LEU A 1 343 ? 27.542 -9.633 -24.026 1.00 83.50 343 LEU A O 1
ATOM 2497 N N . THR A 1 344 ? 27.438 -8.127 -22.364 1.00 83.62 344 THR A N 1
ATOM 2498 C CA . THR A 1 344 ? 28.725 -8.486 -21.752 1.00 83.62 344 THR A CA 1
ATOM 2499 C C . THR A 1 344 ? 28.478 -9.072 -20.373 1.00 83.62 344 THR A C 1
ATOM 2501 O O . THR A 1 344 ? 27.952 -8.387 -19.491 1.00 83.62 344 THR A O 1
ATOM 2504 N N . CYS A 1 345 ? 28.874 -10.331 -20.184 1.00 84.50 345 CYS A N 1
ATOM 2505 C CA . CYS A 1 345 ? 28.751 -10.990 -18.892 1.00 84.50 345 CYS A CA 1
ATOM 2506 C C . CYS A 1 345 ? 29.731 -10.398 -17.877 1.00 84.50 345 CYS A C 1
ATOM 2508 O O . CYS A 1 345 ? 30.895 -10.188 -18.225 1.00 84.50 345 CYS A O 1
ATOM 2510 N N . PRO A 1 346 ? 29.292 -10.137 -16.635 1.00 76.62 346 PRO A N 1
ATOM 2511 C CA . PRO A 1 346 ? 30.182 -9.636 -15.596 1.00 76.62 346 PRO A CA 1
ATOM 2512 C C . PRO A 1 346 ? 31.288 -10.655 -15.296 1.00 76.62 346 PRO A C 1
ATOM 2514 O O . PRO A 1 346 ? 31.000 -11.835 -15.103 1.00 76.62 346 PRO A O 1
ATOM 2517 N N . ASP A 1 347 ? 32.545 -10.203 -15.256 1.00 70.19 347 ASP A N 1
ATOM 2518 C CA . ASP A 1 347 ? 33.684 -11.054 -14.903 1.00 70.19 347 ASP A CA 1
ATOM 2519 C C . ASP A 1 347 ? 33.766 -11.208 -13.372 1.00 70.19 347 ASP A C 1
ATOM 2521 O O . ASP A 1 347 ? 34.028 -10.226 -12.666 1.00 70.19 347 ASP A O 1
ATOM 2525 N N . PRO A 1 348 ? 33.574 -12.423 -12.831 1.00 57.75 348 PRO A N 1
ATOM 2526 C CA . PRO A 1 348 ? 33.647 -12.674 -11.394 1.00 57.75 348 PRO A CA 1
ATOM 2527 C C . PRO A 1 348 ? 35.063 -12.543 -10.810 1.00 57.75 348 PRO A C 1
ATOM 2529 O O . PRO A 1 348 ? 35.220 -12.543 -9.589 1.00 57.75 348 PRO A O 1
ATOM 2532 N N . THR A 1 349 ? 36.097 -12.458 -11.652 1.00 52.62 349 THR A N 1
ATOM 2533 C CA . THR A 1 349 ? 37.515 -12.410 -11.261 1.00 52.62 349 THR A CA 1
ATOM 2534 C C . THR A 1 349 ? 38.158 -11.026 -11.386 1.00 52.62 349 THR A C 1
ATOM 2536 O O . THR A 1 349 ? 39.288 -10.841 -10.931 1.00 52.62 349 THR A O 1
ATOM 2539 N N . ALA A 1 350 ? 37.440 -10.034 -11.925 1.00 58.53 350 ALA A N 1
ATOM 2540 C CA . ALA A 1 350 ? 37.939 -8.668 -12.059 1.00 58.53 350 ALA A CA 1
ATOM 2541 C C . ALA A 1 350 ? 38.247 -8.019 -10.690 1.00 58.53 350 ALA A C 1
ATOM 2543 O O . ALA A 1 350 ? 37.582 -8.282 -9.683 1.00 58.53 350 ALA A O 1
ATOM 2544 N N . ALA A 1 351 ? 39.246 -7.127 -10.665 1.00 40.22 351 ALA A N 1
ATOM 2545 C CA . ALA A 1 351 ? 39.886 -6.562 -9.466 1.00 40.22 351 ALA A CA 1
ATOM 2546 C C . ALA A 1 351 ? 38.943 -5.898 -8.430 1.00 40.22 351 ALA A C 1
ATOM 2548 O O . ALA A 1 351 ? 39.342 -5.717 -7.281 1.00 40.22 351 ALA A O 1
ATOM 2549 N N . ASN A 1 352 ? 37.684 -5.617 -8.791 1.00 46.06 352 ASN A N 1
ATOM 2550 C CA . ASN A 1 352 ? 36.659 -5.038 -7.914 1.00 46.06 352 ASN A CA 1
ATOM 2551 C C . ASN A 1 352 ? 35.778 -6.061 -7.163 1.00 46.06 352 ASN A C 1
ATOM 2553 O O . ASN A 1 352 ? 34.815 -5.648 -6.523 1.00 46.06 352 ASN A O 1
ATOM 2557 N N . LYS A 1 353 ? 36.089 -7.370 -7.211 1.00 55.59 353 LYS A N 1
ATOM 2558 C CA . LYS A 1 353 ? 35.522 -8.446 -6.354 1.00 55.59 353 LYS A CA 1
ATOM 2559 C C . LYS A 1 353 ? 34.020 -8.300 -6.038 1.00 55.59 353 LYS A C 1
ATOM 2561 O O . LYS A 1 353 ? 33.614 -8.353 -4.878 1.00 55.59 353 LYS A O 1
ATOM 2566 N N . LEU A 1 354 ? 33.191 -8.120 -7.069 1.00 63.28 354 LEU A N 1
ATOM 2567 C CA . LEU A 1 354 ? 31.751 -7.895 -6.892 1.00 63.28 354 LEU A CA 1
ATOM 2568 C C . LEU A 1 354 ? 31.021 -9.130 -6.331 1.00 63.28 354 LEU A C 1
ATOM 2570 O O . LEU A 1 354 ? 30.017 -8.974 -5.642 1.00 63.28 354 LEU A O 1
ATOM 2574 N N . VAL A 1 355 ? 31.528 -10.341 -6.606 1.00 76.12 355 VAL A N 1
ATOM 2575 C CA . VAL A 1 355 ? 30.993 -11.620 -6.108 1.00 76.12 355 VAL A CA 1
ATOM 2576 C C . VAL A 1 355 ? 32.154 -12.576 -5.790 1.00 76.12 355 VAL A C 1
ATOM 2578 O O . VAL A 1 355 ? 33.101 -12.646 -6.576 1.00 76.12 355 VAL A O 1
ATOM 2581 N N . PRO A 1 356 ? 32.128 -13.342 -4.682 1.00 84.56 356 PRO A N 1
ATOM 2582 C CA . PRO A 1 356 ? 33.169 -14.330 -4.390 1.00 84.56 356 PRO A CA 1
ATOM 2583 C C . PRO A 1 356 ? 33.272 -15.424 -5.467 1.00 84.56 356 PRO A C 1
ATOM 2585 O O . PRO A 1 356 ? 32.286 -16.102 -5.753 1.00 84.56 356 PRO A O 1
ATOM 2588 N N . LYS A 1 357 ? 34.479 -15.673 -6.002 1.00 84.69 357 LYS A N 1
ATOM 2589 C CA . LYS A 1 357 ? 34.726 -16.703 -7.035 1.00 84.69 357 LYS A CA 1
ATOM 2590 C C . LYS A 1 357 ? 34.179 -18.087 -6.661 1.00 84.69 357 LYS A C 1
ATOM 2592 O O . LYS A 1 357 ? 33.530 -18.720 -7.482 1.00 84.69 357 LYS A O 1
ATOM 2597 N N . ALA A 1 358 ? 34.379 -18.525 -5.417 1.00 88.00 358 ALA A N 1
ATOM 2598 C CA . ALA A 1 358 ? 33.879 -19.818 -4.947 1.00 88.00 358 ALA A CA 1
ATOM 2599 C C . ALA A 1 358 ? 32.346 -19.939 -5.056 1.00 88.00 358 ALA A C 1
ATOM 2601 O O . ALA A 1 358 ? 31.826 -21.007 -5.367 1.00 88.00 358 ALA A O 1
ATOM 2602 N N . LEU A 1 359 ? 31.623 -18.833 -4.847 1.00 90.69 359 LEU A N 1
ATOM 2603 C CA . LEU A 1 359 ? 30.167 -18.798 -4.955 1.00 90.69 359 LEU A CA 1
ATOM 2604 C C . LEU A 1 359 ? 29.709 -18.861 -6.418 1.00 90.69 359 LEU A C 1
ATOM 2606 O O . LEU A 1 359 ? 28.696 -19.484 -6.718 1.00 90.69 359 LEU A O 1
ATOM 2610 N N . VAL A 1 360 ? 30.480 -18.268 -7.331 1.00 90.75 360 VAL A N 1
ATOM 2611 C CA . VAL A 1 360 ? 30.234 -18.329 -8.780 1.00 90.75 360 VAL A CA 1
ATOM 2612 C C . VAL A 1 360 ? 30.531 -19.721 -9.337 1.00 90.75 360 VAL A C 1
ATOM 2614 O O . VAL A 1 360 ? 29.760 -20.230 -10.147 1.00 90.75 360 VAL A O 1
ATOM 2617 N N . ASP A 1 361 ? 31.596 -20.375 -8.872 1.00 90.75 361 ASP A N 1
ATOM 2618 C CA . ASP A 1 361 ? 31.920 -21.755 -9.253 1.00 90.75 361 ASP A CA 1
ATOM 2619 C C . ASP A 1 361 ? 30.816 -22.726 -8.768 1.00 90.75 361 ASP A C 1
ATOM 2621 O O . ASP A 1 361 ? 30.365 -23.601 -9.517 1.00 90.75 361 ASP A O 1
ATOM 2625 N N . ALA A 1 362 ? 30.296 -22.514 -7.550 1.00 93.38 362 ALA A N 1
ATOM 2626 C CA . ALA A 1 362 ? 29.145 -23.250 -7.020 1.00 93.38 362 ALA A CA 1
ATOM 2627 C C . ALA A 1 362 ? 27.858 -22.983 -7.825 1.00 93.38 362 ALA A C 1
ATOM 2629 O O . ALA A 1 362 ? 27.160 -23.926 -8.197 1.00 93.38 362 ALA A O 1
ATOM 2630 N N . ALA A 1 363 ? 27.574 -21.720 -8.160 1.00 93.88 363 ALA A N 1
ATOM 2631 C CA . ALA A 1 363 ? 26.438 -21.341 -9.000 1.00 93.88 363 ALA A CA 1
ATOM 2632 C C . ALA A 1 363 ? 26.518 -21.972 -10.399 1.00 93.88 363 ALA A C 1
ATOM 2634 O O . ALA A 1 363 ? 25.527 -22.496 -10.896 1.00 93.88 363 ALA A O 1
ATOM 2635 N N . THR A 1 364 ? 27.702 -21.978 -11.012 1.00 93.88 364 THR A N 1
ATOM 2636 C CA . THR A 1 364 ? 27.943 -22.567 -12.339 1.00 93.88 364 THR A CA 1
ATOM 2637 C C . THR A 1 364 ? 27.701 -24.073 -12.327 1.00 93.88 364 THR A C 1
ATOM 2639 O O . THR A 1 364 ? 27.041 -24.605 -13.220 1.00 93.88 364 THR A O 1
ATOM 2642 N N . THR A 1 365 ? 28.172 -24.753 -11.279 1.00 95.31 365 THR A N 1
ATOM 2643 C CA . THR A 1 365 ? 27.935 -26.190 -11.080 1.00 95.31 365 THR A CA 1
ATOM 2644 C C . THR A 1 365 ? 26.447 -26.489 -10.893 1.00 95.31 365 THR A C 1
ATOM 2646 O O . THR A 1 365 ? 25.934 -27.445 -11.470 1.00 95.31 365 THR A O 1
ATOM 2649 N N . LEU A 1 366 ? 25.745 -25.657 -10.117 1.00 95.06 366 LEU A N 1
ATOM 2650 C CA . LEU A 1 366 ? 24.324 -25.826 -9.818 1.00 95.06 366 LEU A CA 1
ATOM 2651 C C . LEU A 1 366 ? 23.422 -25.565 -11.036 1.00 95.06 366 LEU A C 1
ATOM 2653 O O . LEU A 1 366 ? 22.474 -26.315 -11.267 1.00 95.06 366 LEU A O 1
ATOM 2657 N N . VAL A 1 367 ? 23.700 -24.508 -11.803 1.00 93.69 367 VAL A N 1
ATOM 2658 C CA . VAL A 1 367 ? 22.918 -24.134 -12.992 1.00 93.69 367 VAL A CA 1
ATOM 2659 C C . VAL A 1 367 ? 23.161 -25.127 -14.134 1.00 93.69 367 VAL A C 1
ATOM 2661 O O . VAL A 1 367 ? 22.211 -25.540 -14.800 1.00 93.69 367 VAL A O 1
ATOM 2664 N N . GLY A 1 368 ? 24.409 -25.557 -14.345 1.00 93.38 368 GLY A N 1
ATOM 2665 C CA . GLY A 1 368 ? 24.759 -26.549 -15.362 1.00 93.38 368 GLY A CA 1
ATOM 2666 C C . GLY A 1 368 ? 24.429 -26.089 -16.789 1.00 93.38 368 GLY A C 1
ATOM 2667 O O . GLY A 1 368 ? 24.871 -25.032 -17.230 1.00 93.38 368 GLY A O 1
ATOM 2668 N N . LYS A 1 369 ? 23.671 -26.905 -17.534 1.00 90.88 369 LYS A N 1
ATOM 2669 C CA . LYS A 1 369 ? 23.205 -26.614 -18.906 1.00 90.88 369 LYS A CA 1
ATOM 2670 C C . LYS A 1 369 ? 21.672 -26.690 -18.971 1.00 90.88 369 LYS A C 1
ATOM 2672 O O . LYS A 1 369 ? 21.137 -27.681 -19.471 1.00 90.88 369 LYS A O 1
ATOM 2677 N N . PRO A 1 370 ? 20.954 -25.702 -18.418 1.00 90.75 370 PRO A N 1
ATOM 2678 C CA . PRO A 1 370 ? 19.504 -25.715 -18.403 1.00 90.75 370 PRO A CA 1
ATOM 2679 C C . PRO A 1 370 ? 18.938 -25.468 -19.806 1.00 90.75 370 PRO A C 1
ATOM 2681 O O . PRO A 1 370 ? 19.602 -24.915 -20.684 1.00 90.75 370 PRO A O 1
ATOM 2684 N N . THR A 1 371 ? 17.671 -25.832 -20.001 1.00 88.75 371 THR A N 1
ATOM 2685 C CA . THR A 1 371 ? 16.907 -25.348 -21.158 1.00 88.75 371 THR A CA 1
ATOM 2686 C C . THR A 1 371 ? 16.616 -23.857 -20.965 1.00 88.75 371 THR A C 1
ATOM 2688 O O . THR A 1 371 ? 16.206 -23.449 -19.881 1.00 88.75 371 THR A O 1
ATOM 2691 N N . ILE A 1 372 ? 16.851 -23.044 -21.997 1.00 88.31 372 ILE A N 1
ATOM 2692 C CA . ILE A 1 372 ? 16.651 -21.587 -21.971 1.00 88.31 372 ILE A CA 1
ATOM 2693 C C . ILE A 1 372 ? 15.366 -21.252 -22.751 1.00 88.31 372 ILE A C 1
ATOM 2695 O O . ILE A 1 372 ? 15.261 -21.688 -23.900 1.00 88.31 372 ILE A O 1
ATOM 2699 N N . PRO A 1 373 ? 14.421 -20.462 -22.199 1.00 85.31 373 PRO A N 1
ATOM 2700 C CA . PRO A 1 373 ? 14.494 -19.728 -20.930 1.00 85.31 373 PRO A CA 1
ATOM 2701 C C . PRO A 1 373 ? 14.371 -20.619 -19.692 1.00 85.31 373 PRO A C 1
ATOM 2703 O O . PRO A 1 373 ? 13.527 -21.510 -19.634 1.00 85.31 373 PRO A O 1
ATOM 2706 N N . VAL A 1 374 ? 15.155 -20.306 -18.659 1.00 81.69 374 VAL A N 1
ATOM 2707 C CA . VAL A 1 374 ? 14.901 -20.822 -17.310 1.00 81.69 374 VAL A CA 1
ATOM 2708 C C . VAL A 1 374 ? 13.639 -20.143 -16.777 1.00 81.69 374 VAL A C 1
ATOM 2710 O O . VAL A 1 374 ? 13.611 -18.926 -16.601 1.00 81.69 374 VAL A O 1
ATOM 2713 N N . THR A 1 375 ? 12.585 -20.924 -16.554 1.00 68.31 375 THR A N 1
ATOM 2714 C CA . THR A 1 375 ? 11.287 -20.437 -16.068 1.00 68.31 375 THR A CA 1
ATOM 2715 C C . THR A 1 375 ? 11.273 -20.243 -14.546 1.00 68.31 375 THR A C 1
ATOM 2717 O O . THR A 1 375 ? 12.180 -20.697 -13.839 1.00 68.31 375 THR A O 1
ATOM 2720 N N . GLY A 1 376 ? 10.233 -19.565 -14.041 1.00 53.31 376 GLY A N 1
ATOM 2721 C CA . GLY A 1 376 ? 10.115 -19.085 -12.656 1.00 53.31 376 GLY A CA 1
ATOM 2722 C C . GLY A 1 376 ? 10.504 -20.103 -11.579 1.00 53.31 376 GLY A C 1
ATOM 2723 O O . GLY A 1 376 ? 11.404 -19.842 -10.783 1.00 53.31 376 GLY A O 1
ATOM 2724 N N . ASP A 1 377 ? 9.916 -21.300 -11.617 1.00 66.88 377 ASP A N 1
ATOM 2725 C CA . ASP A 1 377 ? 10.164 -22.351 -10.619 1.00 66.88 377 ASP A CA 1
ATOM 2726 C C . ASP A 1 377 ? 11.606 -22.873 -10.620 1.00 66.88 377 ASP A C 1
ATOM 2728 O O . ASP A 1 377 ? 12.112 -23.327 -9.593 1.00 66.88 377 ASP A O 1
ATOM 2732 N N . ALA A 1 378 ? 12.281 -22.878 -11.770 1.00 77.75 378 ALA A N 1
ATOM 2733 C CA . ALA A 1 378 ? 13.661 -23.349 -11.872 1.00 77.75 378 ALA A CA 1
ATOM 2734 C C . ALA A 1 378 ? 14.648 -22.281 -11.379 1.00 77.75 378 ALA A C 1
ATOM 2736 O O . ALA A 1 378 ? 15.548 -22.594 -10.600 1.00 77.75 378 ALA A O 1
ATOM 2737 N N . ALA A 1 379 ? 14.435 -21.014 -11.752 1.00 81.06 379 ALA A N 1
ATOM 2738 C CA . ALA A 1 379 ? 15.243 -19.891 -11.275 1.00 81.06 379 ALA A CA 1
ATOM 2739 C C . ALA A 1 379 ? 15.134 -19.715 -9.752 1.00 81.06 379 ALA A C 1
ATOM 2741 O O . ALA A 1 379 ? 16.154 -19.570 -9.073 1.00 81.06 379 ALA A O 1
ATOM 2742 N N . SER A 1 380 ? 13.918 -19.816 -9.202 1.00 79.50 380 SER A N 1
ATOM 2743 C CA . SER A 1 380 ? 13.700 -19.779 -7.755 1.00 79.50 380 SER A CA 1
ATOM 2744 C C . SER A 1 380 ? 14.397 -20.943 -7.047 1.00 79.50 380 SER A C 1
ATOM 2746 O O . SER A 1 380 ? 15.088 -20.712 -6.058 1.00 79.50 380 SER A O 1
ATOM 2748 N N . ARG A 1 381 ? 14.320 -22.172 -7.582 1.00 84.50 381 ARG A N 1
ATOM 2749 C CA . ARG A 1 381 ? 15.032 -23.332 -7.013 1.00 84.50 381 ARG A CA 1
ATOM 2750 C C . ARG A 1 381 ? 16.549 -23.151 -6.997 1.00 84.50 381 ARG A C 1
ATOM 2752 O O . ARG A 1 381 ? 17.175 -23.444 -5.983 1.00 84.50 381 ARG A O 1
ATOM 2759 N N . TYR A 1 382 ? 17.147 -22.620 -8.064 1.00 92.44 382 TYR A N 1
ATOM 2760 C CA . TYR A 1 382 ? 18.582 -22.316 -8.059 1.00 92.44 382 TYR A CA 1
ATOM 2761 C C . TYR A 1 382 ? 18.953 -21.302 -6.971 1.00 92.44 382 TYR A C 1
ATOM 2763 O O . TYR A 1 382 ? 19.932 -21.505 -6.250 1.00 92.44 382 TYR A O 1
ATOM 2771 N N . ALA A 1 383 ? 18.143 -20.253 -6.805 1.00 87.06 383 ALA A N 1
ATOM 2772 C CA . ALA A 1 383 ? 18.335 -19.234 -5.777 1.00 87.06 383 ALA A CA 1
ATOM 2773 C C . ALA A 1 383 ? 18.262 -19.812 -4.357 1.00 87.06 383 ALA A C 1
ATOM 2775 O O . ALA A 1 383 ? 19.171 -19.600 -3.550 1.00 87.06 383 ALA A O 1
ATOM 2776 N N . THR A 1 384 ? 17.223 -20.597 -4.063 1.00 86.50 384 THR A N 1
ATOM 2777 C CA . THR A 1 384 ? 17.044 -21.217 -2.746 1.00 86.50 384 THR A CA 1
ATOM 2778 C C . THR A 1 384 ? 18.124 -22.249 -2.446 1.00 86.50 384 THR A C 1
ATOM 2780 O O . THR A 1 384 ? 18.687 -22.238 -1.352 1.00 86.50 384 THR A O 1
ATOM 2783 N N . THR A 1 385 ? 18.463 -23.109 -3.411 1.00 92.38 385 THR A N 1
ATOM 2784 C CA . THR A 1 385 ? 19.468 -24.163 -3.226 1.00 92.38 385 THR A CA 1
ATOM 2785 C C . THR A 1 385 ? 20.862 -23.575 -3.024 1.00 92.38 385 THR A C 1
ATOM 2787 O O . THR A 1 385 ? 21.564 -23.992 -2.102 1.00 92.38 385 THR A O 1
ATOM 2790 N N . LEU A 1 386 ? 21.256 -22.564 -3.807 1.00 94.06 386 LEU A N 1
ATOM 2791 C CA . LEU A 1 386 ? 22.568 -21.937 -3.638 1.00 94.06 386 LEU A CA 1
ATOM 2792 C C . LEU A 1 386 ? 22.674 -21.188 -2.300 1.00 94.06 386 LEU A C 1
ATOM 2794 O O . LEU A 1 386 ? 23.711 -21.272 -1.639 1.00 94.06 386 LEU A O 1
ATOM 2798 N N . GLN A 1 387 ? 21.603 -20.509 -1.868 1.00 92.19 387 GLN A N 1
ATOM 2799 C CA . GLN A 1 387 ? 21.549 -19.834 -0.566 1.00 92.19 387 GLN A CA 1
ATOM 2800 C C . GLN A 1 387 ? 21.613 -20.825 0.606 1.00 92.19 387 GLN A C 1
ATOM 2802 O O . GLN A 1 387 ? 22.273 -20.535 1.603 1.00 92.19 387 GLN A O 1
ATOM 2807 N N . GLN A 1 388 ? 20.965 -21.990 0.493 1.00 90.94 388 GLN A N 1
ATOM 2808 C CA . GLN A 1 388 ? 21.014 -23.054 1.506 1.00 90.94 388 GLN A CA 1
ATOM 2809 C C . GLN A 1 388 ? 22.413 -23.669 1.617 1.00 90.94 388 GLN A C 1
ATOM 2811 O O . GLN A 1 388 ? 22.926 -23.835 2.723 1.00 90.94 388 GLN A O 1
ATOM 2816 N N . GLN A 1 389 ? 23.059 -23.948 0.481 1.00 91.38 389 GLN A N 1
ATOM 2817 C CA . GLN A 1 389 ? 24.434 -24.462 0.441 1.00 91.38 389 GLN A CA 1
ATOM 2818 C C . GLN A 1 389 ? 25.459 -23.443 0.970 1.00 91.38 389 GLN A C 1
ATOM 2820 O O . GLN A 1 389 ? 26.532 -23.827 1.429 1.00 91.38 389 GLN A O 1
ATOM 2825 N N . ASN A 1 390 ? 25.122 -22.149 0.945 1.00 90.31 390 ASN A N 1
ATOM 2826 C CA . ASN A 1 390 ? 25.996 -21.046 1.340 1.00 90.31 390 ASN A CA 1
ATOM 2827 C C . ASN A 1 390 ? 25.305 -20.124 2.356 1.00 90.31 390 ASN A C 1
ATOM 2829 O O . ASN A 1 390 ? 25.213 -18.916 2.149 1.00 90.31 390 ASN A O 1
ATOM 2833 N N . ALA A 1 391 ? 24.838 -20.672 3.482 1.00 85.38 391 ALA A N 1
ATOM 2834 C CA . ALA A 1 391 ? 24.020 -19.947 4.466 1.00 85.38 391 ALA A CA 1
ATOM 2835 C C . ALA A 1 391 ? 24.648 -18.648 5.023 1.00 85.38 391 ALA A C 1
ATOM 2837 O O . ALA A 1 391 ? 23.932 -17.771 5.497 1.00 85.38 391 ALA A O 1
ATOM 2838 N N . LYS A 1 392 ? 25.980 -18.513 4.965 1.00 85.38 392 LYS A N 1
ATOM 2839 C CA . LYS A 1 392 ? 26.721 -17.314 5.402 1.00 85.38 392 LYS A CA 1
ATOM 2840 C C . LYS A 1 392 ? 26.926 -16.270 4.294 1.00 85.38 392 LYS A C 1
ATOM 2842 O O . LYS A 1 392 ? 27.403 -15.176 4.586 1.00 85.38 392 LYS A O 1
ATOM 2847 N N . ALA A 1 393 ? 26.625 -16.597 3.037 1.00 84.25 393 ALA A N 1
ATOM 2848 C CA . ALA A 1 393 ? 26.765 -15.671 1.920 1.00 84.25 393 ALA A CA 1
ATOM 2849 C C . ALA A 1 393 ? 25.649 -14.619 1.948 1.00 84.25 393 ALA A C 1
ATOM 2851 O O . ALA A 1 393 ? 24.494 -14.927 2.257 1.00 84.25 393 ALA A O 1
ATOM 2852 N N . ARG A 1 394 ? 25.988 -13.371 1.596 1.00 82.62 394 ARG A N 1
ATOM 2853 C CA . ARG A 1 394 ? 24.989 -12.304 1.462 1.00 82.62 394 ARG A CA 1
ATOM 2854 C C . ARG A 1 394 ? 24.043 -12.667 0.321 1.00 82.62 394 ARG A C 1
ATOM 2856 O O . ARG A 1 394 ? 24.492 -13.092 -0.740 1.00 82.62 394 ARG A O 1
ATOM 2863 N N . ARG A 1 395 ? 22.747 -12.414 0.498 1.00 82.75 395 ARG A N 1
ATOM 2864 C CA . ARG A 1 395 ? 21.724 -12.703 -0.523 1.00 82.75 395 ARG A CA 1
ATOM 2865 C C . ARG A 1 395 ? 22.023 -12.024 -1.866 1.00 82.75 395 ARG A C 1
ATOM 2867 O O . ARG A 1 395 ? 21.817 -12.622 -2.914 1.00 82.75 395 ARG A O 1
ATOM 2874 N N . ALA A 1 396 ? 22.587 -10.813 -1.836 1.00 79.31 396 ALA A N 1
ATOM 2875 C CA . ALA A 1 396 ? 23.053 -10.119 -3.036 1.00 79.31 396 ALA A CA 1
ATOM 2876 C C . ALA A 1 396 ? 24.180 -10.884 -3.757 1.00 79.31 396 ALA A C 1
ATOM 2878 O O . ALA A 1 396 ? 24.152 -10.998 -4.977 1.00 79.31 396 ALA A O 1
ATOM 2879 N N . ASP A 1 397 ? 25.136 -11.462 -3.021 1.00 89.06 397 ASP A N 1
ATOM 2880 C CA . ASP A 1 397 ? 26.231 -12.241 -3.616 1.00 89.06 397 ASP A CA 1
ATOM 2881 C C . ASP A 1 397 ? 25.706 -13.534 -4.245 1.00 89.06 397 ASP A C 1
ATOM 2883 O O . ASP A 1 397 ? 26.148 -13.912 -5.325 1.00 89.06 397 ASP A O 1
ATOM 2887 N N . VAL A 1 398 ? 24.736 -14.192 -3.600 1.00 91.00 398 VAL A N 1
ATOM 2888 C CA . VAL A 1 398 ? 24.085 -15.406 -4.123 1.00 91.00 398 VAL A CA 1
ATOM 2889 C C . VAL A 1 398 ? 23.317 -15.100 -5.409 1.00 91.00 398 VAL A C 1
ATOM 2891 O O . VAL A 1 398 ? 23.475 -15.809 -6.403 1.00 91.00 398 VAL A O 1
ATOM 2894 N N . ALA A 1 399 ? 22.536 -14.017 -5.415 1.00 89.19 399 ALA A N 1
ATOM 2895 C CA . ALA A 1 399 ? 21.800 -13.575 -6.594 1.00 89.19 399 ALA A CA 1
ATOM 2896 C C . ALA A 1 399 ? 22.744 -13.270 -7.765 1.00 89.19 399 ALA A C 1
ATOM 2898 O O . ALA A 1 399 ? 22.561 -13.766 -8.877 1.00 89.19 399 ALA A O 1
ATOM 2899 N N . ASN A 1 400 ? 23.795 -12.498 -7.493 1.00 90.88 400 ASN A N 1
ATOM 2900 C CA . ASN A 1 400 ? 24.755 -12.087 -8.507 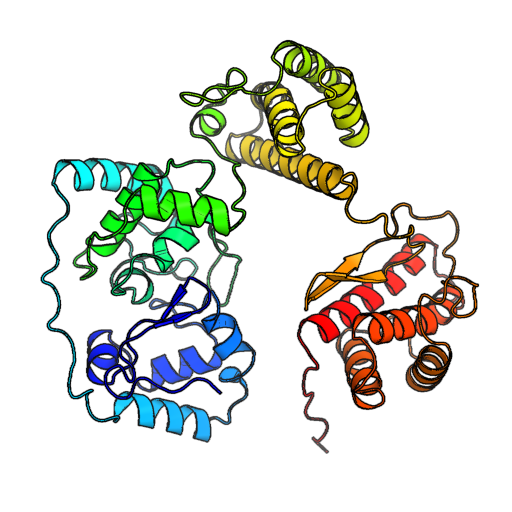1.00 90.88 400 ASN A CA 1
ATOM 2901 C C . ASN A 1 400 ? 25.614 -13.261 -9.002 1.00 90.88 400 ASN A C 1
ATOM 2903 O O . ASN A 1 400 ? 25.922 -13.317 -10.189 1.00 90.88 400 ASN A O 1
ATOM 2907 N N . ALA A 1 401 ? 25.934 -14.243 -8.154 1.00 92.44 401 ALA A N 1
ATOM 2908 C CA . ALA A 1 401 ? 26.623 -15.463 -8.577 1.00 92.44 401 ALA A CA 1
ATOM 2909 C C . ALA A 1 401 ? 25.813 -16.264 -9.605 1.00 92.44 401 ALA A C 1
ATOM 2911 O O . ALA A 1 401 ? 26.372 -16.745 -10.590 1.00 92.44 401 ALA A O 1
ATOM 2912 N N . LEU A 1 402 ? 24.494 -16.366 -9.413 1.00 93.56 402 LEU A N 1
ATOM 2913 C CA . LEU A 1 402 ? 23.593 -17.037 -10.353 1.00 93.56 402 LEU A CA 1
ATOM 2914 C C . LEU A 1 402 ? 23.452 -16.269 -11.666 1.00 93.56 402 LEU A C 1
ATOM 2916 O O . LEU A 1 402 ? 23.487 -16.880 -12.732 1.00 93.56 402 LEU A O 1
ATOM 2920 N N . ILE A 1 403 ? 23.336 -14.941 -11.605 1.00 92.19 403 ILE A N 1
ATOM 2921 C CA . ILE A 1 403 ? 23.281 -14.085 -12.800 1.00 92.19 403 ILE A CA 1
ATOM 2922 C C . ILE A 1 403 ? 24.571 -14.232 -13.621 1.00 92.19 403 ILE A C 1
ATOM 2924 O O . ILE A 1 403 ? 24.513 -14.409 -14.840 1.00 92.19 403 ILE A O 1
ATOM 2928 N N . VAL A 1 404 ? 25.732 -14.232 -12.957 1.00 91.62 404 VAL A N 1
ATOM 2929 C CA . VAL A 1 404 ? 27.037 -14.439 -13.603 1.00 91.62 404 VAL A CA 1
ATOM 2930 C C . VAL A 1 404 ? 27.152 -15.839 -14.209 1.00 91.62 404 VAL A C 1
ATOM 2932 O O . VAL A 1 404 ? 27.615 -15.964 -15.339 1.00 91.62 404 VAL A O 1
ATOM 2935 N N . ALA A 1 405 ? 26.694 -16.879 -13.509 1.00 92.88 405 ALA A N 1
ATOM 2936 C CA . ALA A 1 405 ? 26.707 -18.251 -14.016 1.00 92.88 405 ALA A CA 1
ATOM 2937 C C . ALA A 1 405 ? 25.774 -18.450 -15.226 1.00 92.88 405 ALA A C 1
ATOM 2939 O O . ALA A 1 405 ? 26.095 -19.203 -16.145 1.00 92.88 405 ALA A O 1
ATOM 2940 N N . TYR A 1 406 ? 24.626 -17.768 -15.246 1.00 94.06 406 TYR A N 1
ATOM 2941 C CA . TYR A 1 406 ? 23.631 -17.908 -16.308 1.00 94.06 406 TYR A CA 1
ATOM 2942 C C . TYR A 1 406 ? 23.968 -17.109 -17.573 1.00 94.06 406 TYR A C 1
ATOM 2944 O O . TYR A 1 406 ? 23.659 -17.539 -18.685 1.00 94.06 406 TYR A O 1
ATOM 2952 N N . CYS A 1 407 ? 24.638 -15.965 -17.437 1.00 92.75 407 CYS A N 1
ATOM 2953 C CA . CYS A 1 407 ? 24.901 -15.068 -18.560 1.00 92.75 407 CYS A CA 1
ATOM 2954 C C . CYS A 1 407 ? 25.639 -15.721 -19.758 1.00 92.75 407 CYS A C 1
ATOM 2956 O O . CYS A 1 407 ? 25.175 -15.553 -20.891 1.00 92.75 407 CYS A O 1
ATOM 2958 N N . PRO A 1 408 ? 26.718 -16.516 -19.580 1.00 92.50 408 PRO A N 1
ATOM 2959 C CA . PRO A 1 408 ? 27.383 -17.193 -20.698 1.00 92.50 408 PRO A CA 1
ATOM 2960 C C . PRO A 1 408 ? 26.471 -18.173 -21.446 1.00 92.50 408 PRO A C 1
ATOM 2962 O O . PRO A 1 408 ? 26.622 -18.359 -22.652 1.00 92.50 408 PRO A O 1
ATOM 2965 N N . LEU A 1 409 ? 25.504 -18.777 -20.749 1.00 93.69 409 LEU A N 1
ATOM 2966 C CA . LEU A 1 409 ? 24.537 -19.702 -21.341 1.00 93.69 409 LEU A CA 1
ATOM 2967 C C . LEU A 1 409 ? 23.552 -18.957 -22.249 1.00 93.69 409 LEU A C 1
ATOM 2969 O O . LEU A 1 409 ? 23.236 -19.433 -23.338 1.00 93.69 409 LEU A O 1
ATOM 2973 N N . VAL A 1 410 ? 23.128 -17.758 -21.838 1.00 92.31 410 VAL A N 1
ATOM 2974 C CA . VAL A 1 410 ? 22.303 -16.863 -22.662 1.00 92.31 410 VAL A CA 1
ATOM 2975 C C . VAL A 1 410 ? 23.065 -16.400 -23.909 1.00 92.31 410 VAL A C 1
ATOM 2977 O O . VAL A 1 410 ? 22.498 -16.409 -25.000 1.00 92.31 410 VAL A O 1
ATOM 2980 N N . LEU A 1 411 ? 24.354 -16.058 -23.779 1.00 91.88 411 LEU A N 1
ATOM 2981 C CA . LEU A 1 411 ? 25.202 -15.689 -24.923 1.00 91.88 411 LEU A CA 1
ATOM 2982 C C . LEU A 1 411 ? 25.412 -16.839 -25.916 1.00 91.88 411 LEU A C 1
ATOM 2984 O O . LEU A 1 411 ? 25.537 -16.594 -27.114 1.00 91.88 411 LEU A O 1
ATOM 2988 N N . ALA A 1 412 ? 25.457 -18.079 -25.428 1.00 91.12 412 ALA A N 1
ATOM 2989 C CA . ALA A 1 412 ? 25.650 -19.268 -26.251 1.00 91.12 412 ALA A CA 1
ATOM 2990 C C . ALA A 1 412 ? 24.356 -19.774 -26.922 1.00 91.12 412 ALA A C 1
ATOM 2992 O O . ALA A 1 412 ? 24.422 -20.705 -27.729 1.00 91.12 412 ALA A O 1
ATOM 2993 N N . LYS A 1 413 ? 23.183 -19.196 -26.612 1.00 89.44 413 LYS A N 1
ATOM 2994 C CA . LYS A 1 413 ? 21.905 -19.615 -27.205 1.00 89.44 413 LYS A CA 1
ATOM 2995 C C . LYS A 1 413 ? 21.863 -19.233 -28.698 1.00 89.44 413 LYS A C 1
ATOM 2997 O O . LYS A 1 413 ? 21.928 -18.045 -29.024 1.00 89.44 413 LYS A O 1
ATOM 3002 N N . PRO A 1 414 ? 21.709 -20.201 -29.622 1.00 86.50 414 PRO A N 1
ATOM 3003 C CA . PRO A 1 414 ? 21.625 -19.907 -31.050 1.00 86.50 414 PRO A CA 1
ATOM 3004 C C . PRO A 1 414 ? 20.374 -19.080 -31.377 1.00 86.50 414 PRO A C 1
ATOM 3006 O O . PRO A 1 414 ? 19.378 -19.125 -30.653 1.00 86.50 414 PRO A O 1
ATOM 3009 N N . ASN A 1 415 ? 20.423 -18.331 -32.482 1.00 85.88 415 ASN A N 1
ATOM 3010 C CA . ASN A 1 415 ? 19.295 -17.558 -33.025 1.00 85.88 415 ASN A CA 1
ATOM 3011 C C . ASN A 1 415 ? 18.660 -16.557 -32.040 1.00 85.88 415 ASN A C 1
ATOM 3013 O O . ASN A 1 415 ? 17.467 -16.295 -32.120 1.00 85.88 415 ASN A O 1
ATOM 3017 N N . THR A 1 416 ? 19.443 -16.015 -31.104 1.00 84.38 416 THR A N 1
ATOM 3018 C CA . THR A 1 416 ? 18.956 -15.097 -30.062 1.00 84.38 416 THR A CA 1
ATOM 3019 C C . THR A 1 416 ? 19.543 -13.711 -30.298 1.00 84.38 416 THR A C 1
ATOM 3021 O O . THR A 1 416 ? 20.760 -13.530 -30.228 1.00 84.38 416 THR A O 1
ATOM 3024 N N . GLY A 1 417 ? 18.690 -12.731 -30.604 1.00 87.38 417 GLY A N 1
ATOM 3025 C CA . GLY A 1 417 ? 19.114 -11.341 -30.797 1.00 87.38 417 GLY A CA 1
ATOM 3026 C C . GLY A 1 417 ? 19.533 -10.677 -29.481 1.00 87.38 417 GLY A C 1
ATOM 3027 O O . GLY A 1 417 ? 19.139 -11.118 -28.406 1.00 87.38 417 GLY A O 1
ATOM 3028 N N . VAL A 1 418 ? 20.290 -9.578 -29.544 1.00 85.62 418 VAL A N 1
ATOM 3029 C CA . VAL A 1 418 ? 20.810 -8.880 -28.347 1.00 85.62 418 VAL A CA 1
ATOM 3030 C C . VAL A 1 418 ? 19.688 -8.489 -27.375 1.00 85.62 418 VAL A C 1
ATOM 3032 O O . VAL A 1 418 ? 19.806 -8.721 -26.176 1.00 85.62 418 VAL A O 1
ATOM 3035 N N . ALA A 1 419 ? 18.558 -7.980 -27.875 1.00 77.06 419 ALA A N 1
ATOM 3036 C CA . ALA A 1 419 ? 17.401 -7.642 -27.042 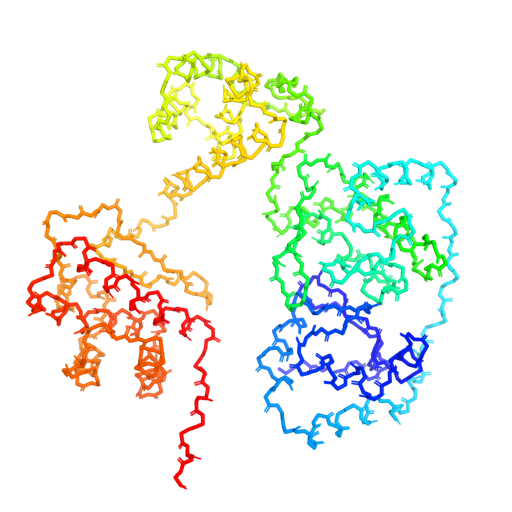1.00 77.06 419 ALA A CA 1
ATOM 3037 C C . ALA A 1 419 ? 16.790 -8.868 -26.336 1.00 77.06 419 ALA A C 1
ATOM 3039 O O . ALA A 1 419 ? 16.412 -8.789 -25.168 1.00 77.06 419 ALA A O 1
ATOM 3040 N N . GLU A 1 420 ? 16.738 -10.016 -27.017 1.00 84.56 420 GLU A N 1
ATOM 3041 C CA . GLU A 1 420 ? 16.260 -11.272 -26.435 1.00 84.56 420 GLU A CA 1
ATOM 3042 C C . GLU A 1 420 ? 17.257 -11.802 -25.393 1.00 84.56 420 GLU A C 1
ATOM 3044 O O . GLU A 1 420 ? 16.843 -12.244 -24.328 1.00 84.56 420 GLU A O 1
ATOM 3049 N N . GLN A 1 421 ? 18.568 -11.669 -25.623 1.00 88.00 421 GLN A N 1
ATOM 3050 C CA . GLN A 1 421 ? 19.596 -12.012 -24.632 1.00 88.00 421 GLN A CA 1
ATOM 3051 C C . GLN A 1 421 ? 19.443 -11.187 -23.345 1.00 88.00 421 GLN A C 1
ATOM 3053 O O . GLN A 1 421 ? 19.452 -11.743 -22.246 1.00 88.00 421 GLN A O 1
ATOM 3058 N N . TYR A 1 422 ? 19.244 -9.871 -23.466 1.00 84.25 422 TYR A N 1
ATOM 3059 C CA . TYR A 1 422 ? 18.963 -9.018 -22.310 1.00 84.25 422 TYR A CA 1
ATOM 3060 C C . TYR A 1 422 ? 17.648 -9.405 -21.627 1.00 84.25 422 TYR A C 1
ATOM 3062 O O . TYR A 1 422 ? 17.628 -9.525 -20.408 1.00 84.25 422 TYR A O 1
ATOM 3070 N N . SER A 1 423 ? 16.578 -9.676 -22.381 1.00 80.88 423 SER A N 1
ATOM 3071 C CA . SER A 1 423 ? 15.290 -10.110 -21.820 1.00 80.88 423 SER A CA 1
ATOM 3072 C C . SER A 1 423 ? 15.403 -11.426 -21.037 1.00 80.88 423 SER A C 1
ATOM 3074 O O . SER A 1 423 ? 14.921 -11.510 -19.907 1.00 80.88 423 SER A O 1
ATOM 3076 N N . LEU A 1 424 ? 16.106 -12.423 -21.584 1.00 87.19 424 LEU A N 1
ATOM 3077 C CA . LEU A 1 424 ? 16.338 -13.722 -20.947 1.00 87.19 424 LEU A CA 1
ATOM 3078 C C . LEU A 1 424 ? 17.146 -13.591 -19.651 1.00 87.19 424 LEU A C 1
ATOM 3080 O O . LEU A 1 424 ? 16.805 -14.214 -18.644 1.00 87.19 424 LEU A O 1
ATOM 3084 N N . LEU A 1 425 ? 18.208 -12.781 -19.669 1.00 88.69 425 LEU A N 1
ATOM 3085 C CA . LEU A 1 425 ? 19.048 -12.556 -18.495 1.00 88.69 425 LEU A CA 1
ATOM 3086 C C . LEU A 1 425 ? 18.328 -11.712 -17.432 1.00 88.69 425 LEU A C 1
ATOM 3088 O O . LEU A 1 425 ? 18.380 -12.052 -16.251 1.00 88.69 425 LEU A O 1
ATOM 3092 N N . THR A 1 426 ? 17.623 -10.654 -17.843 1.00 80.81 426 THR A N 1
ATOM 3093 C CA . THR A 1 426 ? 16.833 -9.787 -16.959 1.00 80.81 426 THR A CA 1
ATOM 3094 C C . THR A 1 426 ? 15.693 -10.552 -16.298 1.00 80.81 426 THR A C 1
ATOM 3096 O O . THR A 1 426 ? 15.543 -10.449 -15.083 1.00 80.81 426 THR A O 1
ATOM 3099 N N . GLY A 1 427 ? 14.935 -11.362 -17.042 1.00 78.06 427 GLY A N 1
ATOM 3100 C CA . GLY A 1 427 ? 13.850 -12.167 -16.474 1.00 78.06 427 GLY A CA 1
ATOM 3101 C C . GLY A 1 427 ? 14.357 -13.178 -15.442 1.00 78.06 427 GLY A C 1
ATOM 3102 O O . GLY A 1 427 ? 13.822 -13.263 -14.337 1.00 78.06 427 GLY A O 1
ATOM 3103 N N . PHE A 1 428 ? 15.452 -13.878 -15.754 1.00 89.50 428 PHE A N 1
ATOM 3104 C CA . PHE A 1 428 ? 16.103 -14.781 -14.803 1.00 89.50 428 PHE A CA 1
ATOM 3105 C C . PHE A 1 428 ? 16.593 -14.042 -13.548 1.00 89.50 428 PHE A C 1
ATOM 3107 O O . PHE A 1 428 ? 16.315 -14.466 -12.426 1.00 89.50 428 PHE A O 1
ATOM 3114 N N . GLY A 1 429 ? 17.290 -12.915 -13.721 1.00 83.56 429 GLY A N 1
ATOM 3115 C CA . GLY A 1 429 ? 17.816 -12.133 -12.606 1.00 83.56 429 GLY A CA 1
ATOM 3116 C C . GLY A 1 429 ? 16.719 -11.535 -11.724 1.00 83.56 429 GLY A C 1
ATOM 3117 O O . GLY A 1 429 ? 16.849 -11.582 -10.506 1.00 83.56 429 GLY A O 1
ATOM 3118 N N . GLN A 1 430 ? 15.617 -11.038 -12.300 1.00 77.38 430 GLN A N 1
ATOM 3119 C CA . GLN A 1 430 ? 14.476 -10.514 -11.539 1.00 77.38 430 GLN A CA 1
ATOM 3120 C C . GLN A 1 430 ? 13.884 -11.603 -10.652 1.00 77.38 430 GLN A C 1
ATOM 3122 O O . GLN A 1 430 ? 13.693 -11.375 -9.460 1.00 77.38 430 GLN A O 1
ATOM 3127 N N . GLN A 1 431 ? 13.689 -12.801 -11.205 1.00 77.12 431 GLN A N 1
ATOM 3128 C CA . GLN A 1 431 ? 13.149 -13.929 -10.458 1.00 77.12 431 GLN A CA 1
ATOM 3129 C C . GLN A 1 431 ? 14.079 -14.366 -9.320 1.00 77.12 431 GLN A C 1
ATOM 3131 O O . GLN A 1 431 ? 13.621 -14.589 -8.198 1.00 77.12 431 GLN A O 1
ATOM 3136 N N . VAL A 1 432 ? 15.387 -14.471 -9.577 1.00 83.94 432 VAL A N 1
ATOM 3137 C CA . VAL A 1 432 ? 16.384 -14.823 -8.552 1.00 83.94 432 VAL A CA 1
ATOM 3138 C C . VAL A 1 432 ? 16.418 -13.770 -7.439 1.00 83.94 432 VAL A C 1
ATOM 3140 O O . VAL A 1 432 ? 16.398 -14.125 -6.259 1.00 83.94 432 VAL A O 1
ATOM 3143 N N . ILE A 1 433 ? 16.430 -12.483 -7.799 1.00 77.88 433 ILE A N 1
ATOM 3144 C CA . ILE A 1 433 ? 16.466 -11.368 -6.844 1.00 77.88 433 ILE A CA 1
ATOM 3145 C C . ILE A 1 433 ? 15.189 -11.338 -6.009 1.00 77.88 433 ILE A C 1
ATOM 3147 O O . ILE A 1 433 ? 15.283 -11.287 -4.787 1.00 77.88 433 ILE A O 1
ATOM 3151 N N . GLN A 1 434 ? 14.020 -11.450 -6.641 1.00 71.69 434 GLN A N 1
ATOM 3152 C CA . GLN A 1 434 ? 12.730 -11.499 -5.957 1.00 71.69 434 GLN A CA 1
ATOM 3153 C C . GLN A 1 434 ? 12.648 -12.701 -5.007 1.00 71.69 434 GLN A C 1
ATOM 3155 O O . GLN A 1 434 ? 12.261 -12.543 -3.855 1.00 71.69 434 GLN A O 1
ATOM 3160 N N . THR A 1 435 ? 13.095 -13.884 -5.441 1.00 74.81 435 THR A N 1
ATOM 3161 C CA . THR A 1 435 ? 13.117 -15.095 -4.598 1.00 74.81 435 THR A CA 1
ATOM 3162 C C . THR A 1 435 ? 13.989 -14.903 -3.353 1.00 74.81 435 THR A C 1
ATOM 3164 O O . THR A 1 435 ? 13.624 -15.316 -2.256 1.00 74.81 435 THR A O 1
ATOM 3167 N N . LEU A 1 436 ? 15.152 -14.263 -3.492 1.00 71.88 436 LEU A N 1
ATOM 3168 C CA . LEU A 1 436 ? 16.054 -14.013 -2.363 1.00 71.88 436 LEU A CA 1
ATOM 3169 C C . LEU A 1 436 ? 15.597 -12.830 -1.495 1.00 71.88 436 LEU A C 1
ATOM 3171 O O . LEU A 1 436 ? 15.879 -12.811 -0.296 1.00 71.88 436 LEU A O 1
ATOM 3175 N N . GLN A 1 437 ? 14.878 -11.868 -2.073 1.00 63.19 437 GLN A N 1
ATOM 3176 C CA . GLN A 1 437 ? 14.266 -10.748 -1.361 1.00 63.19 437 GLN A CA 1
ATOM 3177 C C . GLN A 1 437 ? 13.130 -11.228 -0.452 1.00 63.19 437 GLN A C 1
ATOM 3179 O O . GLN A 1 437 ? 13.119 -10.880 0.726 1.00 63.19 437 GLN A O 1
ATOM 3184 N N . LEU A 1 438 ? 12.246 -12.081 -0.977 1.00 57.81 438 LEU A N 1
ATOM 3185 C CA . LEU A 1 438 ? 11.127 -12.685 -0.246 1.00 57.81 438 LEU A CA 1
ATOM 3186 C C . LEU A 1 438 ? 11.582 -13.763 0.758 1.00 57.81 438 LEU A C 1
ATOM 3188 O O . LEU A 1 438 ? 10.882 -14.055 1.719 1.00 57.81 438 LEU A O 1
ATOM 3192 N N . GLY A 1 439 ? 12.789 -14.316 0.582 1.00 54.53 439 GLY A N 1
ATOM 3193 C CA . GLY A 1 439 ? 13.249 -15.487 1.328 1.00 54.53 439 GLY A CA 1
ATOM 3194 C C . GLY A 1 439 ? 12.793 -16.779 0.648 1.00 54.53 439 GLY A C 1
ATOM 3195 O O . GLY A 1 439 ? 11.812 -16.805 -0.083 1.00 54.53 439 GLY A O 1
ATOM 3196 N N . ALA A 1 440 ? 13.566 -17.855 0.820 1.00 37.28 440 ALA A N 1
ATOM 3197 C CA . ALA A 1 440 ? 13.398 -19.077 0.042 1.00 37.28 440 ALA A CA 1
ATOM 3198 C C . ALA A 1 440 ? 11.978 -19.679 0.165 1.00 37.28 440 ALA A C 1
ATOM 3200 O O . ALA A 1 440 ? 11.633 -20.124 1.260 1.00 37.28 440 ALA A O 1
ATOM 3201 N N . PRO A 1 441 ? 11.191 -19.793 -0.924 1.00 34.75 441 PRO A N 1
ATOM 3202 C CA . PRO A 1 441 ? 9.984 -20.612 -0.925 1.00 34.75 441 PRO A CA 1
ATOM 3203 C C . PRO A 1 441 ? 10.356 -22.071 -0.651 1.00 34.75 441 PRO A C 1
ATOM 3205 O O . PRO A 1 441 ? 11.190 -22.662 -1.346 1.00 34.75 441 PRO A O 1
ATOM 3208 N N . GLN A 1 442 ? 9.745 -22.672 0.370 1.00 34.38 442 GLN A N 1
ATOM 3209 C CA . GLN A 1 442 ? 9.829 -24.115 0.573 1.00 34.38 442 GLN A CA 1
ATOM 3210 C C . GLN A 1 442 ? 8.924 -24.806 -0.446 1.00 34.38 442 GLN A C 1
ATOM 3212 O O . GLN A 1 442 ? 7.755 -25.084 -0.194 1.00 34.38 442 GLN A O 1
ATOM 3217 N N . PHE A 1 443 ? 9.469 -25.080 -1.630 1.00 32.81 443 PHE A N 1
ATOM 3218 C CA . PHE A 1 443 ? 8.836 -26.005 -2.560 1.00 32.81 443 PHE A CA 1
ATOM 3219 C C . PHE A 1 443 ? 8.894 -27.409 -1.947 1.00 32.81 443 PHE A C 1
ATOM 3221 O O . PHE A 1 443 ? 9.971 -27.997 -1.845 1.00 32.81 443 PHE A O 1
ATOM 3228 N N . ASN A 1 444 ? 7.744 -27.946 -1.534 1.00 30.56 444 ASN A N 1
ATOM 3229 C CA . ASN A 1 444 ? 7.608 -29.346 -1.133 1.00 30.56 444 ASN A CA 1
ATOM 3230 C C . ASN A 1 444 ? 7.988 -30.259 -2.309 1.00 30.56 444 ASN A C 1
ATOM 3232 O O . ASN A 1 444 ? 7.172 -30.577 -3.171 1.00 30.56 444 ASN A O 1
ATOM 3236 N N . ALA A 1 445 ? 9.247 -30.685 -2.349 1.00 32.88 445 ALA A N 1
ATOM 3237 C CA . ALA A 1 445 ? 9.739 -31.692 -3.272 1.00 32.88 445 ALA A CA 1
ATOM 3238 C C . ALA A 1 445 ? 9.508 -33.090 -2.681 1.00 32.88 445 ALA A C 1
ATOM 3240 O O . ALA A 1 445 ? 10.444 -33.703 -2.184 1.00 32.88 445 ALA A O 1
ATOM 3241 N N . ALA A 1 446 ? 8.267 -33.583 -2.719 1.00 31.28 446 ALA A N 1
ATOM 3242 C CA . ALA A 1 446 ? 7.952 -35.014 -2.625 1.00 31.28 446 ALA A CA 1
ATOM 3243 C C . ALA A 1 446 ? 6.461 -35.264 -2.914 1.00 31.28 446 ALA A C 1
ATOM 3245 O O . ALA A 1 446 ? 5.637 -35.325 -2.009 1.00 31.28 446 ALA A O 1
ATOM 3246 N N . ALA A 1 447 ? 6.128 -35.444 -4.189 1.00 33.62 447 ALA A N 1
ATOM 3247 C CA . ALA A 1 447 ? 5.008 -36.283 -4.598 1.00 33.62 447 ALA A CA 1
ATOM 3248 C C . ALA A 1 447 ? 5.536 -37.204 -5.704 1.00 33.62 447 ALA A C 1
ATOM 3250 O O . ALA A 1 447 ? 5.609 -36.829 -6.875 1.00 33.62 447 ALA A O 1
ATOM 3251 N N . LYS A 1 448 ? 6.019 -38.370 -5.277 1.00 33.44 448 LYS A N 1
ATOM 3252 C CA . LYS A 1 448 ? 6.099 -39.589 -6.076 1.00 33.44 448 LYS A CA 1
ATOM 3253 C C . LYS A 1 448 ? 5.224 -40.621 -5.396 1.00 33.44 448 LYS A C 1
ATOM 3255 O O . LYS A 1 448 ? 5.266 -40.641 -4.145 1.00 33.44 448 LYS A O 1
#

Foldseek 3Di:
DDDDPLLCPQCWDQDPLATGHRLAQVVCVVLVHDLVQQLCCLQFQDDFQADGDDDVVNCCSVVPSNPDDSVVSSVVSCCSNVPDGRPDRPDQDFADDPDPVLLVVLLVVCVVAPCVACNSLQRGDRQGYRLASHSSLQGADLRSQLCCQAAWAPRGRRYHTGDHCQQADALASSLSNSLNSCPGNNRRHHSPRDSVNSVVCCVPVVGDNPDYPCLLVLVQDPFQPDVPGPGADNVLLQVLLVVVLVVDQPLVVNLVSSCVVPVPQDLVRSLRSNLSSCSNVLSPDPDDSVVSSVVSVVSSVVNSVVSVVVDDDPDDDADLAWAWDDDPLFTDIDGGPDQDQARDADDCPPPVNQADPVLLVVLLVLVPQDPPLPDLVRLLVSLQVSCVVVVPDDSRNNLSSNLNNCLVNLVPDPPAHSVNSRVSSSVSSVSSRVSSRSDRDPDPPDDD

Secondary structure (DSSP, 8-state):
-PPP-GGGTTS-EEETTEEEPP--HHHHHHTT--HHHHHHHHHHSEETTTEE--THHHHHHHHTGGGS-HHHHHHHHHHHHHSPPPTTPPPPPP-PPPPHHHHHHHHHHHHHHTHHHH-TTS--BTTB---TT-TTTSSSSSHHHHHHHHH-B--BTTBPPBPP-TTTS-HHHHHHHHHHHHHGGG--------HHHHHHHHHHTT------TTGGGT-PPPTT-STT---S-HHHHHHHHHHHHTT---HHHHHHHHHHH-TT--HHHHHHHHHHHHHHHHHTS-S-HHHHHHHHHHHHHHHHHHHHHHS-SS-PPPPSS-EEEEETTEEEEEPPSS--SS-----TTSTT--S-HHHHHHHHHHH-S--SS--HHHHHHHHHHHHHHTTTS-HHHHHHHHHHHHHHHHHT-TT--HHHHHHHHHHHHHHHHHHHHH----------

Sequence (448 aa):
MGAVKQKQHFLGADIDGYWAPSIDAAQLKKDGWTKDTLTQFFTNGSVPGKTEVFGPMAEVVRESLAYLTPADRSALVTYLLDSPPPKDVPAPQAASPLAPEVFQRAAKSYIDNCAPCHGSGGAGSAAIPALKGNPAVTAAEPYNPIMVILGGLPAGGTYGPMPSFAGRLDDQQVADLANYVRTAWHNGGQPNASASMVAAWRATANVPVYGTQQASAFDCPKVGGGPNSTGPDPQAVTSLTKMMQGGQRQTNLLIAAYKDADSDASPATVVDGLTAAYCPVVAQSQAPDWQKASELHRFTLQVAAAISESLPGAAMPAVSTIWATPTGTSLVARQPTQIAAKLTCPDPTAANKLVPKALVDAATTLVGKPTIPVTGDAASRYATTLQQQNAKARRADVANALIVAYCPLVLAKPNTGVAEQYSLLTGFGQQVIQTLQLGAPQFNAAAK

pLDDT: mean 71.69, std 16.62, range [24.27, 95.31]

Radius of gyration: 26.03 Å; chains: 1; bounding box: 63×71×66 Å